Protein AF-A0A8X8WI24-F1 (afdb_monomer)

Sequence (445 aa):
MAANNCFHYHLAAILILSLPLPAFPATFTFVNQCSYTVWPGILSNAGTAQLSTTGFLLNSGDSLPVPVPASWSGRMWGRTLCSTNPDTARFTCLTGDCGSGAIECGGGGAATPATLAEFTLDGAGGLDFYDVSLVDGYNLPMLVSPGGNCTITGCAADLNAACPAELRAEGGGGCRSACEAFGEAKYCCSGEYSTPDTCGPSVYSAAFKSACPRAYSYAYDDGTSTFTCASADYVITFCPAPSTSEEPSGRSSNALLVSSGGDLRVKRVIVAARSQSDDLAVMQELKKSINAPSQLGWTDPDPCKWKSVTCSRGNRVIKIQIRQQNLQGSLSPSLGKLTSLQTLEIQNNQLSSVLLSLAGLNSLKTLSVNNNKFTSIPPDFFDSMTSLQEVSMDYNHLAFNNIKGPLPASLSGSSIQSLWLNGQMIGMNGSISDSSLRQNNPVPD

Secondary structure (DSSP, 8-state):
--PPP-------------PPP----EEEEEEE-SSS-BEEEEEEPTTSPPPS-SB--B-TT-EEEEEE-TT-EEEEEEEBS-EE-TTT--EE-SBS--SSSSSS-TTPPPPSS--EEEEETT-GGG-EEEEEE-TT-BSS-EEEEESSSPPPEEE-S-TTTT--GGGBPGGGS-B--HHHHH--HHHHT-GGG-STTT-PPPHHHHHHHHH-TBSB-STT--TTS-EEESS--EEEEESPPP----PPP----------------------------HHHHHHHHHHHHTT--GGG---SSSGGGSTTEEE-TTS-EEEEE-TTS---S---GGGGG-TT--EEE--SS--EE-----TT-TT--EEE--SSEE----TTTTSS-TT--EEE--SS-GGGS---SSPPGGGGG---SEEE----SS--------TT-----PPP-

Solvent-accessible surface area (backbone atoms only — not comparable to full-atom values): 24916 Å² total; per-residue (Å²): 142,85,84,88,82,83,87,83,84,84,83,81,80,83,77,79,77,78,71,78,74,83,75,58,74,27,38,44,30,41,32,29,58,31,98,51,62,33,34,40,37,36,31,54,35,93,97,35,78,74,60,97,62,26,28,45,84,38,48,53,73,37,71,49,80,42,70,36,63,60,66,41,33,32,39,33,36,62,20,37,77,62,48,62,42,85,91,76,65,38,30,51,36,77,26,23,33,30,83,56,38,45,69,44,16,83,75,30,58,66,36,74,23,26,33,33,38,40,41,31,31,55,36,83,93,58,23,22,39,39,33,18,34,29,49,50,5,33,46,65,26,34,37,43,37,45,48,80,95,39,75,68,28,21,25,60,48,69,54,61,83,70,38,53,78,87,28,47,35,86,92,71,56,20,18,36,19,58,23,75,62,66,67,41,42,63,53,59,40,32,81,88,12,57,41,64,91,58,20,63,86,47,76,58,27,47,52,46,26,71,62,15,72,30,21,28,28,37,94,59,50,66,80,75,22,64,42,66,37,77,75,47,39,35,37,39,29,32,38,42,78,74,77,91,64,86,74,81,89,82,80,92,77,93,79,89,78,83,94,78,89,78,96,70,85,79,74,79,74,77,71,78,76,69,78,76,44,77,51,47,63,38,53,54,48,38,42,60,36,24,59,61,55,80,89,56,47,74,76,62,95,49,61,66,72,17,60,55,33,42,48,48,99,83,68,40,51,26,34,41,53,59,49,66,65,74,32,34,49,33,80,45,65,57,56,17,70,36,43,58,23,28,36,43,32,45,25,47,27,51,33,33,51,62,47,58,59,48,59,50,24,43,43,24,28,36,43,34,50,20,36,25,40,32,27,30,68,44,97,64,53,68,78,50,34,66,46,26,30,39,42,36,49,26,48,30,46,48,83,62,42,74,73,55,56,47,76,59,76,63,59,82,77,45,55,60,79,46,81,46,78,53,71,67,91,65,79,84,56,62,59,81,80,53,95,79,70,75,83,87,71,86,81,81,134

Mean predicted aligned error: 18.34 Å

Radius of gyration: 30.06 Å; Cα contacts (8 Å, |Δi|>4): 939; chains: 1; bounding box: 146×78×76 Å

Organism: Salvia splendens (NCBI:txid180675)

InterPro domains:
  IPR001611 Leucine-rich repeat [PF13855] (340-398)
  IPR001938 Thaumatin family [PF00314] (32-240)
  IPR001938 Thaumatin family [PR00347] (27-39)
  IPR001938 Thaumatin family [PR00347] (75-86)
  IPR001938 Thaumatin family [PR00347] (128-144)
  IPR001938 Thaumatin family [PR00347] (230-239)
  IPR001938 Thaumatin family [PS51367] (26-240)
  IPR001938 Thaumatin family [PTHR31048] (22-240)
  IPR001938 Thaumatin family [SM00205] (28-240)
  IPR003591 Leucine-rich repeat, typical subtype [SM00369] (338-360)
  IPR003591 Leucine-rich repeat, typical subtype [SM00369] (361-384)
  IPR013210 Leucine-rich repeat-containing N-terminal, plant-type [PF08263] (277-312)
  IPR032675 Leucine-rich repeat domain superfamily [G3DSA:3.80.10.10] (276-442)
  IPR037176 Osmotin/thaumatin-like superfamily [G3DSA:2.60.110.10] (26-240)
  IPR037176 Osmotin/thaumatin-like superfamily [SSF49870] (26-240)

Structure (mmCIF, N/CA/C/O backbone):
data_AF-A0A8X8WI24-F1
#
_entry.id   AF-A0A8X8WI24-F1
#
loop_
_atom_site.group_PDB
_atom_site.id
_atom_site.type_symbol
_atom_site.label_atom_id
_atom_site.label_alt_id
_atom_site.label_comp_id
_atom_site.label_asym_id
_atom_site.label_entity_id
_atom_site.label_seq_id
_atom_site.pdbx_PDB_ins_code
_atom_site.Cartn_x
_atom_site.Cartn_y
_atom_site.Cartn_z
_atom_site.occupancy
_atom_site.B_iso_or_equiv
_atom_site.auth_seq_id
_atom_site.auth_comp_id
_atom_site.auth_asym_id
_atom_site.auth_atom_id
_atom_site.pdbx_PDB_model_num
ATOM 1 N N . MET A 1 1 ? -86.061 26.657 41.922 1.00 40.84 1 MET A N 1
ATOM 2 C CA . MET A 1 1 ? -84.805 26.969 41.210 1.00 40.84 1 MET A CA 1
ATOM 3 C C . MET A 1 1 ? -83.816 25.864 41.537 1.00 40.84 1 MET A C 1
ATOM 5 O O . MET A 1 1 ? -83.279 25.860 42.633 1.00 40.84 1 MET A O 1
ATOM 9 N N . ALA A 1 2 ? -83.691 24.868 40.661 1.00 37.34 2 ALA A N 1
ATOM 10 C CA . ALA A 1 2 ? -82.753 23.758 40.817 1.00 37.34 2 ALA A CA 1
ATOM 11 C C . ALA A 1 2 ? -81.590 23.978 39.840 1.00 37.34 2 ALA A C 1
ATOM 13 O O . ALA A 1 2 ? -81.828 24.210 38.655 1.00 37.34 2 ALA A O 1
ATOM 14 N N . ALA A 1 3 ? -80.362 23.976 40.356 1.00 40.91 3 ALA A N 1
ATOM 15 C CA . ALA A 1 3 ? -79.137 24.143 39.585 1.00 40.91 3 ALA A CA 1
ATOM 16 C C . ALA A 1 3 ? -78.610 22.768 39.143 1.00 40.91 3 ALA A C 1
ATOM 18 O O . ALA A 1 3 ? -78.411 21.882 39.973 1.00 40.91 3 ALA A O 1
ATOM 19 N N . ASN A 1 4 ? -78.393 22.604 37.838 1.00 42.47 4 ASN A N 1
ATOM 20 C CA . ASN A 1 4 ? -77.738 21.442 37.240 1.00 42.47 4 ASN A CA 1
ATOM 21 C C . ASN A 1 4 ? -76.214 21.609 37.324 1.00 42.47 4 ASN A C 1
ATOM 23 O O . ASN A 1 4 ? -75.675 22.522 36.704 1.00 42.47 4 ASN A O 1
ATOM 27 N N . ASN A 1 5 ? -75.523 20.695 38.010 1.00 44.22 5 ASN A N 1
ATOM 28 C CA . ASN A 1 5 ? -74.073 20.516 37.890 1.00 44.22 5 ASN A CA 1
ATOM 29 C C . ASN A 1 5 ? -73.792 19.269 37.043 1.00 44.22 5 ASN A C 1
ATOM 31 O O . ASN A 1 5 ? -74.171 18.160 37.412 1.00 44.22 5 ASN A O 1
ATOM 35 N N . CYS A 1 6 ? -73.129 19.463 35.905 1.00 43.84 6 CYS A N 1
ATOM 36 C CA . CYS A 1 6 ? -72.724 18.412 34.978 1.00 43.84 6 CYS A CA 1
ATOM 37 C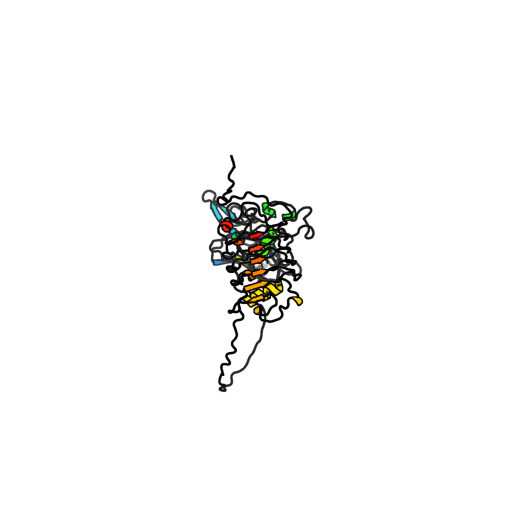 C . CYS A 1 6 ? -71.223 18.134 35.176 1.00 43.84 6 CYS A C 1
ATOM 39 O O . CYS A 1 6 ? -70.402 19.016 34.935 1.00 43.84 6 CYS A O 1
ATOM 41 N N . PHE A 1 7 ? -70.859 16.934 35.637 1.00 42.56 7 PHE A N 1
ATOM 42 C CA . PHE A 1 7 ? -69.466 16.480 35.732 1.00 42.56 7 PHE A CA 1
ATOM 43 C C . PHE A 1 7 ? -69.005 15.945 34.365 1.00 42.56 7 PHE A C 1
ATOM 45 O O . PHE A 1 7 ? -69.565 14.974 33.862 1.00 42.56 7 PHE A O 1
ATOM 52 N N . HIS A 1 8 ? -67.986 16.568 33.768 1.00 40.84 8 HIS A N 1
ATOM 53 C CA . HIS A 1 8 ? -67.293 16.064 32.578 1.00 40.84 8 HIS A CA 1
ATOM 54 C C . HIS A 1 8 ? -66.105 15.182 32.996 1.00 40.84 8 HIS A C 1
ATOM 56 O O . HIS A 1 8 ? -65.181 15.656 33.653 1.00 40.84 8 HIS A O 1
ATOM 62 N N . TYR A 1 9 ? -66.107 13.912 32.583 1.00 42.84 9 TYR A N 1
ATOM 63 C CA . TYR A 1 9 ? -64.923 13.050 32.603 1.00 42.84 9 TYR A CA 1
ATOM 64 C C . TYR A 1 9 ? -64.159 13.235 31.286 1.00 42.84 9 TYR A C 1
ATOM 66 O O . TYR A 1 9 ? -64.662 12.870 30.225 1.00 42.84 9 TYR A O 1
ATOM 74 N N . HIS A 1 10 ? -62.947 13.789 31.337 1.00 43.31 10 HIS A N 1
ATOM 75 C CA . HIS A 1 10 ? -62.047 13.824 30.184 1.00 43.31 10 HIS A CA 1
ATOM 76 C C . HIS A 1 10 ? -61.190 12.554 30.152 1.00 43.31 10 HIS A C 1
ATOM 78 O O . HIS A 1 10 ? -60.328 12.348 31.005 1.00 43.31 10 HIS A O 1
ATOM 84 N N . LEU A 1 11 ? -61.430 11.703 29.153 1.00 48.22 11 LEU A N 1
ATOM 85 C CA . LEU A 1 11 ? -60.551 10.595 28.787 1.00 48.22 11 LEU A CA 1
ATOM 86 C C . LEU A 1 11 ? -59.349 11.182 28.021 1.00 48.22 11 LEU A C 1
ATOM 88 O O . LEU A 1 11 ? -59.501 11.636 26.888 1.00 48.22 11 LEU A O 1
ATOM 92 N N . ALA A 1 12 ? -58.167 11.226 28.636 1.00 48.72 12 ALA A N 1
ATOM 93 C CA . ALA A 1 12 ? -56.942 11.638 27.952 1.00 48.72 12 ALA A CA 1
ATOM 94 C C . ALA A 1 12 ? -56.399 10.460 27.125 1.00 48.72 12 ALA A C 1
ATOM 96 O O . ALA A 1 12 ? -55.895 9.483 27.676 1.00 48.72 12 ALA A O 1
ATOM 97 N N . ALA A 1 13 ? -56.523 10.540 25.800 1.00 48.66 13 ALA A N 1
ATOM 98 C CA . ALA A 1 13 ? -55.894 9.598 24.883 1.00 48.66 13 ALA A CA 1
ATOM 99 C C . ALA A 1 13 ? -54.382 9.878 24.824 1.00 48.66 13 ALA A C 1
ATOM 101 O O . ALA A 1 13 ? -53.952 10.910 24.311 1.00 48.66 13 ALA A O 1
ATOM 102 N N . ILE A 1 14 ? -53.575 8.964 25.366 1.00 48.97 14 ILE A N 1
ATOM 103 C CA . ILE A 1 14 ? -52.115 8.997 25.244 1.00 48.97 14 ILE A CA 1
ATOM 104 C C . ILE A 1 14 ? -51.767 8.554 23.820 1.00 48.97 14 ILE A C 1
ATOM 106 O O . ILE A 1 14 ? -51.801 7.369 23.494 1.00 48.97 14 ILE A O 1
ATOM 110 N N . LEU A 1 15 ? -51.469 9.526 22.959 1.00 44.38 15 LEU A N 1
ATOM 111 C CA . LEU A 1 15 ? -50.936 9.294 21.623 1.00 44.38 15 LEU A CA 1
ATOM 112 C C . LEU A 1 15 ? -49.468 8.863 21.766 1.00 44.38 15 LEU A C 1
ATOM 114 O O . LEU A 1 15 ? -48.581 9.697 21.938 1.00 44.38 15 LEU A O 1
ATOM 118 N N . ILE A 1 16 ? -49.212 7.554 21.742 1.00 51.75 16 ILE A N 1
ATOM 119 C CA . ILE A 1 16 ? -47.851 7.013 21.659 1.00 51.75 16 ILE A CA 1
ATOM 120 C C . ILE A 1 16 ? -47.350 7.314 20.245 1.00 51.75 16 ILE A C 1
ATOM 122 O O . ILE A 1 16 ? -47.674 6.609 19.291 1.00 51.75 16 ILE A O 1
ATOM 126 N N . LEU A 1 17 ? -46.603 8.409 20.107 1.00 46.66 17 LEU A N 1
ATOM 127 C CA . LEU A 1 17 ? -45.901 8.761 18.882 1.00 46.66 17 LEU A CA 1
ATOM 128 C C . LEU A 1 17 ? -44.782 7.727 18.683 1.00 46.66 17 LEU A C 1
ATOM 130 O O . LEU A 1 17 ? -43.717 7.826 19.291 1.00 46.66 17 LEU A O 1
ATOM 134 N N . SER A 1 18 ? -45.040 6.693 17.884 1.00 47.84 18 SER A N 1
ATOM 135 C CA . SER A 1 18 ? -44.013 5.750 17.448 1.00 47.84 18 SER A CA 1
ATOM 136 C C . SER A 1 18 ? -43.042 6.494 16.533 1.00 47.84 18 SER A C 1
ATOM 138 O O . SER A 1 18 ? -43.282 6.619 15.331 1.00 47.84 18 SER A O 1
ATOM 140 N N . LEU A 1 19 ? -41.972 7.044 17.107 1.00 50.19 19 LEU A N 1
ATOM 141 C CA . LEU A 1 19 ? -40.828 7.510 16.332 1.00 50.19 19 LEU A CA 1
ATOM 142 C C . LEU A 1 19 ? -40.299 6.300 15.545 1.00 50.19 19 LEU A C 1
ATOM 144 O O . LEU A 1 19 ? -40.040 5.265 16.167 1.00 50.19 19 LEU A O 1
ATOM 148 N N . PRO A 1 20 ? -40.183 6.374 14.206 1.00 46.19 20 PRO A N 1
ATOM 149 C CA . PRO A 1 20 ? -39.552 5.303 13.456 1.00 46.19 20 PRO A CA 1
ATOM 150 C C . PRO A 1 20 ? -38.142 5.118 14.018 1.00 46.19 20 PRO A C 1
ATOM 152 O O . PRO A 1 20 ? -37.384 6.083 14.134 1.00 46.19 20 PRO A O 1
ATOM 155 N N . LEU A 1 21 ? -37.816 3.887 14.419 1.00 50.38 21 LEU A N 1
ATOM 156 C CA . LEU A 1 21 ? -36.440 3.520 14.735 1.00 50.38 21 LEU A CA 1
ATOM 157 C C . LEU A 1 21 ? -35.572 3.953 13.544 1.00 50.38 21 LEU A C 1
ATOM 159 O O . LEU A 1 21 ? -35.984 3.708 12.405 1.00 50.38 21 LEU A O 1
ATOM 163 N N . PRO A 1 22 ? -34.418 4.606 13.766 1.00 46.69 22 PRO A N 1
ATOM 164 C CA . PRO A 1 22 ? -33.509 4.904 12.674 1.00 46.69 22 PRO A CA 1
ATOM 165 C C . PRO A 1 22 ? -33.147 3.576 12.007 1.00 46.69 22 PRO A C 1
ATOM 167 O O . PRO A 1 22 ? -32.533 2.706 12.621 1.00 46.69 22 PRO A O 1
ATOM 170 N N . ALA A 1 23 ? -33.604 3.385 10.771 1.00 49.03 23 ALA A N 1
ATOM 171 C CA . ALA A 1 23 ? -33.134 2.290 9.947 1.00 49.03 23 ALA A CA 1
ATOM 172 C C . ALA A 1 23 ? -31.655 2.577 9.672 1.00 49.03 23 ALA A C 1
ATOM 174 O O . ALA A 1 23 ? -31.346 3.592 9.052 1.00 49.03 23 ALA A O 1
ATOM 175 N N . PHE A 1 24 ? -30.754 1.744 10.193 1.00 56.81 24 PHE A N 1
ATOM 176 C CA . PHE A 1 24 ? -29.345 1.757 9.807 1.00 56.81 24 PHE A CA 1
ATOM 177 C C . PHE A 1 24 ? -29.235 0.920 8.531 1.00 56.81 24 PHE A C 1
ATOM 179 O O . PHE A 1 24 ? -29.434 -0.292 8.604 1.00 56.81 24 PHE A O 1
ATOM 186 N N . PRO A 1 25 ? -29.023 1.528 7.357 1.00 69.69 25 PRO A N 1
ATOM 187 C CA . PRO A 1 25 ? -29.048 0.795 6.095 1.00 69.69 25 PRO A CA 1
ATOM 188 C C . PRO A 1 25 ? -27.722 0.097 5.777 1.00 69.69 25 PRO A C 1
ATOM 190 O O . PRO A 1 25 ? -27.687 -0.672 4.825 1.00 69.69 25 PRO A O 1
ATOM 193 N N . ALA A 1 26 ? -26.662 0.349 6.553 1.00 82.56 26 ALA A N 1
ATOM 194 C CA . ALA A 1 26 ? -25.368 -0.298 6.397 1.00 82.56 26 ALA A CA 1
ATOM 195 C C . ALA A 1 26 ? -24.689 -0.528 7.757 1.00 82.56 26 ALA A C 1
ATOM 197 O O . ALA A 1 26 ? -24.903 0.208 8.729 1.00 82.56 26 ALA A O 1
ATOM 198 N N . THR A 1 27 ? -23.848 -1.556 7.815 1.00 92.75 27 THR A N 1
ATOM 199 C CA . THR A 1 27 ? -23.008 -1.908 8.963 1.00 92.75 27 THR A CA 1
ATOM 200 C C . THR A 1 27 ? -21.549 -2.014 8.537 1.00 92.75 27 THR A C 1
ATOM 202 O O . THR A 1 27 ? -21.219 -2.728 7.590 1.00 92.75 27 THR A O 1
ATOM 205 N N . PHE A 1 28 ? -20.656 -1.378 9.298 1.00 96.31 28 PHE A N 1
ATOM 206 C CA . PHE A 1 28 ? -19.222 -1.652 9.232 1.00 96.31 28 PHE A CA 1
ATOM 207 C C . PHE A 1 28 ? -18.857 -2.727 10.251 1.00 96.31 28 PHE A C 1
ATOM 209 O O . PHE A 1 28 ? -18.986 -2.519 11.453 1.00 96.31 28 PHE A O 1
ATOM 216 N N . THR A 1 29 ? -18.382 -3.879 9.794 1.00 97.62 29 THR A N 1
ATOM 217 C CA . THR A 1 29 ? -17.858 -4.939 10.660 1.00 97.62 29 THR A CA 1
ATOM 218 C C . THR A 1 29 ? -16.341 -4.878 10.671 1.00 97.62 29 THR A C 1
ATOM 220 O O . THR A 1 29 ? -15.690 -5.199 9.680 1.00 97.62 29 THR A O 1
ATOM 223 N N . PHE A 1 30 ? -15.769 -4.483 11.802 1.00 98.62 30 PHE A N 1
ATOM 224 C CA . PHE A 1 30 ? -14.326 -4.489 12.008 1.00 98.62 30 PHE A CA 1
ATOM 225 C C . PHE A 1 30 ? -13.882 -5.878 12.438 1.00 98.62 30 PHE A C 1
ATOM 227 O O . PHE A 1 30 ? -14.488 -6.454 13.336 1.00 98.62 30 PHE A O 1
ATOM 234 N N . VAL A 1 31 ? -12.824 -6.405 11.831 1.00 98.50 31 VAL A N 1
ATOM 235 C CA . VAL A 1 31 ? -12.272 -7.731 12.124 1.00 98.50 31 VAL A CA 1
ATOM 236 C C . VAL A 1 31 ? -10.773 -7.599 12.341 1.00 98.50 31 VAL A C 1
ATOM 238 O O . VAL A 1 31 ? -10.066 -7.065 11.486 1.00 98.50 31 VAL A O 1
ATOM 241 N N . ASN A 1 32 ? -10.269 -8.103 13.465 1.00 97.94 32 ASN A N 1
ATOM 242 C CA . ASN A 1 32 ? -8.837 -8.126 13.733 1.00 97.94 32 ASN A CA 1
ATOM 243 C C . ASN A 1 32 ? -8.263 -9.532 13.516 1.00 97.94 32 ASN A C 1
ATOM 245 O O . ASN A 1 32 ? -8.423 -10.409 14.360 1.00 97.94 32 ASN A O 1
ATOM 249 N N . GLN A 1 33 ? -7.561 -9.741 12.402 1.00 96.50 33 GLN A N 1
ATOM 250 C CA . GLN A 1 33 ? -6.811 -10.975 12.130 1.00 96.50 33 GLN A CA 1
ATOM 251 C C . GLN A 1 33 ? -5.321 -10.851 12.483 1.00 96.50 33 GLN A C 1
ATOM 253 O O . GLN A 1 33 ? -4.556 -11.796 12.291 1.00 96.50 33 GLN A O 1
ATOM 258 N N . CYS A 1 34 ? -4.889 -9.710 13.025 1.00 90.94 34 CYS A N 1
ATOM 259 C CA . CYS A 1 34 ? -3.532 -9.551 13.525 1.00 90.94 34 CYS A CA 1
ATOM 260 C C . CYS A 1 34 ? -3.318 -10.466 14.734 1.00 90.94 34 CYS A C 1
ATOM 262 O O . CYS A 1 34 ? -4.241 -10.731 15.501 1.00 90.94 34 CYS A O 1
ATOM 264 N N . SER A 1 35 ? -2.077 -10.885 14.980 1.00 91.31 35 SER A N 1
ATOM 265 C CA . SER A 1 35 ? -1.707 -11.647 16.184 1.00 91.31 35 SER A CA 1
ATOM 266 C C . SER A 1 35 ? -1.633 -10.786 17.457 1.00 91.31 35 SER A C 1
ATOM 268 O O . SER A 1 35 ? -1.147 -11.240 18.489 1.00 91.31 35 SER A O 1
ATOM 270 N N . TYR A 1 36 ? -2.045 -9.522 17.371 1.00 88.81 36 TYR A N 1
ATOM 271 C CA . TYR A 1 36 ? -1.959 -8.509 18.415 1.00 88.81 36 TYR A CA 1
ATOM 272 C C . TYR A 1 36 ? -3.232 -7.659 18.433 1.00 88.81 36 TYR A C 1
ATOM 274 O O . TYR A 1 36 ? -3.983 -7.609 17.458 1.00 88.81 36 TYR A O 1
ATOM 282 N N . THR A 1 37 ? -3.478 -6.983 19.552 1.00 90.31 37 THR A N 1
ATOM 283 C CA . THR A 1 37 ? -4.609 -6.062 19.701 1.00 90.31 37 THR A CA 1
ATOM 284 C C . THR A 1 37 ? -4.439 -4.841 18.800 1.00 90.31 37 THR A C 1
ATOM 286 O O . THR A 1 37 ? -3.365 -4.240 18.748 1.00 90.31 37 THR A O 1
ATOM 289 N N . VAL A 1 38 ? -5.520 -4.463 18.123 1.00 98.25 38 VAL A N 1
ATOM 290 C CA . VAL A 1 38 ? -5.637 -3.221 17.354 1.00 98.25 38 VAL A CA 1
ATOM 291 C C . VAL A 1 38 ? -6.657 -2.338 18.060 1.00 98.25 38 VAL A C 1
ATOM 293 O O . VAL A 1 38 ? -7.633 -2.835 18.623 1.00 98.25 38 VAL A O 1
ATOM 296 N N . TRP A 1 39 ? -6.450 -1.024 18.029 1.00 98.69 39 TRP A N 1
ATOM 297 C CA . TRP A 1 39 ? -7.439 -0.066 18.515 1.00 98.69 39 TRP A CA 1
ATOM 298 C C . TRP A 1 39 ? -7.986 0.739 17.343 1.00 98.69 39 TRP A C 1
ATOM 300 O O . TRP A 1 39 ? -7.372 1.744 16.974 1.00 98.69 39 TRP A O 1
ATOM 310 N N . PRO A 1 40 ? -9.100 0.324 16.716 1.00 98.81 40 PRO A N 1
ATOM 311 C CA . PRO A 1 40 ? -9.669 1.081 15.614 1.00 98.81 40 PRO A CA 1
ATOM 312 C C . PRO A 1 40 ? -10.015 2.512 16.028 1.00 98.81 40 PRO A C 1
ATOM 314 O O . PRO A 1 40 ? -10.382 2.766 17.181 1.00 98.81 40 PRO A O 1
ATOM 317 N N . GLY A 1 41 ? -9.841 3.441 15.096 1.00 98.62 41 GLY A N 1
ATOM 318 C CA . GLY A 1 41 ? -10.273 4.829 15.192 1.00 98.62 41 GLY A CA 1
ATOM 319 C C . GLY A 1 41 ? -11.220 5.156 14.043 1.00 98.62 41 GLY A C 1
ATOM 320 O O . GLY A 1 41 ? -11.088 4.605 12.947 1.00 98.62 41 GLY A O 1
ATOM 321 N N . ILE A 1 42 ? -12.196 6.018 14.311 1.00 98.50 42 ILE A N 1
ATOM 322 C CA . ILE A 1 42 ? -13.198 6.458 13.343 1.00 98.50 42 ILE A CA 1
ATOM 323 C C . ILE A 1 42 ? -13.298 7.977 13.406 1.00 98.50 42 ILE A C 1
ATOM 325 O O . ILE A 1 42 ? -13.480 8.558 14.478 1.00 98.50 42 ILE A O 1
ATOM 329 N N . LEU A 1 43 ? -13.240 8.609 12.237 1.00 96.94 43 LEU A N 1
ATOM 330 C CA . LEU A 1 43 ? -13.482 10.032 12.070 1.00 96.94 43 LEU A CA 1
ATOM 331 C C . LEU A 1 43 ? -14.581 10.252 11.035 1.00 96.94 43 LEU A C 1
ATOM 333 O O . LEU A 1 43 ? -14.399 9.937 9.862 1.00 96.94 43 LEU A O 1
ATOM 337 N N . SER A 1 44 ? -15.692 10.850 11.459 1.00 93.50 44 SER A N 1
ATOM 338 C CA . SER A 1 44 ? -16.712 11.335 10.520 1.00 93.50 44 SER A CA 1
ATOM 339 C C . SER A 1 44 ? -16.287 12.684 9.939 1.00 93.50 44 SER A C 1
ATOM 341 O O . SER A 1 44 ? -15.765 13.533 10.670 1.00 93.50 44 SER A O 1
ATOM 343 N N . ASN A 1 45 ? -16.527 12.892 8.645 1.00 89.88 45 ASN A N 1
ATOM 344 C CA . ASN A 1 45 ? -16.195 14.137 7.957 1.00 89.88 45 ASN A CA 1
ATOM 345 C C . ASN A 1 45 ? -17.039 15.317 8.460 1.00 89.88 45 ASN A C 1
ATOM 347 O O . ASN A 1 45 ? -18.107 15.150 9.057 1.00 89.88 45 ASN A O 1
ATOM 351 N N . ALA A 1 46 ? -16.569 16.540 8.197 1.00 86.31 46 ALA A N 1
ATOM 352 C CA . ALA A 1 46 ? -17.308 17.750 8.542 1.00 86.31 46 ALA A CA 1
ATOM 353 C C . ALA A 1 46 ? -18.721 17.719 7.928 1.00 86.31 46 ALA A C 1
ATOM 355 O O . ALA A 1 46 ? -18.890 17.435 6.745 1.00 86.31 46 ALA A O 1
ATOM 356 N N . GLY A 1 47 ? -19.738 17.995 8.746 1.00 85.50 47 GLY A N 1
ATOM 357 C CA . GLY A 1 47 ? -21.143 17.926 8.329 1.00 85.50 47 GLY A CA 1
ATOM 358 C C . GLY A 1 47 ? -21.763 16.523 8.351 1.00 85.50 47 GLY A C 1
ATOM 359 O O . GLY A 1 47 ? -22.966 16.409 8.136 1.00 85.50 47 GLY A O 1
ATOM 360 N N . THR A 1 48 ? -20.996 15.475 8.667 1.00 87.69 48 THR A N 1
ATOM 361 C CA . THR A 1 48 ? -21.505 14.107 8.857 1.00 87.69 48 THR A CA 1
ATOM 362 C C . THR A 1 48 ? -21.745 13.821 10.342 1.00 87.69 48 THR A C 1
ATOM 364 O O . THR A 1 48 ? -20.962 14.229 11.202 1.00 87.69 48 THR A O 1
ATOM 367 N N . ALA A 1 49 ? -22.831 13.110 10.661 1.00 87.62 49 ALA A N 1
ATOM 368 C CA . ALA A 1 49 ? -23.119 12.680 12.027 1.00 87.62 49 ALA A CA 1
ATOM 369 C C . ALA A 1 49 ? -22.023 11.741 12.561 1.00 87.62 49 ALA A C 1
ATOM 371 O O . ALA A 1 49 ? -21.596 10.821 11.863 1.00 87.62 49 ALA A O 1
ATOM 372 N N . GLN A 1 50 ? -21.599 11.956 13.810 1.00 90.31 50 GLN A N 1
ATOM 373 C CA . GLN A 1 50 ? -20.674 11.041 14.479 1.00 90.31 50 GLN A CA 1
ATOM 374 C C . GLN A 1 50 ? -21.346 9.689 14.726 1.00 90.31 50 GLN A C 1
ATOM 376 O O . GLN A 1 50 ? -22.535 9.625 15.049 1.00 90.31 50 GLN A O 1
ATOM 381 N N . LEU A 1 51 ? -20.574 8.613 14.582 1.00 92.75 51 LEU A N 1
ATOM 382 C CA . LEU A 1 51 ? -21.032 7.269 14.917 1.00 92.75 51 LEU A CA 1
ATOM 383 C C . LEU A 1 51 ? -21.118 7.082 16.438 1.00 92.75 51 LEU A C 1
ATOM 385 O O . LEU A 1 51 ? -20.642 7.907 17.217 1.00 92.75 51 LEU A O 1
ATOM 389 N N . SER A 1 52 ? -21.715 5.969 16.871 1.00 91.75 52 SER A N 1
ATOM 390 C CA . SER A 1 52 ? -21.873 5.640 18.295 1.00 91.75 52 SER A CA 1
ATOM 391 C C . SER A 1 52 ? -20.548 5.445 19.043 1.00 91.75 52 SER A C 1
ATOM 393 O O . SER A 1 52 ? -20.535 5.486 20.268 1.00 91.75 52 SER A O 1
ATOM 395 N N . THR A 1 53 ? -19.454 5.216 18.316 1.00 96.69 53 THR A N 1
ATOM 396 C CA . THR A 1 53 ? -18.079 5.175 18.824 1.00 96.69 53 THR A CA 1
ATOM 397 C C . THR A 1 53 ? -17.145 5.812 17.797 1.00 96.69 53 THR A C 1
ATOM 399 O O . THR A 1 53 ? -17.375 5.735 16.589 1.00 96.69 53 THR A O 1
ATOM 402 N N . THR A 1 54 ? -16.090 6.448 18.286 1.00 97.81 54 THR A N 1
ATOM 403 C CA . THR A 1 54 ? -14.979 7.026 17.517 1.00 97.81 54 THR A CA 1
ATOM 404 C C . THR A 1 54 ? -13.665 6.274 17.742 1.00 97.81 54 THR A C 1
ATOM 406 O O . THR A 1 54 ? -12.661 6.572 17.099 1.00 97.81 54 THR A O 1
ATOM 409 N N . GLY A 1 55 ? -13.646 5.289 18.641 1.00 98.12 55 GLY A N 1
ATOM 410 C CA . GLY A 1 55 ? -12.524 4.384 18.815 1.00 98.12 55 GLY A CA 1
ATOM 411 C C . GLY A 1 55 ? -12.765 3.348 19.906 1.00 98.12 55 GLY A C 1
ATOM 412 O O . GLY A 1 55 ? -13.399 3.623 20.919 1.00 98.12 55 GLY A O 1
ATOM 413 N N . PHE A 1 56 ? -12.233 2.147 19.706 1.00 98.44 56 PHE A N 1
ATOM 414 C CA . PHE A 1 56 ? -12.450 1.005 20.596 1.00 98.44 56 PHE A CA 1
ATOM 415 C C . PHE A 1 56 ? -11.247 0.057 20.582 1.00 98.44 56 PHE A C 1
ATOM 417 O O . PHE A 1 56 ? -10.322 0.222 19.790 1.00 98.44 56 PHE A O 1
ATOM 424 N N . LEU A 1 57 ? -11.239 -0.916 21.494 1.00 98.06 57 LEU A N 1
ATOM 425 C CA . LEU A 1 57 ? -10.256 -2.000 21.552 1.00 98.06 57 LEU A CA 1
ATOM 426 C C . LEU A 1 57 ? -10.796 -3.210 20.785 1.00 98.06 57 LEU A C 1
ATOM 428 O O . LEU A 1 57 ? -11.957 -3.572 20.963 1.00 98.06 57 LEU A O 1
ATOM 432 N N . LEU A 1 58 ? -9.954 -3.853 19.976 1.00 98.12 58 LEU A N 1
ATOM 433 C CA . LEU A 1 58 ? -10.305 -5.058 19.226 1.00 98.12 58 LEU A CA 1
ATOM 434 C C . LEU A 1 58 ? -9.192 -6.109 19.375 1.00 98.12 58 LEU A C 1
ATOM 436 O O . LEU A 1 58 ? -8.094 -5.935 18.835 1.00 98.12 58 LEU A O 1
ATOM 440 N N . ASN A 1 59 ? -9.429 -7.186 20.136 1.00 96.81 59 ASN A N 1
ATOM 441 C CA . ASN A 1 59 ? -8.402 -8.216 20.346 1.00 96.81 59 ASN A CA 1
ATOM 442 C C . ASN A 1 59 ? -8.175 -9.050 19.085 1.00 96.81 59 ASN A C 1
ATOM 444 O O . ASN A 1 59 ? -8.972 -9.028 18.151 1.00 96.81 59 ASN A O 1
ATOM 448 N N . SER A 1 60 ? -7.073 -9.799 19.069 1.00 96.12 60 SER A N 1
ATOM 449 C CA . SER A 1 60 ? -6.801 -10.776 18.013 1.00 96.12 60 SER A CA 1
ATOM 450 C C . SER A 1 60 ? -7.949 -11.785 17.904 1.00 96.12 60 SER A C 1
ATOM 452 O O . SER A 1 60 ? -8.322 -12.409 18.896 1.00 96.12 60 SER A O 1
ATOM 454 N N . GLY A 1 61 ? -8.500 -11.936 16.701 1.00 92.19 61 GLY A N 1
ATOM 455 C CA . GLY A 1 61 ? -9.621 -12.823 16.394 1.00 92.19 61 GLY A CA 1
ATOM 456 C C . GLY A 1 61 ? -11.008 -12.223 16.641 1.00 92.19 61 GLY A C 1
ATOM 457 O O . GLY A 1 61 ? -11.993 -12.819 16.205 1.00 92.19 61 GLY A O 1
ATOM 458 N N . ASP A 1 62 ? -11.105 -11.057 17.286 1.00 97.31 62 ASP A N 1
ATOM 459 C CA . ASP A 1 62 ? -12.389 -10.417 17.565 1.00 97.31 62 ASP A CA 1
ATOM 460 C C . ASP A 1 62 ? -12.949 -9.698 16.330 1.00 97.31 62 ASP A C 1
ATOM 462 O O . ASP A 1 62 ? -12.225 -9.230 15.440 1.00 97.31 62 ASP A O 1
ATOM 466 N N . SER A 1 63 ? -14.274 -9.543 16.331 1.00 97.81 63 SER A N 1
ATOM 467 C CA . SER A 1 63 ? -14.998 -8.701 15.386 1.00 97.81 63 SER A CA 1
ATOM 468 C C . SER A 1 63 ? -16.015 -7.811 16.092 1.00 97.81 63 SER A C 1
ATOM 470 O O . SER A 1 63 ? -16.676 -8.269 17.025 1.00 97.81 63 SER A O 1
ATOM 472 N N . LEU A 1 64 ? -16.200 -6.582 15.608 1.00 97.44 64 LEU A N 1
ATOM 473 C CA . LEU A 1 64 ? -17.192 -5.643 16.131 1.00 97.44 64 LEU A CA 1
ATOM 474 C C . LEU A 1 64 ? -18.013 -5.012 14.992 1.00 97.44 64 LEU A C 1
ATOM 476 O O . LEU A 1 64 ? -17.440 -4.293 14.170 1.00 97.44 64 LEU A O 1
ATOM 480 N N . PRO A 1 65 ? -19.340 -5.236 14.935 1.00 97.00 65 PRO A N 1
ATOM 481 C CA . PRO A 1 65 ? -20.225 -4.497 14.043 1.00 97.00 65 PRO A CA 1
ATOM 482 C C . PRO A 1 65 ? -20.535 -3.100 14.601 1.00 97.00 65 PRO A C 1
ATOM 484 O O . PRO A 1 65 ? -20.883 -2.944 15.772 1.00 97.00 65 PRO A O 1
ATOM 487 N N . VAL A 1 66 ? -20.455 -2.089 13.741 1.00 95.50 66 VAL A N 1
ATOM 488 C CA . VAL A 1 66 ? -20.785 -0.689 14.020 1.00 95.50 66 VAL A CA 1
ATOM 489 C C . VAL A 1 66 ? -21.845 -0.237 13.007 1.00 95.50 66 VAL A C 1
ATOM 491 O O . VAL A 1 66 ? -21.538 -0.118 11.817 1.00 95.50 66 VAL A O 1
ATOM 494 N N . PRO A 1 67 ? -23.096 -0.005 13.443 1.00 92.88 67 PRO A N 1
ATOM 495 C CA . PRO A 1 67 ? -24.152 0.510 12.575 1.00 92.88 67 PRO A CA 1
ATOM 496 C C . PRO A 1 67 ? -23.842 1.929 12.096 1.00 92.88 67 PRO A C 1
ATOM 498 O O . PRO A 1 67 ? -23.363 2.751 12.885 1.00 92.88 67 PRO A O 1
ATOM 501 N N . VAL A 1 68 ? -24.167 2.239 10.838 1.00 89.94 68 VAL A N 1
ATOM 502 C CA . VAL A 1 68 ? -23.940 3.574 10.266 1.00 89.94 68 VAL A CA 1
ATOM 503 C C . VAL A 1 68 ? -25.169 4.175 9.590 1.00 89.94 68 VAL A C 1
ATOM 505 O O . VAL A 1 68 ? -26.032 3.442 9.102 1.00 89.94 68 VAL A O 1
ATOM 508 N N . PRO A 1 69 ? -25.294 5.517 9.580 1.00 86.25 69 PRO A N 1
ATOM 509 C CA . PRO A 1 69 ? -26.319 6.205 8.800 1.00 86.25 69 PRO A CA 1
ATOM 510 C C . PRO A 1 69 ? -26.175 5.952 7.292 1.00 86.25 69 PRO A C 1
ATOM 512 O O . PRO A 1 69 ? -25.074 5.710 6.808 1.00 86.25 69 PRO A O 1
ATOM 515 N N . ALA A 1 70 ? -27.280 6.110 6.553 1.00 79.25 70 ALA A N 1
ATOM 516 C CA . ALA A 1 70 ? -27.343 5.949 5.092 1.00 79.25 70 ALA A CA 1
ATOM 517 C C . ALA A 1 70 ? -26.299 6.755 4.323 1.00 79.25 70 ALA A C 1
ATOM 519 O O . ALA A 1 70 ? -25.687 6.254 3.394 1.00 79.25 70 ALA A O 1
ATOM 520 N N . SER A 1 71 ? -26.108 8.000 4.740 1.00 84.00 71 SER A N 1
ATOM 521 C CA . SER A 1 71 ? -25.309 8.995 4.038 1.00 84.00 71 SER A CA 1
ATOM 522 C C . SER A 1 71 ? -24.095 9.388 4.880 1.00 84.00 71 SER A C 1
ATOM 524 O O . SER A 1 71 ? -23.912 10.558 5.228 1.00 84.00 71 SER A O 1
ATOM 526 N N . TRP A 1 72 ? -23.322 8.394 5.324 1.00 91.38 72 TRP A N 1
ATOM 527 C CA . TRP A 1 72 ? -22.122 8.624 6.126 1.00 91.38 72 TRP A CA 1
ATOM 528 C C . TRP A 1 72 ? -20.883 8.811 5.246 1.00 91.38 72 TRP A C 1
ATOM 530 O O . TRP A 1 72 ? -20.638 8.039 4.324 1.00 91.38 72 TRP A O 1
ATOM 540 N N . SER A 1 73 ? -20.071 9.816 5.562 1.00 91.69 73 SER A N 1
ATOM 541 C CA . SER A 1 73 ? -18.752 10.024 4.971 1.00 91.69 73 SER A CA 1
ATOM 542 C C . SER A 1 73 ? -17.707 10.207 6.066 1.00 91.69 73 SER A C 1
ATOM 544 O O . SER A 1 73 ? -17.925 10.919 7.054 1.00 91.69 73 SER A O 1
ATOM 546 N N . GLY A 1 74 ? -16.558 9.569 5.899 1.00 92.88 74 GLY A N 1
ATOM 547 C CA . GLY A 1 74 ? -15.496 9.602 6.887 1.00 92.88 74 GLY A CA 1
ATOM 548 C C . GLY A 1 74 ? -14.397 8.598 6.599 1.00 92.88 74 GLY A C 1
ATOM 549 O O . GLY A 1 74 ? -14.331 8.000 5.525 1.00 92.88 74 GLY A O 1
ATOM 550 N N . ARG A 1 75 ? -13.529 8.420 7.591 1.00 97.12 75 ARG A N 1
ATOM 551 C CA . ARG A 1 75 ? -12.365 7.543 7.509 1.00 97.12 75 ARG A CA 1
ATOM 552 C C . ARG A 1 75 ? -12.168 6.725 8.770 1.00 97.12 75 ARG A C 1
ATOM 554 O O . ARG A 1 75 ? -12.568 7.122 9.867 1.00 97.12 75 ARG A O 1
ATOM 561 N N . MET A 1 76 ? -11.529 5.581 8.593 1.00 98.44 76 MET A N 1
ATOM 562 C CA . MET A 1 76 ? -11.285 4.585 9.625 1.00 98.44 76 MET A CA 1
ATOM 563 C C . MET A 1 76 ? -9.846 4.092 9.536 1.00 98.44 76 MET A C 1
ATOM 565 O O . MET A 1 76 ? -9.284 4.012 8.448 1.00 98.44 76 MET A O 1
ATOM 569 N N . TRP A 1 77 ? -9.244 3.753 10.671 1.00 98.81 77 TRP A N 1
ATOM 570 C CA . TRP A 1 77 ? -7.879 3.222 10.715 1.00 98.81 77 TRP A CA 1
ATOM 571 C C . TRP A 1 77 ? -7.678 2.309 11.922 1.00 98.81 77 TRP A C 1
ATOM 573 O O . TRP A 1 77 ? -8.507 2.275 12.832 1.00 98.81 77 TRP A O 1
ATOM 583 N N . GLY A 1 78 ? -6.571 1.568 11.947 1.00 98.56 78 GLY A N 1
ATOM 584 C CA . GLY A 1 78 ? -6.146 0.797 13.115 1.00 98.56 78 GLY A CA 1
ATOM 585 C C . GLY A 1 78 ? -4.958 1.456 13.815 1.00 98.56 78 GLY A C 1
ATOM 586 O O . GLY A 1 78 ? -3.997 1.858 13.161 1.00 98.56 78 GLY A O 1
ATOM 587 N N . ARG A 1 79 ? -5.005 1.556 15.147 1.00 98.56 79 ARG A N 1
ATOM 588 C CA . ARG A 1 79 ? -3.871 1.995 15.976 1.00 98.56 79 ARG A CA 1
ATOM 589 C C . ARG A 1 79 ? -3.131 0.799 16.555 1.00 98.56 79 ARG A C 1
ATOM 591 O O . ARG A 1 79 ? -3.766 -0.194 16.925 1.00 98.56 79 ARG A O 1
ATOM 598 N N . THR A 1 80 ? -1.809 0.905 16.677 1.00 95.56 80 THR A N 1
ATOM 599 C CA . THR A 1 80 ? -0.957 -0.176 17.200 1.00 95.56 80 THR A CA 1
ATOM 600 C C . THR A 1 80 ? -0.043 0.293 18.323 1.00 95.56 80 THR A C 1
ATOM 602 O O . THR A 1 80 ? 0.249 1.484 18.464 1.00 95.56 80 THR A O 1
ATOM 605 N N . LEU A 1 81 ? 0.413 -0.682 19.122 1.00 91.25 81 LEU A N 1
ATOM 606 C CA . LEU A 1 81 ? 1.349 -0.480 20.234 1.00 91.25 81 LEU A CA 1
ATOM 607 C C . LEU A 1 81 ? 0.851 0.595 21.211 1.00 91.25 81 LEU A C 1
ATOM 609 O O . LEU A 1 81 ? 1.589 1.486 21.625 1.00 91.25 81 LEU A O 1
ATOM 613 N N . CYS A 1 82 ? -0.437 0.512 21.542 1.00 93.12 82 CYS A N 1
ATOM 614 C CA . CYS A 1 82 ? -1.082 1.447 22.443 1.00 93.12 82 CYS A CA 1
ATOM 615 C C . CYS A 1 82 ? -0.904 1.048 23.905 1.00 93.12 82 CYS A C 1
ATOM 617 O O . CYS A 1 82 ? -0.900 -0.133 24.254 1.00 93.12 82 CYS A O 1
ATOM 619 N N . SER A 1 83 ? -0.807 2.048 24.775 1.00 92.25 83 SER A N 1
ATOM 620 C CA . SER A 1 83 ? -0.778 1.850 26.220 1.00 92.25 83 SER A CA 1
ATOM 621 C C . SER A 1 83 ? -1.411 3.029 26.950 1.00 92.25 83 SER A C 1
ATOM 623 O O . SER A 1 83 ? -1.461 4.148 26.437 1.00 92.25 83 SER A O 1
ATOM 625 N N . THR A 1 84 ? -1.896 2.764 28.161 1.00 93.62 84 THR A N 1
ATOM 626 C CA . THR A 1 84 ? -2.338 3.803 29.091 1.00 93.62 84 THR A CA 1
ATOM 627 C C . THR A 1 84 ? -1.229 4.045 30.097 1.00 93.62 84 THR A C 1
ATOM 629 O O . THR A 1 84 ? -0.823 3.125 30.809 1.00 93.62 84 THR A O 1
ATOM 632 N N . ASN A 1 85 ? -0.747 5.281 30.177 1.00 90.69 85 ASN A N 1
ATOM 633 C CA . ASN A 1 85 ? 0.197 5.667 31.212 1.00 90.69 85 ASN A CA 1
ATOM 634 C C . ASN A 1 85 ? -0.508 5.604 32.588 1.00 90.69 85 ASN A C 1
ATOM 636 O O . ASN A 1 85 ? -1.531 6.270 32.764 1.00 90.69 85 ASN A O 1
ATOM 640 N N . PRO A 1 86 ? 0.007 4.827 33.559 1.00 92.69 86 PRO A N 1
ATOM 641 C CA . PRO A 1 86 ? -0.685 4.586 34.827 1.00 92.69 86 PRO A CA 1
ATOM 642 C C . PRO A 1 86 ? -0.761 5.826 35.729 1.00 92.69 86 PRO A C 1
ATOM 644 O O . PRO A 1 86 ? -1.698 5.938 36.513 1.00 92.69 86 PRO A O 1
ATOM 647 N N . ASP A 1 87 ? 0.176 6.767 35.595 1.00 94.50 87 ASP A N 1
ATOM 648 C CA . ASP A 1 87 ? 0.248 7.965 36.440 1.00 94.50 87 ASP A CA 1
ATOM 649 C C . ASP A 1 87 ? -0.667 9.086 35.935 1.00 94.50 87 ASP A C 1
ATOM 651 O O . ASP A 1 87 ? -1.227 9.856 36.712 1.00 94.50 87 ASP A O 1
ATOM 655 N N . THR A 1 88 ? -0.821 9.189 34.614 1.00 95.00 88 THR A N 1
ATOM 656 C CA . THR A 1 88 ? -1.590 10.262 33.958 1.00 95.00 88 THR A CA 1
ATOM 657 C C . THR A 1 88 ? -2.941 9.798 33.420 1.00 95.00 88 THR A C 1
ATOM 659 O O . THR A 1 88 ? -3.725 10.626 32.965 1.00 95.00 88 THR A O 1
ATOM 662 N N . ALA A 1 89 ? -3.197 8.485 33.426 1.00 94.62 89 ALA A N 1
ATOM 663 C CA . ALA A 1 89 ? -4.321 7.828 32.755 1.00 94.62 89 ALA A CA 1
ATOM 664 C C . ALA A 1 89 ? -4.438 8.146 31.248 1.00 94.62 89 ALA A C 1
ATOM 666 O O . ALA A 1 89 ? -5.471 7.882 30.634 1.00 94.62 89 ALA A O 1
ATOM 667 N N . ARG A 1 90 ? -3.382 8.698 30.635 1.00 96.81 90 ARG A N 1
ATOM 668 C CA . ARG A 1 90 ? -3.376 9.098 29.228 1.00 96.81 90 ARG A CA 1
ATOM 669 C C . ARG A 1 90 ? -3.123 7.885 28.338 1.00 96.81 90 ARG A C 1
ATOM 671 O O . ARG A 1 90 ? -2.111 7.203 28.500 1.00 96.81 90 ARG A O 1
ATOM 678 N N . PHE A 1 91 ? -4.026 7.644 27.396 1.00 96.12 91 PHE A N 1
ATOM 679 C CA . PHE A 1 91 ? -3.889 6.626 26.358 1.00 96.12 91 PHE A CA 1
ATOM 680 C C . PHE A 1 91 ? -3.136 7.190 25.150 1.00 96.12 91 PHE A C 1
ATOM 682 O O . PHE A 1 91 ? -3.475 8.268 24.662 1.00 96.12 91 PHE A O 1
ATOM 689 N N . THR A 1 92 ? -2.118 6.467 24.685 1.00 95.94 92 THR A N 1
ATOM 690 C CA . THR A 1 92 ? -1.294 6.845 23.527 1.00 95.94 92 THR A CA 1
ATOM 691 C C . THR A 1 92 ? -0.895 5.619 22.720 1.00 95.94 92 THR A C 1
ATOM 693 O O . THR A 1 92 ? -0.611 4.569 23.304 1.00 95.94 92 THR A O 1
ATOM 696 N N . CYS A 1 93 ? -0.800 5.769 21.404 1.00 95.19 93 CYS A N 1
ATOM 697 C CA . CYS A 1 93 ? -0.357 4.741 20.463 1.00 95.19 93 CYS A CA 1
ATOM 698 C C . CYS A 1 93 ? 0.931 5.144 19.740 1.00 95.19 93 CYS A C 1
ATOM 700 O O . CYS A 1 93 ? 1.172 6.328 19.519 1.00 95.19 93 CYS A O 1
ATOM 702 N N . LEU A 1 94 ? 1.750 4.163 19.337 1.00 92.62 94 LEU A N 1
ATOM 703 C CA . LEU A 1 94 ? 2.928 4.455 18.512 1.00 92.62 94 LEU A CA 1
ATOM 704 C C . LEU A 1 94 ? 2.527 4.841 17.086 1.00 92.62 94 LEU A C 1
ATOM 706 O O . LEU A 1 94 ? 3.147 5.717 16.495 1.00 92.62 94 LEU A O 1
ATOM 710 N N . THR A 1 95 ? 1.498 4.192 16.531 1.00 96.38 95 THR A N 1
ATOM 711 C CA . THR A 1 95 ? 0.987 4.518 15.192 1.00 96.38 95 THR A CA 1
ATOM 712 C C . THR A 1 95 ? -0.504 4.795 15.198 1.00 96.38 95 THR A C 1
ATOM 714 O O . THR A 1 95 ? -1.261 4.194 15.970 1.00 96.38 95 THR A O 1
ATOM 717 N N . GLY A 1 96 ? -0.919 5.716 14.326 1.00 96.69 96 GLY A N 1
ATOM 718 C CA . GLY A 1 96 ? -2.311 6.118 14.164 1.00 96.69 96 GLY A CA 1
ATOM 719 C C . GLY A 1 96 ? -2.911 6.839 15.373 1.00 96.69 96 GLY A C 1
ATOM 720 O O . GLY A 1 96 ? -4.134 6.958 15.446 1.00 96.69 96 GLY A O 1
ATOM 721 N N . ASP A 1 97 ? -2.110 7.279 16.348 1.00 97.56 97 ASP A N 1
ATOM 722 C CA . ASP A 1 97 ? -2.634 7.960 17.535 1.00 97.56 97 ASP A CA 1
ATOM 723 C C . ASP A 1 97 ? -3.493 9.163 17.137 1.00 97.56 97 ASP A C 1
ATOM 725 O O . ASP A 1 97 ? -3.114 9.927 16.257 1.00 97.56 97 ASP A O 1
ATOM 729 N N . CYS A 1 98 ? -4.654 9.328 17.765 1.00 97.44 98 CYS A N 1
ATOM 730 C CA . CYS A 1 98 ? -5.568 10.423 17.434 1.00 97.44 98 CYS A CA 1
ATOM 731 C C . CYS A 1 98 ? -5.462 11.628 18.366 1.00 97.44 98 CYS A C 1
ATOM 733 O O . CYS A 1 98 ? -6.282 12.542 18.292 1.00 97.44 98 CYS A O 1
ATOM 735 N N . GLY A 1 99 ? -4.479 11.637 19.270 1.00 97.31 99 GLY A N 1
ATOM 736 C CA . GLY A 1 99 ? -4.174 12.774 20.131 1.00 97.31 99 GLY A CA 1
ATOM 737 C C . GLY A 1 99 ? -5.209 13.068 21.219 1.00 97.31 99 GLY A C 1
ATOM 738 O O . GLY A 1 99 ? -4.996 13.989 22.005 1.00 97.31 99 GLY A O 1
ATOM 739 N N . SER A 1 100 ? -6.295 12.294 21.317 1.00 97.50 100 SER A N 1
ATOM 740 C CA . SER A 1 100 ? -7.363 12.513 22.304 1.00 97.50 100 SER A CA 1
ATOM 741 C C . SER A 1 100 ? -6.931 12.200 23.739 1.00 97.50 100 SER A C 1
ATOM 743 O O . SER A 1 100 ? -7.554 12.665 24.691 1.00 97.50 100 SER A O 1
ATOM 745 N N . GLY A 1 101 ? -5.875 11.397 23.912 1.00 97.19 101 GLY A N 1
ATOM 746 C CA . GLY A 1 101 ? -5.478 10.870 25.216 1.00 97.19 101 GLY A CA 1
ATOM 747 C C . GLY A 1 101 ? -6.406 9.772 25.747 1.00 97.19 101 GLY A C 1
ATOM 748 O O . GLY A 1 101 ? -6.260 9.382 26.905 1.00 97.19 101 GLY A O 1
ATOM 749 N N . ALA A 1 102 ? -7.342 9.274 24.930 1.00 97.81 102 ALA A N 1
ATOM 750 C CA . ALA A 1 102 ? -8.317 8.241 25.272 1.00 97.81 102 ALA A CA 1
ATOM 751 C C . ALA A 1 102 ? -8.453 7.198 24.145 1.00 97.81 102 ALA A C 1
ATOM 753 O O . ALA A 1 102 ? -8.004 7.406 23.018 1.00 97.81 102 ALA A O 1
ATOM 754 N N . ILE A 1 103 ? -9.099 6.063 24.439 1.00 97.75 103 ILE A N 1
ATOM 755 C CA . ILE A 1 103 ? -9.429 5.067 23.404 1.00 97.75 103 ILE A CA 1
ATOM 756 C C . ILE A 1 103 ? -10.365 5.686 22.356 1.00 97.75 103 ILE A C 1
ATOM 758 O O . ILE A 1 103 ? -10.150 5.499 21.162 1.00 97.75 103 ILE A O 1
ATOM 762 N N . GLU A 1 104 ? -11.358 6.458 22.783 1.00 98.25 104 GLU A N 1
ATOM 763 C CA . GLU A 1 104 ? -12.213 7.240 21.890 1.00 98.25 104 GLU A CA 1
ATOM 764 C C . GLU A 1 104 ? -11.416 8.389 21.251 1.00 98.25 104 GLU A C 1
ATOM 766 O O . GLU A 1 104 ? -10.693 9.109 21.945 1.00 98.25 104 GLU A O 1
ATOM 771 N N . CYS A 1 105 ? -11.542 8.582 19.936 1.00 98.00 105 CYS A N 1
ATOM 772 C CA . CYS A 1 105 ? -10.808 9.629 19.221 1.00 98.00 105 CYS A CA 1
ATOM 773 C C . CYS A 1 105 ? -11.477 11.003 19.275 1.00 98.00 105 CYS A C 1
ATOM 775 O O . CYS A 1 105 ? -10.798 12.009 19.093 1.00 98.00 105 CYS A O 1
ATOM 777 N N . GLY A 1 106 ? -12.783 11.079 19.545 1.00 93.00 106 GLY A N 1
ATOM 778 C CA . GLY A 1 106 ? -13.476 12.339 19.829 1.00 93.00 106 GLY A CA 1
ATOM 779 C C . GLY A 1 106 ? -13.371 13.388 18.716 1.00 93.00 106 GLY A C 1
ATOM 780 O O . GLY A 1 106 ? -13.360 14.581 19.005 1.00 93.00 106 GLY A O 1
ATOM 781 N N . GLY A 1 107 ? -13.252 12.957 17.456 1.00 90.75 107 GLY A N 1
ATOM 782 C CA . GLY A 1 107 ? -13.042 13.842 16.304 1.00 90.75 107 GLY A CA 1
ATOM 783 C C . GLY A 1 107 ? -11.573 14.096 15.937 1.00 90.75 107 GLY A C 1
ATOM 784 O O . GLY A 1 107 ? -11.308 14.787 14.956 1.00 90.75 107 GLY A O 1
ATOM 785 N N . GLY A 1 108 ? -10.614 13.530 16.675 1.00 92.75 108 GLY A N 1
ATOM 786 C CA . GLY A 1 108 ? -9.210 13.480 16.272 1.00 92.75 108 GLY A CA 1
ATOM 787 C C . GLY A 1 108 ? -8.993 12.515 15.102 1.00 92.75 108 GLY A C 1
ATOM 788 O O . GLY A 1 108 ? -9.544 11.415 15.090 1.00 92.75 108 GLY A O 1
ATOM 789 N N . GLY A 1 109 ? -8.198 12.927 14.114 1.00 94.81 109 GLY A N 1
ATOM 790 C CA . GLY A 1 109 ? -7.740 12.056 13.026 1.00 94.81 109 GLY A CA 1
ATOM 791 C C . GLY A 1 109 ? -6.464 11.300 13.393 1.00 94.81 109 GLY A C 1
ATOM 792 O O . GLY A 1 109 ? -5.793 11.659 14.356 1.00 94.81 109 GLY A O 1
ATOM 793 N N . ALA A 1 110 ? -6.126 10.272 12.618 1.00 97.50 110 ALA A N 1
ATOM 794 C CA . ALA A 1 110 ? -4.892 9.513 12.799 1.00 97.50 110 ALA A CA 1
ATOM 795 C C . ALA A 1 110 ? -3.646 10.391 12.606 1.00 97.50 110 ALA A C 1
ATOM 797 O O . ALA A 1 110 ? -3.529 11.089 11.599 1.00 97.50 110 ALA A O 1
ATOM 798 N N . ALA A 1 111 ? -2.686 10.304 13.524 1.00 96.94 111 ALA A N 1
ATOM 799 C CA . ALA A 1 111 ? -1.318 10.724 13.264 1.00 96.94 111 ALA A CA 1
ATOM 800 C C . ALA A 1 111 ? -0.669 9.783 12.238 1.00 96.94 111 ALA A C 1
ATOM 802 O O . ALA A 1 111 ? -0.813 8.558 12.320 1.00 96.94 111 ALA A O 1
ATOM 803 N N . THR A 1 112 ? 0.058 10.360 11.286 1.00 95.38 112 THR A N 1
ATOM 804 C CA . THR A 1 112 ? 0.765 9.630 10.233 1.00 95.38 112 THR A CA 1
ATOM 805 C C . THR A 1 112 ? 2.035 8.949 10.773 1.00 95.38 112 THR A C 1
ATOM 807 O O . THR A 1 112 ? 2.675 9.484 11.678 1.00 95.38 112 THR A O 1
ATOM 810 N N . PRO A 1 113 ? 2.448 7.792 10.222 1.00 97.00 113 PRO A N 1
ATOM 811 C CA . PRO A 1 113 ? 1.786 7.061 9.147 1.00 97.00 113 PRO A CA 1
ATOM 812 C C . PRO A 1 113 ? 0.588 6.226 9.611 1.00 97.00 113 PRO A C 1
ATOM 814 O O . PRO A 1 113 ? 0.641 5.579 10.660 1.00 97.00 113 PRO A O 1
ATOM 817 N N . ALA A 1 114 ? -0.464 6.184 8.793 1.00 97.88 114 ALA A N 1
ATOM 818 C CA . ALA A 1 114 ? -1.632 5.343 9.034 1.00 97.88 114 ALA A CA 1
ATOM 819 C C . ALA A 1 114 ? -2.265 4.872 7.721 1.00 97.88 114 ALA A C 1
ATOM 821 O O . ALA A 1 114 ? -2.533 5.676 6.835 1.00 97.88 114 ALA A O 1
ATOM 822 N N . THR A 1 115 ? -2.555 3.573 7.628 1.00 98.56 115 THR A N 1
ATOM 823 C CA . THR A 1 115 ? -3.400 3.032 6.557 1.00 98.56 115 THR A CA 1
ATOM 824 C C . THR A 1 115 ? -4.850 3.411 6.833 1.00 98.56 115 THR A C 1
ATOM 826 O O . THR A 1 115 ? -5.368 3.119 7.916 1.00 98.56 115 THR A O 1
ATOM 829 N N . LEU A 1 116 ? -5.504 4.047 5.864 1.00 98.50 116 LEU A N 1
ATOM 830 C CA . LEU A 1 116 ? -6.868 4.552 6.007 1.00 98.50 116 LEU A CA 1
ATOM 831 C C . LEU A 1 116 ? -7.837 3.736 5.155 1.00 98.50 116 LEU A C 1
ATOM 833 O O . LEU A 1 116 ? -7.506 3.371 4.035 1.00 98.50 116 LEU A O 1
ATOM 837 N N . ALA A 1 117 ? -9.036 3.482 5.667 1.00 98.12 117 ALA A N 1
ATOM 838 C CA . ALA A 1 117 ? -10.202 3.142 4.862 1.00 98.12 117 ALA A CA 1
ATOM 839 C C . ALA A 1 117 ? -11.115 4.367 4.796 1.00 98.12 117 ALA A C 1
ATOM 841 O O . ALA A 1 117 ? -11.487 4.910 5.840 1.00 98.12 117 ALA A O 1
ATOM 842 N N . GLU A 1 118 ? -11.463 4.800 3.592 1.00 95.12 118 GLU A N 1
ATOM 843 C CA . GLU A 1 118 ? -12.224 6.023 3.340 1.00 95.12 118 GLU A CA 1
ATOM 844 C C . GLU A 1 118 ? -13.566 5.670 2.698 1.00 95.12 118 GLU A C 1
ATOM 846 O O . GLU A 1 118 ? -13.652 4.752 1.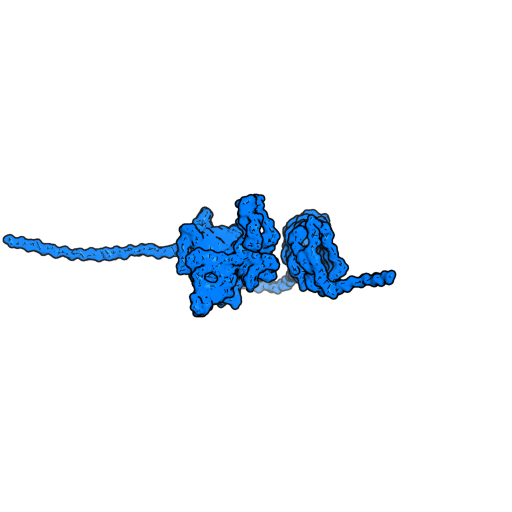881 1.00 95.12 118 GLU A O 1
ATOM 851 N N . PHE A 1 119 ? -14.630 6.366 3.106 1.00 93.38 119 PHE A N 1
ATOM 852 C CA . PHE A 1 119 ? -15.987 6.098 2.637 1.00 93.38 119 PHE A CA 1
ATOM 853 C C . PHE A 1 119 ? -16.767 7.384 2.382 1.00 93.38 119 PHE A C 1
ATOM 855 O O . PHE A 1 119 ? -16.654 8.375 3.108 1.00 93.38 119 PHE A O 1
ATOM 862 N N . THR A 1 120 ? -17.640 7.325 1.383 1.00 88.44 120 THR A N 1
ATOM 863 C CA . THR A 1 120 ? -18.763 8.236 1.165 1.00 88.44 120 THR A CA 1
ATOM 864 C C . THR A 1 120 ? -19.960 7.400 0.724 1.00 88.44 120 THR A C 1
ATOM 866 O O . THR A 1 120 ? -20.037 6.993 -0.433 1.00 88.44 120 THR A O 1
ATOM 869 N N . LEU A 1 121 ? -20.860 7.107 1.661 1.00 89.44 121 LEU A N 1
ATOM 870 C CA . LEU A 1 121 ? -22.082 6.339 1.422 1.00 89.44 121 LEU A CA 1
ATOM 871 C C . LEU A 1 121 ? -23.182 7.229 0.838 1.00 89.44 121 LEU A C 1
ATOM 873 O O . LEU A 1 121 ? -23.242 8.419 1.161 1.00 89.44 121 LEU A O 1
ATOM 877 N N . ASP A 1 122 ? -24.041 6.646 -0.001 1.00 84.69 122 ASP A N 1
ATOM 878 C CA . ASP A 1 122 ? -25.116 7.356 -0.717 1.00 84.69 122 ASP A CA 1
ATOM 879 C C . ASP A 1 122 ? -24.604 8.621 -1.440 1.00 84.69 122 ASP A C 1
ATOM 881 O O . ASP A 1 122 ? -25.143 9.725 -1.334 1.00 84.69 122 ASP A O 1
ATOM 885 N N . GLY A 1 123 ? -23.475 8.465 -2.135 1.00 82.94 123 GLY A N 1
ATOM 886 C CA . GLY A 1 123 ? -22.796 9.526 -2.862 1.00 82.94 123 GLY A CA 1
ATOM 887 C C . GLY A 1 123 ? -23.411 9.807 -4.236 1.00 82.94 123 GLY A C 1
ATOM 888 O O . GLY A 1 123 ? -24.617 9.709 -4.476 1.00 82.94 123 GLY A O 1
ATOM 889 N N . ALA A 1 124 ? -22.561 10.183 -5.194 1.00 73.19 124 ALA A N 1
ATOM 890 C CA . ALA A 1 124 ? -23.004 10.499 -6.548 1.00 73.19 124 ALA A CA 1
ATOM 891 C C . ALA A 1 124 ? -23.742 9.310 -7.197 1.00 73.19 124 ALA A C 1
ATOM 893 O O . ALA A 1 124 ? -23.198 8.217 -7.335 1.00 73.19 124 ALA A O 1
ATOM 894 N N . GLY A 1 125 ? -24.989 9.541 -7.618 1.00 78.25 125 GLY A N 1
ATOM 895 C CA . GLY A 1 125 ? -25.829 8.507 -8.229 1.00 78.25 125 GLY A CA 1
ATOM 896 C C . GLY A 1 125 ? -26.401 7.478 -7.247 1.00 78.25 125 GLY A C 1
ATOM 897 O O . GLY A 1 125 ? -26.863 6.436 -7.704 1.00 78.25 125 GLY A O 1
ATOM 898 N N . GLY A 1 126 ? -26.374 7.754 -5.936 1.00 81.06 126 GLY A N 1
ATOM 899 C CA . GLY A 1 126 ? -26.824 6.821 -4.895 1.00 81.06 126 GLY A CA 1
ATOM 900 C C . GLY A 1 126 ? -25.884 5.628 -4.704 1.00 81.06 126 GLY A C 1
ATOM 901 O O . GLY A 1 126 ? -26.304 4.570 -4.241 1.00 81.06 126 GLY A O 1
ATOM 902 N N . LEU A 1 127 ? -24.630 5.770 -5.144 1.00 82.75 127 LEU A N 1
ATOM 903 C CA . LEU A 1 127 ? -23.584 4.767 -4.986 1.00 82.75 127 LEU A CA 1
ATOM 904 C C . LEU A 1 127 ? -22.698 5.117 -3.799 1.00 82.75 127 LEU A C 1
ATOM 906 O O . LEU A 1 127 ? -22.370 6.283 -3.575 1.00 82.75 127 LEU A O 1
ATOM 910 N N . ASP A 1 128 ? -22.244 4.087 -3.106 1.00 86.88 128 ASP A N 1
ATOM 911 C CA . ASP A 1 128 ? -21.218 4.201 -2.086 1.00 86.88 128 ASP A CA 1
ATOM 912 C C . ASP A 1 128 ? -19.851 4.267 -2.765 1.00 86.88 128 ASP A C 1
ATOM 914 O O . ASP A 1 128 ? -19.572 3.466 -3.657 1.00 86.88 128 ASP A O 1
ATOM 918 N N . PHE A 1 129 ? -18.997 5.187 -2.330 1.00 86.69 129 PHE A N 1
ATOM 919 C CA . PHE A 1 129 ? -17.607 5.323 -2.758 1.00 86.69 129 PHE A CA 1
ATOM 920 C C . PHE A 1 129 ? -16.712 4.912 -1.604 1.00 86.69 129 PHE A C 1
ATOM 922 O O . PHE A 1 129 ? -16.885 5.405 -0.490 1.00 86.69 129 PHE A O 1
ATOM 929 N N . TYR A 1 130 ? -15.779 4.007 -1.861 1.00 91.00 130 TYR A N 1
ATOM 930 C CA . TYR A 1 130 ? -14.882 3.518 -0.827 1.00 91.00 130 TYR A CA 1
ATOM 931 C C . TYR A 1 130 ? -13.528 3.126 -1.396 1.00 91.00 130 TYR A C 1
ATOM 933 O O . TYR A 1 130 ? -13.401 2.683 -2.545 1.00 91.00 130 TYR A O 1
ATOM 941 N N . ASP A 1 131 ? -12.518 3.264 -0.553 1.00 92.44 131 ASP A N 1
ATOM 942 C CA . ASP A 1 131 ? -11.148 2.914 -0.869 1.00 92.44 131 ASP A CA 1
ATOM 943 C C . ASP A 1 131 ? -10.339 2.642 0.400 1.00 92.44 131 ASP A C 1
ATOM 945 O O . ASP A 1 131 ? -10.783 2.853 1.531 1.00 92.44 131 ASP A O 1
ATOM 949 N N . VAL A 1 132 ? -9.146 2.101 0.188 1.00 97.00 132 VAL A N 1
ATOM 950 C CA . VAL A 1 132 ? -8.088 2.102 1.189 1.00 97.00 132 VAL A CA 1
ATOM 951 C C . VAL A 1 132 ? -6.960 2.959 0.647 1.00 97.00 132 VAL A C 1
ATOM 953 O O . VAL A 1 132 ? -6.541 2.793 -0.502 1.00 97.00 132 VAL A O 1
ATOM 956 N N . SER A 1 133 ? -6.437 3.827 1.498 1.00 96.50 133 SER A N 1
ATOM 957 C CA . SER A 1 133 ? -5.502 4.875 1.136 1.00 96.50 133 SER A CA 1
ATOM 958 C C . SER A 1 133 ? -4.218 4.786 1.950 1.00 96.50 133 SER A C 1
ATOM 960 O O . SER A 1 133 ? -4.223 4.604 3.170 1.00 96.50 133 SER A O 1
ATOM 962 N N . LEU A 1 134 ? -3.102 4.889 1.230 1.00 96.88 134 LEU A N 1
ATOM 963 C CA . LEU A 1 134 ? -1.731 4.945 1.736 1.00 96.88 134 LEU A CA 1
ATOM 964 C C . LEU A 1 134 ? -1.102 6.326 1.509 1.00 96.88 134 LEU A C 1
ATOM 966 O O . LEU A 1 134 ? 0.111 6.493 1.657 1.00 96.88 134 LEU A O 1
ATOM 970 N N . VAL A 1 135 ? -1.918 7.319 1.140 1.00 96.00 135 VAL A N 1
ATOM 971 C CA . VAL A 1 135 ? -1.501 8.721 0.977 1.00 96.00 135 VAL A CA 1
ATOM 972 C C . VAL A 1 135 ? -0.893 9.253 2.277 1.00 96.00 135 VAL A C 1
ATOM 974 O O . VAL A 1 135 ? 0.146 9.916 2.257 1.00 96.00 135 VAL A O 1
ATOM 977 N N . ASP A 1 136 ? -1.477 8.847 3.403 1.00 96.50 136 ASP A N 1
ATOM 978 C CA . ASP A 1 136 ? -1.054 9.171 4.766 1.00 96.50 136 ASP A CA 1
ATOM 979 C C . ASP A 1 136 ? -0.076 8.130 5.346 1.00 96.50 136 ASP A C 1
ATOM 981 O O . ASP A 1 136 ? 0.202 8.107 6.545 1.00 96.50 136 ASP A O 1
ATOM 985 N N . GLY A 1 137 ? 0.496 7.276 4.495 1.00 96.75 137 GLY A N 1
ATOM 986 C CA . GLY A 1 137 ? 1.443 6.235 4.875 1.00 96.75 137 GLY A CA 1
ATOM 987 C C . GLY A 1 137 ? 0.791 4.883 5.164 1.00 96.75 137 GLY A C 1
ATOM 988 O O . GLY A 1 137 ? -0.357 4.609 4.828 1.00 96.75 137 GLY A O 1
ATOM 989 N N . TYR A 1 138 ? 1.571 3.999 5.771 1.00 97.81 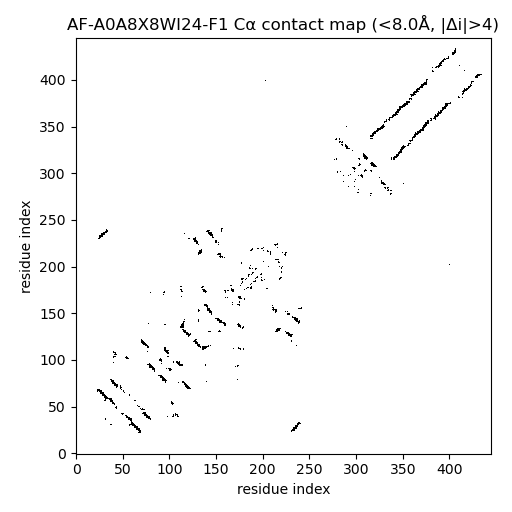138 TYR A N 1
ATOM 990 C CA . TYR A 1 138 ? 1.184 2.639 6.102 1.00 97.81 138 TYR A CA 1
ATOM 991 C C . TYR A 1 138 ? 1.638 2.293 7.517 1.00 97.81 138 TYR A C 1
ATOM 993 O O . TYR A 1 138 ? 2.760 2.607 7.903 1.00 97.81 138 TYR A O 1
ATOM 1001 N N . ASN A 1 139 ? 0.802 1.604 8.285 1.00 96.88 139 ASN A N 1
ATOM 1002 C CA . ASN A 1 139 ? 1.202 1.055 9.583 1.00 96.88 139 ASN A CA 1
ATOM 1003 C C . ASN A 1 139 ? 0.825 -0.420 9.746 1.00 96.88 139 ASN A C 1
ATOM 1005 O O . ASN A 1 139 ? 1.579 -1.171 10.363 1.00 96.88 139 ASN A O 1
ATOM 1009 N N . LEU A 1 140 ? -0.302 -0.855 9.180 1.00 96.69 140 LEU A N 1
ATOM 1010 C CA . LEU A 1 140 ? -0.749 -2.245 9.230 1.00 96.69 140 LEU A CA 1
ATOM 1011 C C . LEU A 1 140 ? -1.595 -2.617 8.001 1.00 96.69 140 LEU A C 1
ATOM 1013 O O . LEU A 1 140 ? -2.247 -1.743 7.427 1.00 96.69 140 LEU A O 1
ATOM 1017 N N . PRO A 1 141 ? -1.635 -3.904 7.608 1.00 96.62 141 PRO A N 1
ATOM 1018 C CA . PRO A 1 141 ? -2.372 -4.316 6.424 1.00 96.62 141 PRO A CA 1
ATOM 1019 C C . PRO A 1 141 ? -3.881 -4.226 6.663 1.00 96.62 141 PRO A C 1
ATOM 1021 O O . PRO A 1 141 ? -4.375 -4.595 7.732 1.00 96.62 141 PRO A O 1
ATOM 1024 N N . MET A 1 142 ? -4.622 -3.768 5.658 1.00 98.25 142 MET A N 1
ATOM 1025 C CA . MET A 1 142 ? -6.062 -3.542 5.738 1.00 98.25 142 MET A CA 1
ATOM 1026 C C . MET A 1 142 ? -6.753 -3.922 4.433 1.00 98.25 142 MET A C 1
ATOM 1028 O O . MET A 1 142 ? -6.289 -3.555 3.356 1.00 98.25 142 MET A O 1
ATOM 1032 N N . LEU A 1 143 ? -7.888 -4.611 4.526 1.00 97.19 143 LEU A N 1
ATOM 1033 C CA . LEU A 1 143 ? -8.813 -4.807 3.410 1.00 97.19 143 LEU A CA 1
ATOM 1034 C C . LEU A 1 143 ? -10.203 -4.293 3.773 1.00 97.19 143 LEU A C 1
ATOM 1036 O O . LEU A 1 143 ? -10.658 -4.468 4.902 1.00 97.19 143 LEU A O 1
ATOM 1040 N N . VAL A 1 144 ? -10.891 -3.732 2.782 1.00 96.88 144 VAL A N 1
ATOM 1041 C CA . VAL A 1 144 ? -12.313 -3.392 2.840 1.00 96.88 144 VAL A CA 1
ATOM 1042 C C . VAL A 1 144 ? -13.049 -4.276 1.843 1.00 96.88 144 VAL A C 1
ATOM 1044 O O . VAL A 1 144 ? -12.816 -4.208 0.633 1.00 96.88 144 VAL A O 1
ATOM 1047 N N . SER A 1 145 ? -13.935 -5.121 2.366 1.00 94.69 145 SER A N 1
ATOM 1048 C CA . SER A 1 145 ? -14.783 -6.013 1.581 1.00 94.69 145 SER A CA 1
ATOM 1049 C C . SER A 1 145 ? -16.241 -5.562 1.675 1.00 94.69 145 SER A C 1
ATOM 1051 O O . SER A 1 145 ? -16.842 -5.732 2.736 1.00 94.69 145 SER A O 1
ATOM 1053 N N . PRO A 1 146 ? -16.833 -5.015 0.605 1.00 92.69 146 PRO A N 1
ATOM 1054 C CA . PRO A 1 146 ? -18.276 -4.792 0.548 1.00 92.69 146 PRO A CA 1
ATOM 1055 C C . PRO A 1 146 ? -19.035 -6.126 0.479 1.00 92.69 146 PRO A C 1
ATOM 1057 O O . PRO A 1 146 ? -18.527 -7.128 -0.031 1.00 92.69 146 PRO A O 1
ATOM 1060 N N . GLY A 1 147 ? -20.274 -6.136 0.956 1.00 83.56 147 GLY A N 1
ATOM 1061 C CA . GLY A 1 147 ? -21.247 -7.182 0.672 1.00 83.56 147 GLY A CA 1
ATOM 1062 C C . GLY A 1 147 ? -21.672 -7.171 -0.801 1.00 83.56 147 GLY A C 1
ATOM 1063 O O . GLY A 1 147 ? -21.639 -6.143 -1.476 1.00 83.56 147 GLY A O 1
ATOM 1064 N N . GLY A 1 148 ? -22.091 -8.328 -1.316 1.00 79.88 148 GLY A N 1
ATOM 1065 C CA . GLY A 1 148 ? -22.540 -8.470 -2.706 1.00 79.88 148 GLY A CA 1
ATOM 1066 C C . GLY A 1 148 ? -21.397 -8.656 -3.714 1.00 79.88 148 GLY A C 1
ATOM 1067 O O . GLY A 1 148 ? -20.379 -9.264 -3.406 1.00 79.88 148 GLY A O 1
ATOM 1068 N N . ASN A 1 149 ? -21.591 -8.176 -4.949 1.00 78.62 149 ASN A N 1
ATOM 1069 C CA . ASN A 1 149 ? -20.674 -8.390 -6.086 1.00 78.62 149 ASN A CA 1
ATOM 1070 C C . ASN A 1 149 ? -19.683 -7.228 -6.307 1.00 78.62 149 ASN A C 1
ATOM 1072 O O . ASN A 1 149 ? -19.183 -7.043 -7.417 1.00 78.62 149 ASN A O 1
ATOM 1076 N N . CYS A 1 150 ? -19.442 -6.415 -5.282 1.00 87.00 150 CYS A N 1
ATOM 1077 C CA . CYS A 1 150 ? -18.583 -5.239 -5.369 1.00 87.00 150 CYS A CA 1
ATOM 1078 C C . CYS A 1 150 ? -17.111 -5.590 -5.102 1.00 87.00 150 CYS A C 1
ATOM 1080 O O . CYS A 1 150 ? -16.788 -6.603 -4.480 1.00 87.00 150 CYS A O 1
ATOM 1082 N N . THR A 1 151 ? -16.196 -4.762 -5.603 1.00 88.88 151 THR A N 1
ATOM 1083 C CA . THR A 1 151 ? -14.762 -5.071 -5.577 1.00 88.88 151 THR A CA 1
ATOM 1084 C C . THR A 1 151 ? -14.155 -4.839 -4.194 1.00 88.88 151 THR A C 1
ATOM 1086 O O . THR A 1 151 ? -14.407 -3.817 -3.559 1.00 88.88 151 THR A O 1
ATOM 1089 N N . ILE A 1 152 ? -13.308 -5.768 -3.749 1.00 90.44 152 ILE A N 1
ATOM 1090 C CA . ILE A 1 152 ? -12.520 -5.647 -2.515 1.00 90.44 152 ILE A CA 1
ATOM 1091 C C . ILE A 1 152 ? -11.321 -4.725 -2.758 1.00 90.44 152 ILE A C 1
ATOM 1093 O O . ILE A 1 152 ? -10.557 -4.954 -3.701 1.00 90.44 152 ILE A O 1
ATOM 1097 N N . THR A 1 153 ? -11.101 -3.766 -1.862 1.00 93.19 153 THR A N 1
ATOM 1098 C CA . THR A 1 153 ? -10.000 -2.787 -1.904 1.00 93.19 153 THR A CA 1
ATOM 1099 C C . THR A 1 153 ? -9.059 -2.947 -0.707 1.00 93.19 153 THR A C 1
ATOM 1101 O O . THR A 1 153 ? -9.447 -3.523 0.312 1.00 93.19 153 THR A O 1
ATOM 1104 N N . GLY A 1 154 ? -7.810 -2.491 -0.834 1.00 93.69 154 GLY A N 1
ATOM 1105 C CA . GLY A 1 154 ? -6.832 -2.488 0.256 1.00 93.69 154 GLY A CA 1
ATOM 1106 C C . GLY A 1 154 ? -5.472 -3.102 -0.020 1.00 93.69 154 GLY A C 1
ATOM 1107 O O . GLY A 1 154 ? -5.082 -3.370 -1.157 1.00 93.69 154 GLY A O 1
ATOM 1108 N N . CYS A 1 155 ? -4.730 -3.280 1.071 1.00 92.88 155 CYS A N 1
ATOM 1109 C CA . CYS A 1 155 ? -3.379 -3.801 1.087 1.00 92.88 155 CYS A CA 1
ATOM 1110 C C . CYS A 1 155 ? -3.225 -4.935 2.102 1.00 92.88 155 CYS A C 1
ATOM 1112 O O . CYS A 1 155 ? -3.268 -4.710 3.308 1.00 92.88 155 CYS A O 1
ATOM 1114 N N . ALA A 1 156 ? -2.993 -6.151 1.603 1.00 92.19 156 ALA A N 1
ATOM 1115 C CA . ALA A 1 156 ? -2.656 -7.311 2.431 1.00 92.19 156 ALA A CA 1
ATOM 1116 C C . ALA A 1 156 ? -1.135 -7.520 2.591 1.00 92.19 156 ALA A C 1
ATOM 1118 O O . ALA A 1 156 ? -0.715 -8.355 3.387 1.00 92.19 156 ALA A O 1
ATOM 1119 N N . ALA A 1 157 ? -0.310 -6.805 1.818 1.00 87.44 157 ALA A N 1
ATOM 1120 C CA . ALA A 1 157 ? 1.144 -6.906 1.889 1.00 87.44 157 ALA A CA 1
ATOM 1121 C C . ALA A 1 157 ? 1.691 -6.206 3.139 1.00 87.44 157 ALA A C 1
ATOM 1123 O O . ALA A 1 157 ? 1.181 -5.160 3.533 1.00 87.44 157 ALA A O 1
ATOM 1124 N N . ASP A 1 158 ? 2.768 -6.745 3.720 1.00 85.69 158 ASP A N 1
ATOM 1125 C CA . ASP A 1 158 ? 3.476 -6.085 4.817 1.00 85.69 158 ASP A CA 1
ATOM 1126 C C . ASP A 1 158 ? 4.469 -5.039 4.292 1.00 85.69 158 ASP A C 1
ATOM 1128 O O . ASP A 1 158 ? 5.645 -5.316 4.043 1.00 85.69 158 ASP A O 1
ATOM 1132 N N . LEU A 1 159 ? 3.981 -3.810 4.124 1.00 86.94 159 LEU A N 1
ATOM 1133 C CA . LEU A 1 159 ? 4.801 -2.684 3.681 1.00 86.94 159 LEU A CA 1
ATOM 1134 C C . LEU A 1 159 ? 5.841 -2.232 4.716 1.00 86.94 159 LEU A C 1
ATOM 1136 O O . LEU A 1 159 ? 6.807 -1.580 4.326 1.00 86.94 159 LEU A O 1
ATOM 1140 N N . ASN A 1 160 ? 5.715 -2.592 5.999 1.00 83.06 160 ASN A N 1
ATOM 1141 C CA . ASN A 1 160 ? 6.729 -2.232 6.995 1.00 83.06 160 ASN A CA 1
ATOM 1142 C C . ASN A 1 160 ? 8.045 -2.970 6.723 1.00 83.06 160 ASN A C 1
ATOM 1144 O O . ASN A 1 160 ? 9.117 -2.367 6.795 1.00 83.06 160 ASN A O 1
ATOM 1148 N N . ALA A 1 161 ? 7.966 -4.248 6.340 1.00 79.38 161 ALA A N 1
ATOM 1149 C CA . ALA A 1 161 ? 9.132 -5.052 5.978 1.00 79.38 161 ALA A CA 1
ATOM 1150 C C . ALA A 1 161 ? 9.843 -4.522 4.720 1.00 79.38 161 ALA A C 1
ATOM 1152 O O . ALA A 1 161 ? 11.072 -4.516 4.652 1.00 79.38 161 ALA A O 1
ATOM 1153 N N . ALA A 1 162 ? 9.073 -4.030 3.746 1.00 77.75 162 ALA A N 1
ATOM 1154 C CA . ALA A 1 162 ? 9.583 -3.474 2.494 1.00 77.75 162 ALA A CA 1
ATOM 1155 C C . ALA A 1 162 ? 9.843 -1.953 2.548 1.00 77.75 162 ALA A C 1
ATOM 1157 O O . ALA A 1 162 ? 10.181 -1.354 1.527 1.00 77.75 162 ALA A O 1
ATOM 1158 N N . CYS A 1 163 ? 9.681 -1.314 3.713 1.00 82.00 163 CYS A N 1
ATOM 1159 C CA . CYS A 1 163 ? 9.718 0.139 3.819 1.00 82.00 163 CYS A CA 1
ATOM 1160 C C . CYS A 1 163 ? 11.130 0.697 3.546 1.00 82.00 163 CYS A C 1
ATOM 1162 O O . CYS A 1 163 ? 12.079 0.328 4.267 1.00 82.00 163 CYS A O 1
ATOM 1164 N N . PRO A 1 164 ? 11.285 1.618 2.569 1.00 80.94 164 PRO A N 1
ATOM 1165 C CA . PRO A 1 164 ? 12.537 2.333 2.335 1.00 80.94 164 PRO A CA 1
ATOM 1166 C C . PRO A 1 164 ? 13.026 3.018 3.612 1.00 80.94 164 PRO A C 1
ATOM 1168 O O . PRO A 1 164 ? 12.221 3.541 4.382 1.00 80.94 164 PRO A O 1
ATOM 1171 N N . ALA A 1 165 ? 14.337 3.016 3.856 1.00 83.44 165 ALA A N 1
ATOM 1172 C CA . ALA A 1 165 ? 14.907 3.494 5.118 1.00 83.44 165 ALA A CA 1
ATOM 1173 C C . ALA A 1 165 ? 14.529 4.955 5.417 1.00 83.44 165 ALA A C 1
ATOM 1175 O O . ALA A 1 165 ? 14.205 5.296 6.550 1.00 83.44 165 ALA A O 1
ATOM 1176 N N . GLU A 1 166 ? 14.502 5.789 4.383 1.00 84.31 166 GLU A N 1
ATOM 1177 C CA . GLU A 1 166 ? 14.095 7.192 4.409 1.00 84.31 166 GLU A CA 1
ATOM 1178 C C . GLU A 1 166 ? 12.611 7.405 4.765 1.00 84.31 166 GLU A C 1
ATOM 1180 O O . GLU A 1 166 ? 12.238 8.472 5.253 1.00 84.31 166 GLU A O 1
ATOM 1185 N N . LEU A 1 167 ? 11.767 6.387 4.587 1.00 88.44 167 LEU A N 1
ATOM 1186 C CA . LEU A 1 167 ? 10.341 6.426 4.910 1.00 88.44 167 LEU A CA 1
ATOM 1187 C C . LEU A 1 167 ? 10.001 5.723 6.228 1.00 88.44 167 LEU A C 1
ATOM 1189 O O . LEU A 1 167 ? 8.871 5.829 6.695 1.00 88.44 167 LEU A O 1
ATOM 1193 N N . ARG A 1 168 ? 10.935 5.018 6.871 1.00 88.00 168 ARG A N 1
ATOM 1194 C CA . ARG A 1 168 ? 10.641 4.334 8.139 1.00 88.00 168 ARG A CA 1
ATOM 1195 C C . ARG A 1 168 ? 10.296 5.348 9.223 1.00 88.00 168 ARG A C 1
ATOM 1197 O O . ARG A 1 168 ? 11.089 6.245 9.513 1.00 88.00 168 ARG A O 1
ATOM 1204 N N . ALA A 1 169 ? 9.126 5.184 9.833 1.00 87.56 169 ALA A N 1
ATOM 1205 C CA . ALA A 1 169 ? 8.719 5.996 10.967 1.00 87.56 169 ALA A CA 1
ATOM 1206 C C . ALA A 1 169 ? 9.614 5.736 12.183 1.00 87.56 169 ALA A C 1
ATOM 1208 O O . ALA A 1 169 ? 10.127 4.628 12.386 1.00 87.56 169 ALA A O 1
ATOM 1209 N N . GLU A 1 170 ? 9.788 6.764 13.010 1.00 76.62 170 GLU A N 1
ATOM 1210 C CA . GLU A 1 170 ? 10.517 6.631 14.268 1.00 76.62 170 GLU A CA 1
ATOM 1211 C C . GLU A 1 170 ? 9.852 5.577 15.166 1.00 76.62 170 GLU A C 1
ATOM 1213 O O . GLU A 1 170 ? 8.631 5.434 15.200 1.00 76.62 170 GLU A O 1
ATOM 1218 N N . GLY A 1 171 ? 10.665 4.770 15.851 1.00 70.06 171 GLY A N 1
ATOM 1219 C CA . GLY A 1 171 ? 10.171 3.637 16.642 1.00 70.06 171 GLY A CA 1
ATOM 1220 C C . GLY A 1 171 ? 9.785 2.393 15.827 1.00 70.06 171 GLY A C 1
ATOM 1221 O O . GLY A 1 171 ? 9.431 1.382 16.426 1.00 70.06 171 GLY A O 1
ATOM 1222 N N . GLY A 1 172 ? 9.892 2.421 14.490 1.00 66.62 172 GLY A N 1
ATOM 1223 C CA . GLY A 1 172 ? 9.786 1.234 13.629 1.00 66.62 172 GLY A CA 1
ATOM 1224 C C . GLY A 1 172 ? 8.371 0.682 13.426 1.00 66.62 172 GLY A C 1
ATOM 1225 O O . GLY A 1 172 ? 8.228 -0.437 12.942 1.00 66.62 172 GLY A O 1
ATOM 1226 N N . GLY A 1 173 ? 7.332 1.440 13.795 1.00 77.81 173 GLY A N 1
ATOM 1227 C CA . GLY A 1 173 ? 5.936 0.985 13.751 1.00 77.81 173 GLY A CA 1
ATOM 1228 C C . GLY A 1 173 ? 5.200 1.198 12.424 1.00 77.81 173 GLY A C 1
ATOM 1229 O O . GLY A 1 173 ? 4.074 0.725 12.293 1.00 77.81 173 GLY A O 1
ATOM 1230 N N . GLY A 1 174 ? 5.788 1.914 11.460 1.00 91.38 174 GLY A N 1
ATOM 1231 C CA . GLY A 1 174 ? 5.109 2.288 10.219 1.00 91.38 174 GLY A CA 1
ATOM 1232 C C . GLY A 1 174 ? 6.044 2.768 9.107 1.00 91.38 174 GLY A C 1
ATOM 1233 O O . GLY A 1 174 ? 7.230 3.030 9.327 1.00 91.38 174 GLY A O 1
ATOM 1234 N N . CYS A 1 175 ? 5.479 2.922 7.915 1.00 95.31 175 CYS A N 1
ATOM 1235 C CA . CYS A 1 175 ? 6.109 3.457 6.720 1.00 95.31 175 CYS A CA 1
ATOM 1236 C C . CYS A 1 175 ? 5.415 4.752 6.286 1.00 95.31 175 CYS A C 1
ATOM 1238 O O . CYS A 1 175 ? 4.244 4.759 5.914 1.00 95.31 175 CYS A O 1
ATOM 1240 N N . ARG A 1 176 ? 6.138 5.863 6.346 1.00 96.81 176 ARG A N 1
ATOM 1241 C CA . ARG A 1 176 ? 5.675 7.195 5.949 1.00 96.81 176 ARG A CA 1
ATOM 1242 C C . ARG A 1 176 ? 5.449 7.260 4.447 1.00 96.81 176 ARG A C 1
ATOM 1244 O O . ARG A 1 176 ? 6.137 6.589 3.683 1.00 96.81 176 ARG A O 1
ATOM 1251 N N . SER A 1 177 ? 4.496 8.078 4.013 1.00 95.06 177 SER A N 1
ATOM 1252 C CA . SER A 1 177 ? 4.425 8.454 2.604 1.00 95.06 177 SER A CA 1
ATOM 1253 C C . SER A 1 177 ? 5.536 9.455 2.279 1.00 95.06 177 SER A C 1
ATOM 1255 O O . SER A 1 177 ? 6.135 10.067 3.164 1.00 95.06 177 SER A O 1
ATOM 1257 N N . ALA A 1 178 ? 5.815 9.661 0.994 1.00 90.50 178 ALA A N 1
ATOM 1258 C CA . ALA A 1 178 ? 6.794 10.666 0.585 1.00 90.50 178 ALA A CA 1
ATOM 1259 C C . ALA A 1 178 ? 6.356 12.100 0.912 1.00 90.50 178 ALA A C 1
ATOM 1261 O O . ALA A 1 178 ? 7.203 12.954 1.169 1.00 90.50 178 ALA A O 1
ATOM 1262 N N . CYS A 1 179 ? 5.047 12.374 0.902 1.00 95.38 179 CYS A N 1
ATOM 1263 C CA . CYS A 1 179 ? 4.547 13.684 1.304 1.00 95.38 179 CYS A CA 1
ATOM 1264 C C . CYS A 1 179 ? 4.883 13.951 2.768 1.00 95.38 179 CYS A C 1
ATOM 1266 O O . CYS A 1 179 ? 5.456 14.989 3.083 1.00 95.38 179 CYS A O 1
ATOM 1268 N N . GLU A 1 180 ? 4.593 12.988 3.640 1.00 94.38 180 GLU A N 1
ATOM 1269 C CA . GLU A 1 180 ? 4.874 13.116 5.065 1.00 94.38 180 GLU A CA 1
ATOM 1270 C C . GLU A 1 180 ? 6.386 13.223 5.324 1.00 94.38 180 GLU A C 1
ATOM 1272 O O . GLU A 1 180 ? 6.824 14.128 6.034 1.00 94.38 180 GLU A O 1
ATOM 1277 N N . ALA A 1 181 ? 7.196 12.378 4.676 1.00 92.44 181 ALA A N 1
ATOM 1278 C CA . ALA A 1 181 ? 8.623 12.298 4.971 1.00 92.44 181 ALA A CA 1
ATOM 1279 C C . ALA A 1 181 ? 9.429 13.504 4.461 1.00 92.44 181 ALA A C 1
ATOM 1281 O O . ALA A 1 181 ? 10.454 13.851 5.050 1.00 92.44 181 ALA A O 1
ATOM 1282 N N . PHE A 1 182 ? 9.010 14.122 3.350 1.00 91.06 182 PHE A N 1
ATOM 1283 C CA . PHE A 1 182 ? 9.793 15.170 2.680 1.00 91.06 182 PHE A CA 1
ATOM 1284 C C . PHE A 1 182 ? 9.090 16.528 2.603 1.00 91.06 182 PHE A C 1
ATOM 1286 O O . PHE A 1 182 ? 9.761 17.539 2.406 1.00 91.06 182 PHE A O 1
ATOM 1293 N N . GLY A 1 183 ? 7.759 16.580 2.704 1.00 94.06 183 GLY A N 1
ATOM 1294 C CA . GLY A 1 183 ? 6.978 17.820 2.622 1.00 94.06 183 GLY A CA 1
ATOM 1295 C C . GLY A 1 183 ? 7.042 18.546 1.270 1.00 94.06 183 GLY A C 1
ATOM 1296 O O . GLY A 1 183 ? 6.600 19.689 1.162 1.00 94.06 183 GLY A O 1
ATOM 1297 N N . GLU A 1 184 ? 7.610 17.930 0.229 1.00 92.31 184 GLU A N 1
ATOM 1298 C CA . GLU A 1 184 ? 7.757 18.570 -1.078 1.00 92.31 184 GLU A CA 1
ATOM 1299 C C . GLU A 1 184 ? 6.431 18.597 -1.852 1.00 92.31 184 GLU A C 1
ATOM 1301 O O . GLU A 1 184 ? 5.702 17.604 -1.916 1.00 92.31 184 GLU A O 1
ATOM 1306 N N . ALA A 1 185 ? 6.172 19.711 -2.545 1.00 90.88 185 ALA A N 1
ATOM 1307 C CA . ALA A 1 185 ? 4.941 19.946 -3.303 1.00 90.88 185 ALA A CA 1
ATOM 1308 C C . ALA A 1 185 ? 4.599 18.820 -4.295 1.00 90.88 185 ALA A C 1
ATOM 1310 O O . ALA A 1 185 ? 3.440 18.436 -4.420 1.00 90.88 185 ALA A O 1
ATOM 1311 N N . LYS A 1 186 ? 5.617 18.241 -4.943 1.00 85.69 186 LYS A N 1
ATOM 1312 C CA . LYS A 1 186 ? 5.468 17.133 -5.900 1.00 85.69 186 LYS A CA 1
ATOM 1313 C C . LYS A 1 186 ? 5.019 15.809 -5.275 1.00 85.69 186 LYS A C 1
ATOM 1315 O O . LYS A 1 186 ? 4.489 14.968 -5.984 1.00 85.69 186 LYS A O 1
ATOM 1320 N N . TYR A 1 187 ? 5.261 15.599 -3.979 1.00 89.69 187 TYR A N 1
ATOM 1321 C CA . TYR A 1 187 ? 4.806 14.400 -3.266 1.00 89.69 187 TYR A CA 1
ATOM 1322 C C . TYR A 1 187 ? 3.461 14.629 -2.582 1.00 89.69 187 TYR A C 1
ATOM 1324 O O . TYR A 1 187 ? 2.667 13.701 -2.471 1.00 89.69 187 TYR A O 1
ATOM 1332 N N . CYS A 1 188 ? 3.205 15.861 -2.147 1.00 93.94 188 CYS A N 1
ATOM 1333 C CA . CYS A 1 188 ? 1.958 16.258 -1.498 1.00 93.94 188 CYS A CA 1
ATOM 1334 C C . CYS A 1 188 ? 0.869 16.721 -2.471 1.00 93.94 188 CYS A C 1
ATOM 1336 O O . CYS A 1 188 ? -0.201 17.123 -2.025 1.00 93.94 188 CYS A O 1
ATOM 1338 N N . CYS A 1 189 ? 1.155 16.721 -3.775 1.00 91.88 189 CYS A N 1
ATOM 1339 C CA . CYS A 1 189 ? 0.299 17.269 -4.823 1.00 91.88 189 CYS A CA 1
ATOM 1340 C C . CYS A 1 189 ? -0.282 18.646 -4.463 1.00 91.88 189 CYS A C 1
ATOM 1342 O O . CYS A 1 189 ? -1.492 18.869 -4.459 1.00 91.88 189 CYS A O 1
ATOM 1344 N N . SER A 1 190 ? 0.604 19.582 -4.126 1.00 93.62 190 SER A N 1
ATOM 1345 C CA . SER A 1 190 ? 0.243 20.937 -3.710 1.00 93.62 190 SER A CA 1
ATOM 1346 C C . SER A 1 190 ? 0.932 21.998 -4.573 1.00 93.62 190 SER A C 1
ATOM 1348 O O . SER A 1 190 ? 1.849 21.707 -5.343 1.00 93.62 190 SER A O 1
ATOM 1350 N N . GLY A 1 191 ? 0.471 23.250 -4.490 1.00 95.00 191 GLY A N 1
ATOM 1351 C CA . GLY A 1 191 ? 1.034 24.354 -5.277 1.00 95.00 191 GLY A CA 1
ATOM 1352 C C . GLY A 1 191 ? 0.959 24.094 -6.787 1.00 95.00 191 GLY A C 1
ATOM 1353 O O . GLY A 1 191 ? -0.119 23.836 -7.319 1.00 95.00 191 GLY A O 1
ATOM 1354 N N . GLU A 1 192 ? 2.099 24.134 -7.480 1.00 91.12 192 GLU A N 1
ATOM 1355 C CA . GLU A 1 192 ? 2.185 23.849 -8.926 1.00 91.12 192 GLU A CA 1
ATOM 1356 C C . GLU A 1 192 ? 1.818 22.394 -9.278 1.00 91.12 192 GLU A C 1
ATOM 1358 O O . GLU A 1 192 ? 1.396 22.107 -10.396 1.00 91.12 192 GLU A O 1
ATOM 1363 N N . TYR A 1 193 ? 1.890 21.486 -8.303 1.00 90.94 193 TYR A N 1
ATOM 1364 C CA . TYR A 1 193 ? 1.534 20.071 -8.417 1.00 90.94 193 TYR A CA 1
ATOM 1365 C C . TYR A 1 193 ? 0.099 19.809 -7.920 1.00 90.94 193 TYR A C 1
ATOM 1367 O O . TYR A 1 193 ? -0.246 18.704 -7.531 1.00 90.94 193 TYR A O 1
ATOM 1375 N N . SER A 1 194 ? -0.766 20.821 -7.872 1.00 88.00 194 SER A N 1
ATOM 1376 C CA . SER A 1 194 ? -2.121 20.682 -7.315 1.00 88.00 194 SER A CA 1
ATOM 1377 C C . SER A 1 194 ? -3.143 20.043 -8.255 1.00 88.00 194 SER A C 1
ATOM 1379 O O . SER A 1 194 ? -4.322 20.012 -7.917 1.00 88.00 194 SER A O 1
ATOM 1381 N N . THR A 1 195 ? -2.738 19.512 -9.410 1.00 81.75 195 THR A N 1
ATOM 1382 C CA . THR A 1 195 ? -3.654 18.871 -10.366 1.00 81.75 195 THR A CA 1
ATOM 1383 C C . THR A 1 195 ? -3.161 17.478 -10.756 1.00 81.75 195 THR A C 1
ATOM 1385 O O . THR A 1 195 ? -1.950 17.245 -10.715 1.00 81.75 195 THR A O 1
ATOM 1388 N N . PRO A 1 196 ? -4.051 16.567 -11.192 1.00 76.00 196 PRO A N 1
ATOM 1389 C CA . PRO A 1 196 ? -3.643 15.257 -11.704 1.00 76.00 196 PRO A CA 1
ATOM 1390 C C . PRO A 1 196 ? -2.649 15.335 -12.874 1.00 76.00 196 PRO A C 1
ATOM 1392 O O . PRO A 1 196 ? -1.758 14.498 -12.977 1.00 76.00 196 PRO A O 1
ATOM 1395 N N . ASP A 1 197 ? -2.753 16.366 -13.721 1.00 81.31 197 ASP A N 1
ATOM 1396 C CA . ASP A 1 197 ? -1.850 16.565 -14.864 1.00 81.31 197 ASP A CA 1
ATOM 1397 C C . ASP A 1 197 ? -0.441 16.999 -14.436 1.00 81.31 197 ASP A C 1
ATOM 1399 O O . ASP A 1 197 ? 0.535 16.753 -15.148 1.00 81.31 197 ASP A O 1
ATOM 1403 N N . THR A 1 198 ? -0.322 17.662 -13.281 1.00 82.94 198 THR A N 1
ATOM 1404 C CA . THR A 1 198 ? 0.951 18.199 -12.787 1.00 82.94 198 THR A CA 1
ATOM 1405 C C . THR A 1 198 ? 1.583 17.358 -11.684 1.00 82.94 198 THR A C 1
ATOM 1407 O O . THR A 1 198 ? 2.799 17.420 -11.524 1.00 82.94 198 THR A O 1
ATOM 1410 N N . CYS A 1 199 ? 0.819 16.530 -10.965 1.00 83.25 199 CYS A N 1
ATOM 1411 C CA . CYS A 1 199 ? 1.328 15.608 -9.948 1.00 83.25 199 CYS A CA 1
ATOM 1412 C C . CYS A 1 199 ? 1.167 14.156 -10.389 1.00 83.25 199 CYS A C 1
ATOM 1414 O O . CYS A 1 199 ? 0.114 13.540 -10.228 1.00 83.25 199 CYS A O 1
ATOM 1416 N N . GLY A 1 200 ? 2.248 13.616 -10.947 1.00 83.50 200 GLY A N 1
ATOM 1417 C CA . GLY A 1 200 ? 2.344 12.207 -11.305 1.00 83.50 200 GLY A CA 1
ATOM 1418 C C . GLY A 1 200 ? 2.855 11.327 -10.158 1.00 83.50 200 GLY A C 1
ATOM 1419 O O . GLY A 1 200 ? 3.331 11.833 -9.137 1.00 83.50 200 GLY A O 1
ATOM 1420 N N . PRO A 1 201 ? 2.824 9.996 -10.340 1.00 80.06 201 PRO A N 1
ATOM 1421 C CA . PRO A 1 201 ? 3.367 9.062 -9.366 1.00 80.06 201 PRO A CA 1
ATOM 1422 C C . PRO A 1 201 ? 4.871 9.287 -9.156 1.00 80.06 201 PRO A C 1
ATOM 1424 O O 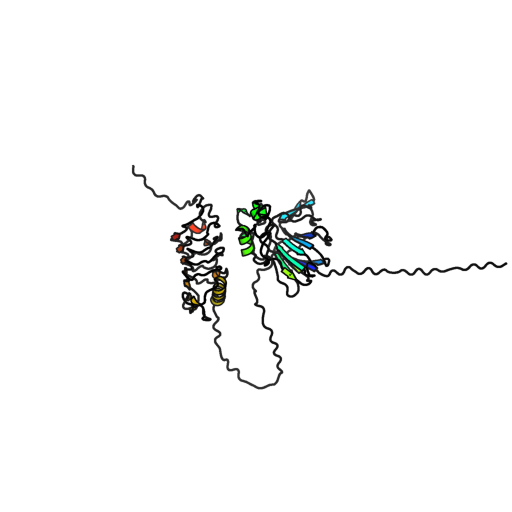. PRO A 1 201 ? 5.638 9.507 -10.095 1.00 80.06 201 PRO A O 1
ATOM 1427 N N . SER A 1 202 ? 5.299 9.179 -7.902 1.00 81.06 202 SER A N 1
ATOM 1428 C CA . SER A 1 202 ? 6.706 9.172 -7.504 1.00 81.06 202 SER A CA 1
ATOM 1429 C C . SER A 1 202 ? 7.239 7.746 -7.378 1.00 81.06 202 SER A C 1
ATOM 1431 O O . SER A 1 202 ? 6.484 6.778 -7.400 1.00 81.06 202 SER A O 1
ATOM 1433 N N . VAL A 1 203 ? 8.548 7.601 -7.160 1.00 77.12 203 VAL A N 1
ATOM 1434 C CA . VAL A 1 203 ? 9.150 6.294 -6.832 1.00 77.12 203 VAL A CA 1
ATOM 1435 C C . VAL A 1 203 ? 8.554 5.667 -5.577 1.00 77.12 203 VAL A C 1
ATOM 1437 O O . VAL A 1 203 ? 8.394 4.453 -5.509 1.00 77.12 203 VAL A O 1
ATOM 1440 N N . TYR A 1 204 ? 8.202 6.499 -4.600 1.00 81.94 204 TYR A N 1
ATOM 1441 C CA . TYR A 1 204 ? 7.677 6.053 -3.320 1.00 81.94 204 TYR A CA 1
ATOM 1442 C C . TYR A 1 204 ? 6.217 5.618 -3.446 1.00 81.94 204 TYR A C 1
ATOM 1444 O O . TYR A 1 204 ? 5.859 4.534 -2.990 1.00 81.94 204 TYR A O 1
ATOM 1452 N N . SER A 1 205 ? 5.389 6.407 -4.138 1.00 83.19 205 SER A N 1
ATOM 1453 C CA . SER A 1 205 ? 3.996 6.022 -4.388 1.00 83.19 205 SER A CA 1
ATOM 1454 C C . SER A 1 205 ? 3.912 4.809 -5.318 1.00 83.19 205 SER A C 1
ATOM 1456 O O . SER A 1 205 ? 3.146 3.889 -5.056 1.00 83.19 205 SER A O 1
ATOM 1458 N N . ALA A 1 2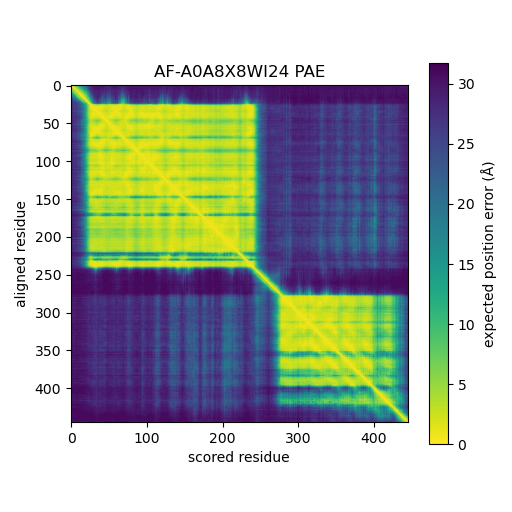06 ? 4.781 4.711 -6.330 1.00 82.88 206 ALA A N 1
ATOM 1459 C CA . ALA A 1 206 ? 4.876 3.520 -7.172 1.00 82.88 206 ALA A CA 1
ATOM 1460 C C . ALA A 1 206 ? 5.262 2.259 -6.374 1.00 82.88 206 ALA A C 1
ATOM 1462 O O . ALA A 1 206 ? 4.725 1.185 -6.643 1.00 82.88 206 ALA A O 1
ATOM 1463 N N . ALA A 1 207 ? 6.146 2.371 -5.374 1.00 79.25 207 ALA A N 1
ATOM 1464 C CA . ALA A 1 207 ? 6.485 1.251 -4.493 1.00 79.25 207 ALA A CA 1
ATOM 1465 C C . ALA A 1 207 ? 5.272 0.788 -3.666 1.00 79.25 207 ALA A C 1
ATOM 1467 O O . ALA A 1 207 ? 4.991 -0.410 -3.604 1.00 79.25 207 ALA A O 1
ATOM 1468 N N . PHE A 1 208 ? 4.508 1.728 -3.101 1.00 85.62 208 PHE A N 1
ATOM 1469 C CA . PHE A 1 208 ? 3.278 1.418 -2.366 1.00 85.62 208 PHE A CA 1
ATOM 1470 C C . PHE A 1 208 ? 2.223 0.787 -3.279 1.00 85.62 208 PHE A C 1
ATOM 1472 O O . PHE A 1 208 ? 1.672 -0.259 -2.941 1.00 85.62 208 PHE A O 1
ATOM 1479 N N . LYS A 1 209 ? 2.002 1.344 -4.476 1.00 85.12 209 LYS A N 1
ATOM 1480 C CA . LYS A 1 209 ? 1.068 0.789 -5.466 1.00 85.12 209 LYS A CA 1
ATOM 1481 C C . LYS A 1 209 ? 1.477 -0.609 -5.922 1.00 85.12 209 LYS A C 1
ATOM 1483 O O . LYS A 1 209 ? 0.626 -1.470 -6.106 1.00 85.12 209 LYS A O 1
ATOM 1488 N N . SER A 1 210 ? 2.776 -0.867 -6.075 1.00 83.12 210 SER A N 1
ATOM 1489 C CA . SER A 1 210 ? 3.267 -2.192 -6.462 1.00 83.12 210 SER A CA 1
ATOM 1490 C C . SER A 1 210 ? 2.973 -3.255 -5.403 1.00 83.12 210 SER A C 1
ATOM 1492 O O . SER A 1 210 ? 2.677 -4.393 -5.759 1.00 83.12 210 SER A O 1
ATOM 1494 N N . ALA A 1 211 ? 3.074 -2.912 -4.118 1.00 83.56 211 ALA A N 1
ATOM 1495 C CA . ALA A 1 211 ? 2.733 -3.825 -3.028 1.00 83.56 211 ALA A CA 1
ATOM 1496 C C . ALA A 1 211 ? 1.213 -3.940 -2.823 1.00 83.56 211 ALA A C 1
ATOM 1498 O O . ALA A 1 211 ? 0.703 -4.993 -2.441 1.00 83.56 211 ALA A O 1
ATOM 1499 N N . CYS A 1 212 ? 0.495 -2.853 -3.095 1.00 88.62 212 CYS A N 1
ATOM 1500 C CA . CYS A 1 212 ? -0.919 -2.683 -2.804 1.00 88.62 212 CYS A CA 1
ATOM 1501 C C . CYS A 1 212 ? -1.653 -2.135 -4.046 1.00 88.62 212 CYS A C 1
ATOM 1503 O O . CYS A 1 212 ? -2.081 -0.980 -4.055 1.00 88.62 212 CYS A O 1
ATOM 1505 N N . PRO A 1 213 ? -1.831 -2.936 -5.114 1.00 85.75 213 PRO A N 1
ATOM 1506 C CA . PRO A 1 213 ? -2.364 -2.445 -6.391 1.00 85.75 213 PRO A CA 1
ATOM 1507 C C . PRO A 1 213 ? -3.823 -1.985 -6.311 1.00 85.75 213 PRO A C 1
ATOM 1509 O O . PRO A 1 213 ? -4.299 -1.305 -7.213 1.00 85.75 213 PRO A O 1
ATOM 1512 N N . ARG A 1 214 ? -4.526 -2.362 -5.238 1.00 87.12 214 ARG A N 1
ATOM 1513 C CA . ARG A 1 214 ? -5.919 -2.004 -4.958 1.00 87.12 214 ARG A CA 1
ATOM 1514 C C . ARG A 1 214 ? -6.038 -0.947 -3.857 1.00 87.12 214 ARG A C 1
ATOM 1516 O O . ARG A 1 214 ? -7.066 -0.900 -3.206 1.00 87.12 214 ARG A O 1
ATOM 1523 N N . ALA A 1 215 ? -4.999 -0.157 -3.599 1.00 90.94 215 ALA A N 1
ATOM 1524 C CA . ALA A 1 215 ? -5.028 0.951 -2.644 1.00 90.94 215 ALA A CA 1
ATOM 1525 C C . ALA A 1 215 ? -4.557 2.249 -3.317 1.00 90.94 215 ALA A C 1
ATOM 1527 O O . ALA A 1 215 ? -3.801 2.210 -4.293 1.00 90.94 215 ALA A O 1
ATOM 1528 N N . TYR A 1 216 ? -5.000 3.404 -2.821 1.00 89.44 216 TYR A N 1
ATOM 1529 C CA . TYR A 1 216 ? -4.414 4.693 -3.194 1.00 89.44 216 TYR A CA 1
ATOM 1530 C C . TYR A 1 216 ? -2.988 4.784 -2.660 1.00 89.44 216 TYR A C 1
ATOM 1532 O O . TYR A 1 216 ? -2.739 4.512 -1.490 1.00 89.44 216 TYR A O 1
ATOM 1540 N N . SER A 1 217 ? -2.046 5.183 -3.505 1.00 89.56 217 SER A N 1
ATOM 1541 C CA . SER A 1 217 ? -0.633 5.336 -3.146 1.00 89.56 217 SER A CA 1
ATOM 1542 C C . SER A 1 217 ? -0.162 6.791 -3.087 1.00 89.56 217 SER A C 1
ATOM 1544 O O . SER A 1 217 ? 0.888 7.073 -2.511 1.00 89.56 217 SER A O 1
ATOM 1546 N N . TYR A 1 218 ? -0.919 7.714 -3.689 1.00 90.50 218 TYR A N 1
ATOM 1547 C CA . TYR A 1 218 ? -0.749 9.167 -3.610 1.00 90.50 218 TYR A CA 1
ATOM 1548 C C . TYR A 1 218 ? -2.068 9.879 -3.968 1.00 90.50 218 TYR A C 1
ATOM 1550 O O . TYR A 1 218 ? -3.024 9.232 -4.389 1.00 90.50 218 TYR A O 1
ATOM 1558 N N . ALA A 1 219 ? -2.125 11.202 -3.790 1.00 85.50 219 ALA A N 1
ATOM 1559 C CA . ALA A 1 219 ? -3.372 11.975 -3.830 1.00 85.50 219 ALA A CA 1
ATOM 1560 C C . ALA A 1 219 ? -4.150 11.913 -5.160 1.00 85.50 219 ALA A C 1
ATOM 1562 O O . ALA A 1 219 ? -5.373 12.016 -5.147 1.00 85.50 219 ALA A O 1
ATOM 1563 N N . TYR A 1 220 ? -3.462 11.742 -6.293 1.00 80.06 220 TYR A N 1
ATOM 1564 C CA . TYR A 1 220 ? -4.086 11.624 -7.618 1.00 80.06 220 TYR A CA 1
ATOM 1565 C C . TYR A 1 220 ? -3.781 10.283 -8.282 1.00 80.06 220 TYR A C 1
ATOM 1567 O O . TYR A 1 220 ? -3.625 10.226 -9.503 1.00 80.06 220 TYR A O 1
ATOM 1575 N N . ASP A 1 221 ? -3.651 9.218 -7.483 1.00 77.31 221 ASP A N 1
ATOM 1576 C CA . ASP A 1 221 ? -3.586 7.857 -8.020 1.00 77.31 221 ASP A CA 1
ATOM 1577 C C . ASP A 1 221 ? -4.759 7.601 -8.969 1.00 77.31 221 ASP A C 1
ATOM 1579 O O . ASP A 1 221 ? -5.820 8.224 -8.873 1.00 77.31 221 ASP A O 1
ATOM 1583 N N . ASP A 1 222 ? -4.542 6.713 -9.929 1.00 65.44 222 ASP A N 1
ATOM 1584 C CA . ASP A 1 222 ? -5.522 6.479 -10.974 1.00 65.44 222 ASP A CA 1
ATOM 1585 C C . ASP A 1 222 ? -6.844 5.917 -10.410 1.00 65.44 222 ASP A C 1
ATOM 1587 O O . ASP A 1 222 ? -6.940 5.400 -9.293 1.00 65.44 222 ASP A O 1
ATOM 1591 N N . GLY A 1 223 ? -7.901 5.981 -11.225 1.00 59.81 223 GLY A N 1
ATOM 1592 C CA . GLY A 1 223 ? -9.233 5.491 -10.861 1.00 59.81 223 GLY A CA 1
ATOM 1593 C C . GLY A 1 223 ? -9.332 3.975 -10.630 1.00 59.81 223 GLY A C 1
ATOM 1594 O O . GLY A 1 223 ? -10.444 3.459 -10.574 1.00 59.81 223 GLY A O 1
ATOM 1595 N N . THR A 1 224 ? -8.217 3.240 -10.526 1.00 56.94 224 THR A N 1
ATOM 1596 C CA . THR A 1 224 ? -8.218 1.823 -10.123 1.00 56.94 224 THR A CA 1
ATOM 1597 C C . THR A 1 224 ? -8.358 1.631 -8.612 1.00 56.94 224 THR A C 1
ATOM 1599 O O . THR A 1 224 ? -8.518 0.491 -8.179 1.00 56.94 224 THR A O 1
ATOM 1602 N N . SER A 1 225 ? -8.311 2.712 -7.821 1.00 55.00 225 SER A N 1
ATOM 1603 C CA . SER A 1 225 ? -8.318 2.648 -6.354 1.00 55.00 225 SER A CA 1
ATOM 1604 C C . SER A 1 225 ? -9.601 3.150 -5.679 1.00 55.00 225 SER A C 1
ATOM 1606 O O . SER A 1 225 ? -9.823 2.780 -4.530 1.00 55.00 225 SER A O 1
ATOM 1608 N N . THR A 1 226 ? -10.473 3.911 -6.360 1.00 61.06 226 THR A N 1
ATOM 1609 C CA . THR A 1 226 ? -11.838 4.201 -5.867 1.00 61.06 226 THR A CA 1
ATOM 1610 C C . THR A 1 226 ? -12.818 3.196 -6.440 1.00 61.06 226 THR A C 1
ATOM 1612 O O . THR A 1 226 ? -12.962 3.070 -7.657 1.00 61.06 226 THR A O 1
ATOM 1615 N N . PHE A 1 227 ? -13.545 2.526 -5.555 1.00 76.00 227 PHE A N 1
ATOM 1616 C CA . PHE A 1 227 ? -14.552 1.552 -5.933 1.00 76.00 227 PHE A CA 1
ATOM 1617 C C . PHE A 1 227 ? -15.935 2.059 -5.572 1.00 76.00 227 PHE A C 1
ATOM 1619 O O . PHE A 1 227 ? -16.120 2.765 -4.580 1.00 76.00 227 PHE A O 1
ATOM 1626 N N . THR A 1 228 ? -16.907 1.696 -6.404 1.00 82.75 228 THR A N 1
ATOM 1627 C CA . THR A 1 228 ? -18.308 2.001 -6.157 1.00 82.75 228 THR A CA 1
ATOM 1628 C C . THR A 1 228 ? -19.103 0.740 -5.881 1.00 82.75 228 THR A C 1
ATOM 1630 O O . THR A 1 228 ? -1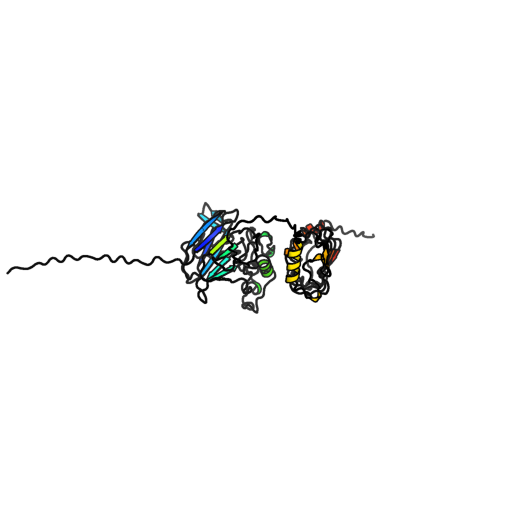8.842 -0.319 -6.458 1.00 82.75 228 THR A O 1
ATOM 1633 N N . CYS A 1 229 ? -20.082 0.847 -4.989 1.00 82.56 229 CYS A N 1
ATOM 1634 C CA . CYS A 1 229 ? -21.024 -0.226 -4.710 1.00 82.56 229 CYS A CA 1
ATOM 1635 C C . CYS A 1 229 ? -22.439 0.328 -4.560 1.00 82.56 229 CYS A C 1
ATOM 1637 O O . CYS A 1 229 ? -22.634 1.454 -4.110 1.00 82.56 229 CYS A O 1
ATOM 1639 N N . ALA A 1 230 ? -23.437 -0.456 -4.956 1.00 79.19 230 ALA A N 1
ATOM 1640 C CA . ALA A 1 230 ? -24.824 -0.129 -4.664 1.00 79.19 230 ALA A CA 1
ATOM 1641 C C . ALA A 1 230 ? -25.138 -0.627 -3.252 1.00 79.19 230 ALA A C 1
ATOM 1643 O O . ALA A 1 230 ? -25.311 -1.832 -3.103 1.00 79.19 230 ALA A O 1
ATOM 1644 N N . SER A 1 231 ? -25.180 0.291 -2.277 1.00 68.88 231 SER A N 1
ATOM 1645 C CA . SER A 1 231 ? -25.585 0.094 -0.874 1.00 68.88 231 SER A CA 1
ATOM 1646 C C . SER A 1 231 ? -25.201 -1.269 -0.285 1.00 68.88 231 SER A C 1
ATOM 1648 O O . SER A 1 231 ? -25.901 -2.267 -0.477 1.00 68.88 231 SER A O 1
ATOM 1650 N N . ALA A 1 232 ? -24.095 -1.313 0.456 1.00 78.12 232 ALA A N 1
ATOM 1651 C CA . ALA A 1 232 ? -23.592 -2.551 1.044 1.00 78.12 232 ALA A CA 1
ATOM 1652 C C . ALA A 1 232 ? -23.339 -2.452 2.554 1.00 78.12 232 ALA A C 1
ATOM 1654 O O . ALA A 1 232 ? -23.062 -1.389 3.101 1.00 78.12 232 ALA A O 1
ATOM 1655 N N . ASP A 1 233 ? -23.366 -3.607 3.218 1.00 91.69 233 ASP A N 1
ATOM 1656 C CA . ASP A 1 233 ? -22.595 -3.800 4.445 1.00 91.69 233 ASP A CA 1
ATOM 1657 C C . ASP A 1 233 ? -21.115 -3.962 4.087 1.00 91.69 233 ASP A C 1
ATOM 1659 O O . ASP A 1 233 ? -20.773 -4.407 2.992 1.00 91.69 233 ASP A O 1
ATOM 1663 N N . TYR A 1 234 ? -20.217 -3.650 5.014 1.00 94.94 234 TYR A N 1
ATOM 1664 C CA . TYR A 1 234 ? -18.781 -3.639 4.752 1.00 94.94 234 TYR A CA 1
ATOM 1665 C C . TYR A 1 234 ? -18.017 -4.343 5.863 1.00 94.94 234 TYR A C 1
ATOM 1667 O O . TYR A 1 234 ? -18.282 -4.141 7.046 1.00 94.94 234 TYR A O 1
ATOM 1675 N N . VAL A 1 235 ? -17.014 -5.133 5.492 1.00 97.19 235 VAL A N 1
ATOM 1676 C CA . VAL A 1 235 ? -16.082 -5.770 6.425 1.00 97.19 235 VAL A CA 1
ATOM 1677 C C . VAL A 1 235 ? -14.712 -5.113 6.284 1.00 97.19 235 VAL A C 1
ATOM 1679 O O . VAL A 1 235 ? -14.081 -5.225 5.232 1.00 97.19 235 VAL A O 1
ATOM 1682 N N . ILE A 1 236 ? -14.241 -4.453 7.343 1.00 98.38 236 ILE A N 1
ATOM 1683 C CA . ILE A 1 236 ? -12.885 -3.903 7.439 1.00 98.38 236 ILE A CA 1
ATOM 1684 C C . ILE A 1 236 ? -12.020 -4.906 8.196 1.00 98.38 236 ILE A C 1
ATOM 1686 O O . ILE A 1 236 ? -12.223 -5.136 9.387 1.00 98.38 236 ILE A O 1
ATOM 1690 N N . THR A 1 237 ? -11.058 -5.517 7.510 1.00 98.50 237 THR A N 1
ATOM 1691 C CA . THR A 1 237 ? -10.180 -6.542 8.088 1.00 98.50 237 THR A CA 1
ATOM 1692 C C . THR A 1 237 ? -8.774 -5.998 8.275 1.00 98.50 237 THR A C 1
ATOM 1694 O O . THR A 1 237 ? -8.139 -5.601 7.300 1.00 98.50 237 THR A O 1
ATOM 1697 N N . PHE A 1 238 ? -8.270 -6.042 9.506 1.00 98.44 238 PHE A N 1
ATOM 1698 C CA . PHE A 1 238 ? -6.873 -5.768 9.838 1.00 98.44 238 PHE A CA 1
ATOM 1699 C C . PHE A 1 238 ? -6.041 -7.052 9.785 1.00 98.44 238 PHE A C 1
ATOM 1701 O O . PHE A 1 238 ? -6.489 -8.094 10.263 1.00 98.44 238 PHE A O 1
ATOM 1708 N N . CYS A 1 239 ? -4.836 -6.964 9.220 1.00 95.19 239 CYS A N 1
ATOM 1709 C CA . CYS A 1 239 ? -3.938 -8.086 8.924 1.00 95.19 239 CYS A CA 1
ATOM 1710 C C . CYS A 1 239 ? -4.621 -9.284 8.232 1.00 95.19 239 CYS A C 1
ATOM 1712 O O . CYS A 1 239 ? -4.498 -10.414 8.711 1.00 95.19 239 CYS A O 1
ATOM 1714 N N . PRO A 1 240 ? -5.355 -9.065 7.126 1.00 93.50 240 PRO A N 1
ATOM 1715 C CA . PRO A 1 240 ? -6.007 -10.147 6.411 1.00 93.50 240 PRO A CA 1
ATOM 1716 C C . PRO A 1 240 ? -4.990 -11.195 5.969 1.00 93.50 240 PRO A C 1
ATOM 1718 O O . PRO A 1 240 ? -3.889 -10.857 5.525 1.00 93.50 240 PRO A O 1
ATOM 1721 N N . ALA A 1 241 ? -5.374 -12.468 6.053 1.00 80.19 241 ALA A N 1
ATOM 1722 C CA . ALA A 1 241 ? -4.551 -13.539 5.514 1.00 80.19 241 ALA A CA 1
ATOM 1723 C C . ALA A 1 241 ? -4.219 -13.258 4.032 1.00 80.19 241 ALA A C 1
ATOM 1725 O O . ALA A 1 241 ? -5.116 -12.880 3.268 1.00 80.19 241 ALA A O 1
ATOM 1726 N N . PRO A 1 242 ? -2.960 -13.444 3.594 1.00 58.75 242 PRO A N 1
ATOM 1727 C CA . PRO A 1 242 ? -2.614 -13.307 2.189 1.00 58.75 242 PRO A CA 1
ATOM 1728 C C . PRO A 1 242 ? -3.467 -14.293 1.389 1.00 58.75 242 PRO A C 1
ATOM 1730 O O . PRO A 1 242 ? -3.450 -15.497 1.644 1.00 58.75 242 PRO A O 1
ATOM 1733 N N . SER A 1 243 ? -4.258 -13.777 0.451 1.00 43.78 243 SER A N 1
ATOM 1734 C CA . SER A 1 243 ? -5.195 -14.570 -0.337 1.00 43.78 243 SER A CA 1
ATOM 1735 C C . SER A 1 243 ? -4.445 -15.614 -1.168 1.00 43.78 243 SER A C 1
ATOM 1737 O O . SER A 1 243 ? -3.933 -15.317 -2.246 1.00 43.78 243 SER A O 1
ATOM 1739 N N . THR A 1 244 ? -4.419 -16.863 -0.712 1.00 34.66 244 THR A N 1
ATOM 1740 C CA . THR A 1 244 ? -4.146 -18.035 -1.550 1.00 34.66 244 THR A CA 1
ATOM 1741 C C . THR A 1 244 ? -5.414 -18.416 -2.319 1.00 34.66 244 THR A C 1
ATOM 1743 O O . THR A 1 244 ? -5.947 -19.506 -2.153 1.00 34.66 244 THR A O 1
ATOM 1746 N N . SER A 1 245 ? -5.976 -17.496 -3.107 1.00 29.36 245 SER A N 1
ATOM 1747 C CA . SER A 1 245 ? -7.074 -17.780 -4.050 1.00 29.36 245 SER A CA 1
ATOM 1748 C C . SER A 1 245 ? -7.468 -16.526 -4.832 1.00 29.36 245 SER A C 1
ATOM 1750 O O . SER A 1 245 ? -8.357 -15.775 -4.449 1.00 29.36 245 SER A O 1
ATOM 1752 N N . GLU A 1 246 ? -6.841 -16.330 -5.988 1.00 34.75 246 GLU A N 1
ATOM 1753 C CA . GLU A 1 246 ? -7.599 -15.848 -7.140 1.00 34.75 246 GLU A CA 1
ATOM 1754 C C . GLU A 1 246 ? -8.304 -17.077 -7.730 1.00 34.75 246 GLU A C 1
ATOM 1756 O O . GLU A 1 246 ? -7.710 -17.845 -8.485 1.00 34.75 246 GLU A O 1
ATOM 1761 N N . GLU A 1 247 ? -9.556 -17.317 -7.334 1.00 26.89 247 GLU A N 1
ATOM 1762 C CA . GLU A 1 247 ? -10.452 -18.139 -8.147 1.00 26.89 247 GLU A CA 1
ATOM 1763 C C . GLU A 1 247 ? -10.989 -17.263 -9.293 1.00 26.89 247 GLU A C 1
ATOM 1765 O O . GLU A 1 247 ? -11.544 -16.187 -9.043 1.00 26.89 247 GLU A O 1
ATOM 1770 N N . PRO A 1 248 ? -10.831 -17.692 -10.556 1.00 34.47 248 PRO A N 1
ATOM 1771 C CA . PRO A 1 248 ? -11.380 -16.995 -11.702 1.00 34.47 248 PRO A CA 1
ATOM 1772 C C . PRO A 1 248 ? -12.897 -17.182 -11.734 1.00 34.47 248 PRO A C 1
ATOM 1774 O O . PRO A 1 248 ? -13.427 -18.292 -11.791 1.00 34.47 248 PRO A O 1
ATOM 1777 N N . SER A 1 249 ? -13.612 -16.067 -11.750 1.00 29.27 249 SER A N 1
ATOM 1778 C CA . SER A 1 249 ? -15.053 -16.033 -11.950 1.00 29.27 249 SER A CA 1
ATOM 1779 C C . SER A 1 249 ? -15.403 -16.612 -13.329 1.00 29.27 249 SER A C 1
ATOM 1781 O O . SER A 1 249 ? -15.035 -16.051 -14.360 1.00 29.27 249 SER A O 1
ATOM 1783 N N . GLY A 1 250 ? -16.174 -17.705 -13.353 1.00 29.98 250 GLY A N 1
ATOM 1784 C CA . GLY A 1 250 ? -17.019 -18.060 -14.497 1.00 29.98 250 GLY A CA 1
ATOM 1785 C C . GLY A 1 250 ? -16.967 -19.515 -14.966 1.00 29.98 250 GLY A C 1
ATOM 1786 O O . GLY A 1 250 ? -16.219 -19.844 -15.879 1.00 29.98 250 GLY A O 1
ATOM 1787 N N . ARG A 1 251 ? -17.917 -20.341 -14.508 1.00 29.25 251 ARG A N 1
ATOM 1788 C CA . ARG A 1 251 ? -19.068 -20.737 -15.346 1.00 29.25 251 ARG A CA 1
ATOM 1789 C C . ARG A 1 251 ? -20.098 -21.542 -14.558 1.00 29.25 251 ARG A C 1
ATOM 1791 O O . ARG A 1 251 ? -19.838 -22.643 -14.089 1.00 29.25 251 ARG A O 1
ATOM 1798 N N . SER A 1 252 ? -21.308 -20.996 -14.525 1.00 32.91 252 SER A N 1
ATOM 1799 C CA . SER A 1 252 ? -22.544 -21.735 -14.294 1.00 32.91 252 SER A CA 1
ATOM 1800 C C . SER A 1 252 ? -22.740 -22.797 -15.379 1.00 32.91 252 SER A C 1
ATOM 1802 O O . SER A 1 252 ? -22.565 -22.512 -16.567 1.00 32.91 252 SER A O 1
ATOM 1804 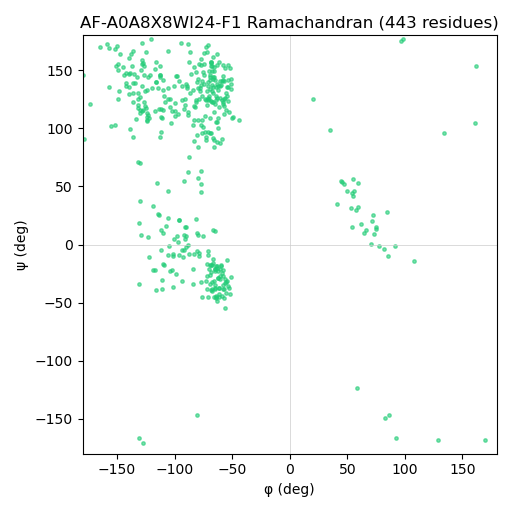N N . SER A 1 253 ? -23.140 -24.004 -14.983 1.00 31.80 253 SER A N 1
ATOM 1805 C CA . SER A 1 253 ? -23.959 -24.902 -15.800 1.00 31.80 253 SER A CA 1
ATOM 1806 C C . SER A 1 253 ? -24.720 -25.856 -14.882 1.00 31.80 253 SER A C 1
ATOM 1808 O O . SER A 1 253 ? -24.175 -26.835 -14.379 1.00 31.80 253 SER A O 1
ATOM 1810 N N . ASN A 1 254 ? -26.003 -25.553 -14.687 1.00 35.56 254 ASN A N 1
ATOM 1811 C CA . ASN A 1 254 ? -27.006 -26.522 -14.266 1.00 35.56 254 ASN A CA 1
ATOM 1812 C C . ASN A 1 254 ? -27.003 -27.715 -15.233 1.00 35.56 254 ASN A C 1
ATOM 1814 O O . ASN A 1 254 ? -27.188 -27.531 -16.435 1.00 35.56 254 ASN A O 1
ATOM 1818 N N . ALA A 1 255 ? -26.889 -28.930 -14.703 1.00 28.12 255 ALA A N 1
ATOM 1819 C CA . ALA A 1 255 ? -27.298 -30.145 -15.397 1.00 28.12 255 ALA A CA 1
ATOM 1820 C C . ALA A 1 255 ? -28.065 -31.044 -14.418 1.00 28.12 255 ALA A C 1
ATOM 1822 O O . ALA A 1 255 ? -27.501 -31.829 -13.662 1.00 28.12 255 ALA A O 1
ATOM 1823 N N . LEU A 1 256 ? -29.384 -30.873 -14.436 1.00 28.80 256 LEU A N 1
ATOM 1824 C CA . LEU A 1 256 ? -30.375 -31.802 -13.912 1.00 28.80 256 LEU A CA 1
ATOM 1825 C C . LEU A 1 256 ? -30.435 -33.018 -14.849 1.00 28.80 256 LEU A C 1
ATOM 1827 O O . LEU A 1 256 ? -30.815 -32.811 -15.994 1.00 28.80 256 LEU A O 1
ATOM 1831 N N . LEU A 1 257 ? -30.154 -34.247 -14.393 1.00 26.66 257 LEU A N 1
ATOM 1832 C CA . LEU A 1 257 ? -30.687 -35.478 -15.010 1.00 26.66 257 LEU A CA 1
ATOM 1833 C C . LEU A 1 257 ? -30.829 -36.631 -13.992 1.00 26.66 257 LEU A C 1
ATOM 1835 O O . LEU A 1 257 ? -29.866 -37.269 -13.583 1.00 26.66 257 LEU A O 1
ATOM 1839 N N . VAL A 1 258 ? -32.085 -36.827 -13.584 1.00 26.30 258 VAL A N 1
ATOM 1840 C CA . VAL A 1 258 ? -32.881 -38.067 -13.474 1.00 26.30 258 VAL A CA 1
ATOM 1841 C C . VAL A 1 258 ? -32.147 -39.422 -13.414 1.00 26.30 258 VAL A C 1
ATOM 1843 O O . VAL A 1 258 ? -31.451 -39.838 -14.335 1.00 26.30 258 VAL A O 1
ATOM 1846 N N . SER A 1 259 ? -32.466 -40.167 -12.351 1.00 32.81 259 SER A N 1
ATOM 1847 C CA . SER A 1 259 ? -32.218 -41.601 -12.157 1.00 32.81 259 SER A CA 1
ATOM 1848 C C . SER A 1 259 ? -32.967 -42.472 -13.176 1.00 32.81 259 SER A C 1
ATOM 1850 O O . SER A 1 259 ? -34.193 -42.413 -13.261 1.00 32.81 259 SER A O 1
ATOM 1852 N N . SER A 1 260 ? -32.244 -43.340 -13.888 1.00 29.86 260 SER A N 1
ATOM 1853 C CA . SER A 1 260 ? -32.749 -44.650 -14.326 1.00 29.86 260 SER A CA 1
ATOM 1854 C C . SER A 1 260 ? -31.572 -45.598 -14.585 1.00 29.86 260 SER A C 1
ATOM 1856 O O . SER A 1 260 ? -30.538 -45.192 -15.111 1.00 29.86 260 SER A O 1
ATOM 1858 N N . GLY A 1 261 ? -31.702 -46.838 -14.110 1.00 32.59 261 GLY A N 1
ATOM 1859 C CA . GLY A 1 261 ? -30.633 -47.833 -14.073 1.00 32.59 261 GLY A CA 1
ATOM 1860 C C . GLY A 1 261 ? -30.193 -48.356 -15.443 1.00 32.59 261 GLY A C 1
ATOM 1861 O O . GLY A 1 261 ? -30.955 -48.360 -16.405 1.00 32.59 261 GLY A O 1
ATOM 1862 N N . GLY A 1 262 ? -28.960 -48.858 -15.495 1.00 31.45 262 GLY A N 1
ATOM 1863 C CA . GLY A 1 262 ? -28.419 -49.552 -16.660 1.00 31.45 262 GLY A CA 1
ATOM 1864 C C . GLY A 1 262 ? -26.897 -49.599 -16.633 1.00 31.45 262 GLY A C 1
ATOM 1865 O O . GLY A 1 262 ? -26.232 -48.602 -16.882 1.00 31.45 262 GLY A O 1
ATOM 1866 N N . ASP A 1 263 ? -26.371 -50.773 -16.307 1.00 36.72 263 ASP A N 1
ATOM 1867 C CA . ASP A 1 263 ? -24.960 -51.145 -16.237 1.00 36.72 263 ASP A CA 1
ATOM 1868 C C . ASP A 1 263 ? -24.180 -50.751 -17.514 1.00 36.72 263 ASP A C 1
ATOM 1870 O O . ASP A 1 263 ? -24.360 -51.345 -18.580 1.00 36.72 263 ASP A O 1
ATOM 1874 N N . LEU A 1 264 ? -23.300 -49.745 -17.419 1.00 30.70 264 LEU A N 1
ATOM 1875 C CA . LEU A 1 264 ? -22.301 -49.437 -18.445 1.00 30.70 264 LEU A CA 1
ATOM 1876 C C . LEU A 1 264 ? -20.907 -49.467 -17.822 1.00 30.70 264 LEU A C 1
ATOM 1878 O O . LEU A 1 264 ? -20.518 -48.610 -17.029 1.00 30.70 264 LEU A O 1
ATOM 1882 N N . ARG A 1 265 ? -20.135 -50.475 -18.236 1.00 36.25 265 ARG A N 1
ATOM 1883 C CA . ARG A 1 265 ? -18.724 -50.666 -17.900 1.00 36.25 265 ARG A CA 1
ATOM 1884 C C . ARG A 1 265 ? -17.945 -49.372 -18.133 1.00 36.25 265 ARG A C 1
ATOM 1886 O O . ARG A 1 265 ? -17.673 -49.006 -19.277 1.00 36.25 265 ARG A O 1
ATOM 1893 N N . VAL A 1 266 ? -17.506 -48.734 -17.050 1.00 31.03 266 VAL A N 1
ATOM 1894 C CA . VAL A 1 266 ? -16.500 -47.670 -17.100 1.00 31.03 266 VAL A CA 1
ATOM 1895 C C . VAL A 1 266 ? -15.191 -48.303 -17.569 1.00 31.03 266 VAL A C 1
ATOM 1897 O O . VAL A 1 266 ? -14.372 -48.772 -16.778 1.00 31.03 266 VAL A O 1
ATOM 1900 N N . LYS A 1 267 ? -14.966 -48.333 -18.887 1.00 32.56 267 LYS A N 1
ATOM 1901 C CA . LYS A 1 267 ? -13.601 -48.360 -19.404 1.00 32.56 267 LYS A CA 1
ATOM 1902 C C . LYS A 1 267 ? -12.980 -47.051 -18.954 1.00 32.56 267 LYS A C 1
ATOM 1904 O O . LYS A 1 267 ? -13.301 -45.990 -19.479 1.00 32.56 267 LYS A O 1
ATOM 1909 N N . ARG A 1 268 ? -12.114 -47.143 -17.948 1.00 32.03 268 ARG A N 1
ATOM 1910 C CA . ARG A 1 268 ? -11.229 -46.068 -17.519 1.00 32.03 268 ARG A CA 1
ATOM 1911 C C . ARG A 1 268 ? -10.331 -45.737 -18.712 1.00 32.03 268 ARG A C 1
ATOM 1913 O O . ARG A 1 268 ? -9.263 -46.316 -18.880 1.00 32.03 268 ARG A O 1
ATOM 1920 N N . VAL A 1 269 ? -10.793 -44.851 -19.589 1.00 28.23 269 VAL A N 1
ATOM 1921 C CA . VAL A 1 269 ? -9.898 -44.132 -20.485 1.00 28.23 269 VAL A CA 1
ATOM 1922 C C . VAL A 1 269 ? -9.138 -43.209 -19.552 1.00 28.23 269 VAL A C 1
ATOM 1924 O O . VAL A 1 269 ? -9.635 -42.165 -19.141 1.00 28.23 269 VAL A O 1
ATOM 1927 N N . ILE A 1 270 ? -7.957 -43.658 -19.134 1.00 30.36 270 ILE A N 1
ATOM 1928 C CA . ILE A 1 270 ? -6.952 -42.774 -18.565 1.00 30.36 270 ILE A CA 1
ATOM 1929 C C . ILE A 1 270 ? -6.559 -41.861 -19.726 1.00 30.36 270 ILE A C 1
ATOM 1931 O O . ILE A 1 270 ? -5.616 -42.135 -20.463 1.00 30.36 270 ILE A O 1
ATOM 1935 N N . VAL A 1 271 ? -7.330 -40.794 -19.943 1.00 32.28 271 VAL A N 1
ATOM 1936 C CA . VAL A 1 271 ? -6.760 -39.610 -20.563 1.00 32.28 271 VAL A CA 1
ATOM 1937 C C . VAL A 1 271 ? -5.742 -39.162 -19.535 1.00 32.28 271 VAL A C 1
ATOM 1939 O O . VAL A 1 271 ? -6.103 -38.719 -18.446 1.00 32.28 271 VAL A O 1
ATOM 1942 N N . ALA A 1 272 ? -4.469 -39.401 -19.832 1.00 31.48 272 ALA A N 1
ATOM 1943 C CA . ALA A 1 272 ? -3.383 -38.798 -19.097 1.00 31.48 272 ALA A CA 1
ATOM 1944 C C . ALA A 1 272 ? -3.563 -37.283 -19.236 1.00 31.48 272 ALA A C 1
ATOM 1946 O O . ALA A 1 272 ? -3.089 -36.677 -20.195 1.00 31.48 272 ALA A O 1
ATOM 1947 N N . ALA A 1 273 ? -4.292 -36.676 -18.301 1.00 34.62 273 ALA A N 1
ATOM 1948 C CA . ALA A 1 273 ? -4.165 -35.268 -18.014 1.00 34.62 273 ALA A CA 1
ATOM 1949 C C . ALA A 1 273 ? -2.731 -35.114 -17.510 1.00 34.62 273 ALA A C 1
ATOM 1951 O O . ALA A 1 273 ? -2.436 -35.303 -16.331 1.00 34.62 273 ALA A O 1
ATOM 1952 N N . ARG A 1 274 ? -1.800 -34.897 -18.447 1.00 36.66 274 ARG A N 1
ATOM 1953 C CA . ARG A 1 274 ? -0.489 -34.360 -18.114 1.00 36.66 274 ARG A CA 1
ATOM 1954 C C . ARG A 1 274 ? -0.786 -33.100 -17.321 1.00 36.66 274 ARG A C 1
ATOM 1956 O O . ARG A 1 274 ? -1.382 -32.178 -17.869 1.00 36.66 274 ARG A O 1
ATOM 1963 N N . SER A 1 275 ? -0.425 -33.110 -16.041 1.00 38.38 275 SER A N 1
ATOM 1964 C CA . SER A 1 275 ? -0.252 -31.898 -15.253 1.00 38.38 275 SER A CA 1
ATOM 1965 C C . SER A 1 275 ? 0.518 -30.916 -16.132 1.00 38.38 275 SER A C 1
ATOM 1967 O O . SER A 1 275 ? 1.679 -31.144 -16.475 1.00 38.38 275 SER A O 1
ATOM 1969 N N . GLN A 1 276 ? -0.185 -29.901 -16.621 1.00 50.34 276 GLN A N 1
ATOM 1970 C CA . GLN A 1 276 ? 0.439 -28.771 -17.281 1.00 50.34 276 GLN A CA 1
ATOM 1971 C C . GLN A 1 276 ? 1.259 -28.099 -16.174 1.00 50.34 276 GLN A C 1
ATOM 1973 O O . GLN A 1 276 ? 0.720 -27.838 -15.100 1.00 50.34 276 GLN A O 1
ATOM 1978 N N . SER A 1 277 ? 2.575 -27.983 -16.362 1.00 58.03 277 SER A N 1
ATOM 1979 C CA . SER A 1 277 ? 3.502 -27.554 -15.308 1.00 58.03 277 SER A CA 1
ATOM 1980 C C . SER A 1 277 ? 3.099 -26.193 -14.728 1.00 58.03 277 SER A C 1
ATOM 1982 O O . SER A 1 277 ? 2.539 -25.372 -15.452 1.00 58.03 277 SER A O 1
ATOM 1984 N N . ASP A 1 278 ? 3.432 -25.917 -13.459 1.00 71.56 278 ASP A N 1
ATOM 1985 C CA . ASP A 1 278 ? 3.236 -24.587 -12.840 1.00 71.56 278 ASP A CA 1
ATOM 1986 C C . ASP A 1 278 ? 3.821 -23.453 -13.703 1.00 71.56 278 ASP A C 1
ATOM 1988 O O . ASP A 1 278 ? 3.313 -22.333 -13.714 1.00 71.56 278 ASP A O 1
ATOM 1992 N N . ASP A 1 279 ? 4.860 -23.770 -14.486 1.00 91.31 279 ASP A N 1
ATOM 1993 C CA . ASP A 1 279 ? 5.492 -22.855 -15.433 1.00 91.31 279 ASP A CA 1
ATOM 1994 C C . ASP A 1 279 ? 4.531 -22.384 -16.534 1.00 91.31 279 ASP A C 1
ATOM 1996 O O . ASP A 1 279 ? 4.692 -21.272 -17.020 1.00 91.31 279 ASP A O 1
ATOM 2000 N N . LEU A 1 280 ? 3.515 -23.165 -16.927 1.00 89.44 280 LEU A N 1
ATOM 2001 C CA . LEU A 1 280 ? 2.522 -22.723 -17.910 1.00 89.44 280 LEU A CA 1
ATOM 2002 C C . LEU A 1 280 ? 1.848 -21.431 -17.465 1.00 89.44 280 LEU A C 1
ATOM 2004 O O . LEU A 1 280 ? 1.806 -20.477 -18.238 1.00 89.44 280 LEU A O 1
ATOM 2008 N N . ALA A 1 281 ? 1.279 -21.428 -16.259 1.00 86.81 281 ALA A N 1
ATOM 2009 C CA . ALA A 1 281 ? 0.513 -20.292 -15.763 1.00 86.81 281 ALA A CA 1
ATOM 2010 C C . ALA A 1 281 ? 1.396 -19.040 -15.728 1.00 86.81 281 ALA A C 1
ATOM 2012 O O . ALA A 1 281 ? 1.010 -17.993 -16.245 1.00 86.81 281 ALA A O 1
ATOM 2013 N N . VAL A 1 282 ? 2.629 -19.201 -15.238 1.00 90.81 282 VAL A N 1
ATOM 2014 C CA . VAL A 1 282 ? 3.641 -18.141 -15.193 1.00 90.81 282 VAL A CA 1
ATOM 2015 C C . VAL A 1 282 ? 3.999 -17.640 -16.594 1.00 90.81 282 VAL A C 1
ATOM 2017 O O . VAL A 1 282 ? 4.051 -16.438 -16.834 1.00 90.81 282 VAL A O 1
ATOM 2020 N N . MET A 1 283 ? 4.206 -18.539 -17.557 1.00 94.00 283 MET A N 1
ATOM 2021 C CA . MET A 1 283 ? 4.563 -18.169 -18.928 1.00 94.00 283 MET A CA 1
ATOM 2022 C C . MET A 1 283 ? 3.407 -17.495 -19.677 1.00 94.00 283 MET A C 1
ATOM 2024 O O . MET A 1 283 ? 3.645 -16.596 -20.484 1.00 94.00 283 MET A O 1
ATOM 2028 N N . GLN A 1 284 ? 2.156 -17.880 -19.412 1.00 89.38 284 GLN A N 1
ATOM 2029 C CA . GLN A 1 284 ? 0.976 -17.197 -19.956 1.00 89.38 284 GLN A CA 1
ATOM 2030 C C . GLN A 1 284 ? 0.809 -15.798 -19.357 1.00 89.38 284 GLN A C 1
ATOM 2032 O O . GLN A 1 284 ? 0.487 -14.851 -20.076 1.00 89.38 284 GLN A O 1
ATOM 2037 N N . GLU A 1 285 ? 1.074 -15.648 -18.062 1.00 87.75 285 GLU A N 1
ATOM 2038 C CA . GLU A 1 285 ? 1.059 -14.345 -17.408 1.00 87.75 285 GLU A CA 1
ATOM 2039 C C . GLU A 1 285 ? 2.172 -13.438 -17.945 1.00 87.75 285 GLU A C 1
ATOM 2041 O O . GLU A 1 285 ? 1.894 -12.304 -18.331 1.00 87.75 285 GLU A O 1
ATOM 2046 N N . LEU A 1 286 ? 3.394 -13.964 -18.093 1.00 91.19 286 LEU A N 1
ATOM 2047 C CA . LEU A 1 286 ? 4.512 -13.259 -18.721 1.00 91.19 286 LEU A CA 1
ATOM 2048 C C . LEU A 1 286 ? 4.162 -12.818 -20.146 1.00 91.19 286 LEU A C 1
ATOM 2050 O O . LEU A 1 286 ? 4.389 -11.668 -20.511 1.00 91.19 286 LEU A O 1
ATOM 2054 N N . LYS A 1 287 ? 3.573 -13.710 -20.953 1.00 93.12 287 LYS A N 1
ATOM 2055 C CA . LYS A 1 287 ? 3.126 -13.401 -22.319 1.00 93.12 287 LYS A CA 1
ATOM 2056 C C . LYS A 1 287 ? 2.167 -12.206 -22.344 1.00 93.12 287 LYS A C 1
ATOM 2058 O O . LYS A 1 287 ? 2.271 -11.357 -23.230 1.00 93.12 287 LYS A O 1
ATOM 2063 N N . LYS A 1 288 ? 1.241 -12.140 -21.383 1.00 87.25 288 LYS A N 1
ATOM 2064 C CA . LYS A 1 288 ? 0.292 -11.030 -21.233 1.00 87.25 288 LYS A CA 1
ATOM 2065 C C . LYS A 1 288 ? 0.992 -9.754 -20.754 1.00 87.25 288 LYS A C 1
ATOM 2067 O O . LYS A 1 288 ? 0.745 -8.695 -21.323 1.00 87.25 288 LYS A O 1
ATOM 2072 N N . SER A 1 289 ? 1.867 -9.847 -19.750 1.00 85.06 289 SER A N 1
ATOM 2073 C CA . SER A 1 289 ? 2.495 -8.687 -19.099 1.00 85.06 289 SER A CA 1
ATOM 2074 C C . SER A 1 289 ? 3.461 -7.927 -20.013 1.00 85.06 289 SER A C 1
ATOM 2076 O O . SER A 1 289 ? 3.554 -6.705 -19.924 1.00 85.06 289 SER A O 1
ATOM 2078 N N . ILE A 1 290 ? 4.131 -8.635 -20.929 1.00 89.75 290 ILE A N 1
ATOM 2079 C CA . ILE A 1 290 ? 5.051 -8.041 -21.916 1.00 89.75 290 ILE A CA 1
ATOM 2080 C C . ILE A 1 290 ? 4.363 -7.642 -23.231 1.00 89.75 290 ILE A C 1
ATOM 2082 O O . ILE A 1 290 ? 5.043 -7.330 -24.214 1.00 89.75 290 ILE A O 1
ATOM 2086 N N . ASN A 1 291 ? 3.027 -7.735 -23.282 1.00 87.50 291 ASN A N 1
ATOM 2087 C CA . ASN A 1 291 ? 2.225 -7.543 -24.490 1.00 87.50 291 ASN A CA 1
ATOM 2088 C C . ASN A 1 291 ? 2.829 -8.283 -25.703 1.00 87.50 291 ASN A C 1
ATOM 2090 O O . ASN A 1 291 ? 3.155 -7.676 -26.726 1.00 87.50 291 ASN A O 1
ATOM 2094 N N . ALA A 1 292 ? 3.072 -9.591 -25.547 1.00 89.75 292 ALA A N 1
ATOM 2095 C CA . ALA A 1 292 ? 3.877 -10.365 -26.486 1.00 89.75 292 ALA A CA 1
ATOM 2096 C C . ALA A 1 292 ? 3.312 -10.297 -27.923 1.00 89.75 292 ALA A C 1
ATOM 2098 O O . ALA A 1 292 ? 2.193 -10.764 -28.168 1.00 89.75 292 ALA A O 1
ATOM 2099 N N . PRO A 1 293 ? 4.079 -9.774 -28.899 1.00 89.44 293 PRO A N 1
ATOM 2100 C CA . PRO A 1 293 ? 3.616 -9.657 -30.273 1.00 89.44 293 PRO A CA 1
ATOM 2101 C C . PRO A 1 293 ? 3.502 -11.043 -30.923 1.00 89.44 293 PRO A C 1
ATOM 2103 O O . PRO A 1 293 ? 4.270 -11.957 -30.623 1.00 89.44 293 PRO A O 1
ATOM 2106 N N . SER A 1 294 ? 2.566 -11.209 -31.863 1.00 87.81 294 SER A N 1
ATOM 2107 C CA . SER A 1 294 ? 2.341 -12.489 -32.567 1.00 87.81 294 SER A CA 1
ATOM 2108 C C . SER A 1 294 ? 3.609 -13.064 -33.228 1.00 87.81 294 SER A C 1
ATOM 2110 O O . SER A 1 294 ? 3.806 -14.278 -33.273 1.00 87.81 294 SER A O 1
ATOM 2112 N N . GLN A 1 295 ? 4.510 -12.180 -33.662 1.00 89.00 295 GLN A N 1
ATOM 2113 C CA . GLN A 1 295 ? 5.799 -12.471 -34.288 1.00 89.00 295 GLN A CA 1
ATOM 2114 C C . GLN A 1 295 ? 6.776 -13.199 -33.349 1.00 89.00 295 GLN A C 1
ATOM 2116 O O . GLN A 1 295 ? 7.718 -13.836 -33.822 1.00 89.00 295 GLN A O 1
ATOM 2121 N N . LEU A 1 296 ? 6.535 -13.152 -32.033 1.00 91.75 296 LEU A N 1
ATOM 2122 C CA . LEU A 1 296 ? 7.321 -13.867 -31.031 1.00 91.75 296 LEU A CA 1
ATOM 2123 C C . LEU A 1 296 ? 7.136 -15.392 -31.132 1.00 91.75 296 LEU A C 1
ATOM 2125 O O . LEU A 1 296 ? 7.965 -16.145 -30.634 1.00 91.75 296 LEU A O 1
ATOM 2129 N N . GLY A 1 297 ? 6.080 -15.873 -31.803 1.00 91.50 297 GLY A N 1
ATOM 2130 C CA . GLY A 1 297 ? 5.854 -17.307 -32.022 1.00 91.50 297 GLY A CA 1
ATOM 2131 C C . GLY A 1 297 ? 5.423 -18.066 -30.764 1.00 91.50 297 GLY A C 1
ATOM 2132 O O . GLY A 1 297 ? 5.664 -19.264 -30.643 1.00 91.50 297 GLY A O 1
ATOM 2133 N N . TRP A 1 298 ? 4.808 -17.371 -29.807 1.00 94.19 298 TRP A N 1
ATOM 2134 C CA . TRP A 1 298 ? 4.300 -17.931 -28.550 1.00 94.19 298 TRP A CA 1
ATOM 2135 C C . TRP A 1 298 ? 2.827 -18.345 -28.695 1.00 94.19 298 TRP A C 1
ATOM 2137 O O . TRP A 1 298 ? 1.950 -17.847 -27.989 1.00 94.19 298 TRP A O 1
ATOM 2147 N N . THR A 1 299 ? 2.519 -19.180 -29.688 1.00 91.56 299 THR A N 1
ATOM 2148 C CA . THR A 1 299 ? 1.135 -19.541 -30.059 1.00 91.56 299 THR A CA 1
ATOM 2149 C C . THR A 1 299 ? 0.712 -20.937 -29.605 1.00 91.56 299 THR A C 1
ATOM 2151 O O . THR A 1 299 ? -0.484 -21.171 -29.451 1.00 91.56 299 THR A O 1
ATOM 2154 N N . ASP A 1 300 ? 1.657 -21.851 -29.369 1.00 93.38 300 ASP A N 1
ATOM 2155 C CA . ASP A 1 300 ? 1.351 -23.203 -28.883 1.00 93.38 300 ASP A CA 1
ATOM 2156 C C . ASP A 1 300 ? 0.838 -23.154 -27.426 1.00 93.38 300 ASP A C 1
ATOM 2158 O O . ASP A 1 300 ? 1.295 -22.316 -26.646 1.00 93.38 300 ASP A O 1
ATOM 2162 N N . PRO A 1 301 ? -0.095 -24.028 -27.014 1.00 89.75 301 PRO A N 1
ATOM 2163 C CA . PRO A 1 301 ? -0.483 -24.146 -25.608 1.00 89.75 301 PRO A CA 1
ATOM 2164 C C . PRO A 1 301 ? 0.662 -24.547 -24.662 1.00 89.75 301 PRO A C 1
ATOM 2166 O O . PRO A 1 301 ? 0.545 -24.328 -23.459 1.00 89.75 301 PRO A O 1
ATOM 2169 N N . ASP A 1 302 ? 1.740 -25.146 -25.175 1.00 91.88 302 ASP A N 1
ATOM 2170 C CA . ASP A 1 302 ? 2.920 -25.560 -24.414 1.00 91.88 302 ASP A CA 1
ATOM 2171 C C . ASP A 1 302 ? 4.078 -24.545 -24.558 1.00 91.88 302 ASP A C 1
ATOM 2173 O O . ASP A 1 302 ? 4.649 -24.420 -25.651 1.00 91.88 302 ASP A O 1
ATOM 2177 N N . PRO A 1 303 ? 4.488 -23.854 -23.471 1.00 93.94 303 PRO A N 1
ATOM 2178 C CA . PRO A 1 303 ? 5.600 -22.907 -23.494 1.00 93.94 303 PRO A CA 1
ATOM 2179 C C . PRO A 1 303 ? 6.926 -23.521 -23.931 1.00 93.94 303 PRO A C 1
ATOM 2181 O O . PRO A 1 303 ? 7.783 -22.821 -24.460 1.00 93.94 303 PRO A O 1
ATOM 2184 N N . CYS A 1 304 ? 7.105 -24.833 -23.770 1.00 94.75 304 CYS A N 1
ATOM 2185 C CA . CYS A 1 304 ? 8.333 -25.517 -24.167 1.00 94.75 304 CYS A CA 1
ATOM 2186 C C . CYS A 1 304 ? 8.518 -25.623 -25.686 1.00 94.75 304 CYS A C 1
ATOM 2188 O O . CYS A 1 304 ? 9.592 -26.009 -26.149 1.00 94.75 304 CYS A O 1
ATOM 2190 N N . LYS A 1 305 ? 7.495 -25.263 -26.468 1.00 94.44 305 LYS A N 1
ATOM 2191 C CA . LYS A 1 305 ? 7.569 -25.142 -27.929 1.00 94.44 305 LYS A CA 1
ATOM 2192 C C . LYS A 1 305 ? 7.619 -23.693 -28.405 1.00 94.44 305 LYS A C 1
ATOM 2194 O O . LYS A 1 305 ? 7.662 -23.447 -29.610 1.00 94.44 305 LYS A O 1
ATOM 2199 N N . TRP A 1 306 ? 7.568 -22.729 -27.490 1.00 95.75 306 TRP A N 1
ATOM 2200 C CA . TRP A 1 306 ? 7.652 -21.322 -27.843 1.00 95.75 306 TRP A CA 1
ATOM 2201 C C . TRP A 1 306 ? 9.051 -20.982 -28.337 1.00 95.75 306 TRP A C 1
ATOM 2203 O O . TRP A 1 306 ? 10.063 -21.459 -27.817 1.00 95.75 306 TRP A O 1
ATOM 2213 N N . LYS A 1 307 ? 9.120 -20.116 -29.349 1.00 95.25 307 LYS A N 1
ATOM 2214 C CA . LYS A 1 307 ? 10.404 -19.633 -29.850 1.00 95.25 307 LYS A CA 1
ATOM 2215 C C . LYS A 1 307 ? 11.164 -18.927 -28.723 1.00 95.25 307 LYS A C 1
ATOM 2217 O O . LYS A 1 307 ? 10.590 -18.142 -27.968 1.00 95.25 307 LYS A O 1
ATOM 2222 N N . SER A 1 308 ? 12.462 -19.212 -28.640 1.00 96.56 308 SER A N 1
ATOM 2223 C CA . SER A 1 308 ? 13.368 -18.668 -27.622 1.00 96.56 308 SER A CA 1
ATOM 2224 C C . SER A 1 308 ? 13.034 -19.038 -26.170 1.00 96.56 308 SER A C 1
ATOM 2226 O O . SER A 1 308 ? 13.547 -18.406 -25.245 1.00 96.56 308 SER A O 1
ATOM 2228 N N . VAL A 1 309 ? 12.221 -20.076 -25.961 1.00 97.38 309 VAL A N 1
ATOM 2229 C CA . VAL A 1 309 ? 12.020 -20.721 -24.660 1.00 97.38 309 VAL A CA 1
ATOM 2230 C C . VAL A 1 309 ? 12.664 -22.103 -24.710 1.00 97.38 309 VAL A C 1
ATOM 2232 O O . VAL A 1 309 ? 12.501 -22.842 -25.676 1.00 97.38 309 VAL A O 1
ATOM 2235 N N . THR A 1 310 ? 13.442 -22.457 -23.688 1.00 97.81 310 THR A N 1
ATOM 2236 C CA . THR A 1 310 ? 14.028 -23.800 -23.547 1.00 97.81 310 THR A CA 1
ATOM 2237 C C . THR A 1 310 ? 13.530 -24.438 -22.265 1.00 97.81 310 THR A C 1
ATOM 2239 O O . THR A 1 310 ? 13.577 -23.805 -21.209 1.00 97.81 310 THR A O 1
ATOM 2242 N N . CYS A 1 311 ? 13.126 -25.706 -22.342 1.00 96.12 311 CYS A N 1
ATOM 2243 C CA . CYS A 1 311 ? 12.729 -26.499 -21.185 1.00 96.12 311 CYS A CA 1
ATOM 2244 C C . CYS A 1 311 ? 13.696 -27.650 -20.889 1.00 96.12 311 CYS A C 1
ATOM 2246 O O . CYS A 1 311 ? 14.378 -28.169 -21.774 1.00 96.12 311 CYS A O 1
ATOM 2248 N N . SER A 1 312 ? 13.744 -28.062 -19.625 1.00 94.50 312 SER A N 1
ATOM 2249 C CA . SER A 1 312 ? 14.433 -29.274 -19.186 1.00 94.50 312 SER A CA 1
ATOM 2250 C C . SER A 1 312 ? 13.689 -30.538 -19.638 1.00 94.50 312 SER A C 1
ATOM 2252 O O . SER A 1 312 ? 12.536 -30.491 -20.068 1.00 94.50 312 SER A O 1
ATOM 2254 N N . ARG A 1 313 ? 14.314 -31.711 -19.450 1.00 88.38 313 ARG A N 1
ATOM 2255 C CA . ARG A 1 313 ? 13.663 -33.019 -19.677 1.00 88.38 313 ARG A CA 1
ATOM 2256 C C . ARG A 1 313 ? 12.397 -33.227 -18.829 1.00 88.38 313 ARG A C 1
ATOM 2258 O O . ARG A 1 313 ? 11.563 -34.043 -19.198 1.00 88.38 313 ARG A O 1
ATOM 2265 N N . GLY A 1 314 ? 12.263 -32.502 -17.716 1.00 87.88 314 GLY A N 1
ATOM 2266 C CA . GLY A 1 314 ? 11.093 -32.519 -16.832 1.00 87.88 314 GLY A CA 1
ATOM 2267 C C . GLY A 1 314 ? 10.018 -31.487 -17.188 1.00 87.88 314 GLY A C 1
ATOM 2268 O O . GLY A 1 314 ? 9.172 -31.204 -16.350 1.00 87.88 314 GLY A O 1
ATOM 2269 N N . ASN A 1 315 ? 10.065 -30.895 -18.387 1.00 89.25 315 ASN A N 1
ATOM 2270 C CA . ASN A 1 315 ? 9.117 -29.875 -18.851 1.00 89.25 315 ASN A CA 1
ATOM 2271 C C . ASN A 1 315 ? 9.067 -28.610 -17.972 1.00 89.25 315 ASN A C 1
ATOM 2273 O O . ASN A 1 315 ? 8.015 -27.986 -17.819 1.00 89.25 315 ASN A O 1
ATOM 2277 N N . ARG A 1 316 ? 10.213 -28.253 -17.375 1.00 93.56 316 ARG A N 1
ATOM 2278 C CA . ARG A 1 316 ? 10.396 -26.997 -16.638 1.00 93.56 316 ARG A CA 1
ATOM 2279 C C . ARG A 1 316 ? 11.122 -25.980 -17.502 1.00 93.56 316 ARG A C 1
ATOM 2281 O O . ARG A 1 316 ? 12.113 -26.347 -18.131 1.00 93.56 316 ARG A O 1
ATOM 2288 N N . VAL A 1 317 ? 10.678 -24.731 -17.515 1.00 95.94 317 VAL A N 1
ATOM 2289 C CA . VAL A 1 317 ? 11.322 -23.637 -18.248 1.00 95.94 317 VAL A CA 1
ATOM 2290 C C . VAL A 1 317 ? 12.674 -23.334 -17.606 1.00 95.94 317 VAL A C 1
ATOM 2292 O O . VAL A 1 317 ? 12.766 -23.054 -16.414 1.00 95.94 317 VAL A O 1
ATOM 2295 N N . ILE A 1 318 ? 13.736 -23.415 -18.408 1.00 96.88 318 ILE A N 1
ATOM 2296 C CA . ILE A 1 318 ? 15.118 -23.184 -17.969 1.00 96.88 318 ILE A CA 1
ATOM 2297 C C . ILE A 1 318 ? 15.777 -21.992 -18.667 1.00 96.88 318 ILE A C 1
ATOM 2299 O O . ILE A 1 318 ? 16.729 -21.439 -18.123 1.00 96.88 318 ILE A O 1
ATOM 2303 N N . LYS A 1 319 ? 15.294 -21.568 -19.844 1.00 98.19 319 LYS A N 1
ATOM 2304 C CA . LYS A 1 319 ? 15.796 -20.368 -20.534 1.00 98.19 319 LYS A CA 1
ATOM 2305 C C . LYS A 1 319 ? 14.670 -19.597 -21.210 1.00 98.19 319 LYS A C 1
ATOM 2307 O O . LYS A 1 319 ? 13.825 -20.215 -21.856 1.00 98.19 319 LYS A O 1
ATOM 2312 N N . ILE A 1 320 ? 14.723 -18.271 -21.120 1.00 97.44 320 ILE A N 1
ATOM 2313 C CA . ILE A 1 320 ? 13.873 -17.326 -21.856 1.00 97.44 320 ILE A CA 1
ATOM 2314 C C . ILE A 1 320 ? 14.803 -16.286 -22.496 1.00 97.44 320 ILE A C 1
ATOM 2316 O O . ILE A 1 320 ? 15.499 -15.571 -21.779 1.00 97.44 320 ILE A O 1
ATOM 2320 N N . GLN A 1 321 ? 14.848 -16.225 -23.832 1.00 97.00 321 GLN A N 1
ATOM 2321 C CA . GLN A 1 321 ? 15.815 -15.406 -24.586 1.00 97.00 321 GLN A CA 1
ATOM 2322 C C . GLN A 1 321 ? 15.134 -14.539 -25.660 1.00 97.00 321 GLN A C 1
ATOM 2324 O O . GLN A 1 321 ? 15.251 -14.768 -26.866 1.00 97.00 321 GLN A O 1
ATOM 2329 N N . ILE A 1 322 ? 14.390 -13.528 -25.222 1.00 95.12 322 ILE A N 1
ATOM 2330 C CA . ILE A 1 322 ? 13.516 -12.682 -26.053 1.00 95.12 322 ILE A CA 1
ATOM 2331 C C . ILE A 1 322 ? 14.101 -11.281 -26.283 1.00 95.12 322 ILE A C 1
ATOM 2333 O O . ILE A 1 322 ? 13.421 -10.259 -26.181 1.00 95.12 322 ILE A O 1
ATOM 2337 N N . ARG A 1 323 ? 15.389 -11.233 -26.628 1.00 94.31 323 ARG A N 1
ATOM 2338 C CA . ARG A 1 323 ? 16.110 -10.001 -26.983 1.00 94.31 323 ARG A CA 1
ATOM 2339 C C . ARG A 1 323 ? 15.596 -9.363 -28.279 1.00 94.31 323 ARG A C 1
ATOM 2341 O O . ARG A 1 323 ? 15.296 -10.086 -29.232 1.00 94.31 323 ARG A O 1
ATOM 2348 N N . GLN A 1 324 ? 15.578 -8.028 -28.352 1.00 93.69 324 GLN A N 1
ATOM 2349 C CA . GLN A 1 324 ? 15.258 -7.269 -29.579 1.00 93.69 324 GLN A CA 1
ATOM 2350 C C . GLN A 1 324 ? 13.898 -7.626 -30.201 1.00 93.69 324 GLN A C 1
ATOM 2352 O O . GLN A 1 324 ? 13.788 -7.850 -31.405 1.00 93.69 324 GLN A O 1
ATOM 2357 N N . GLN A 1 325 ? 12.856 -7.710 -29.377 1.00 94.19 325 GLN A N 1
ATOM 2358 C CA . GLN A 1 325 ? 11.505 -8.088 -29.807 1.00 94.19 325 GLN A CA 1
ATOM 2359 C C . GLN A 1 325 ? 10.512 -6.913 -29.755 1.00 94.19 325 GLN A C 1
ATOM 2361 O O . GLN A 1 325 ? 9.315 -7.117 -29.940 1.00 94.19 325 GLN A O 1
ATOM 2366 N N . ASN A 1 326 ? 10.997 -5.682 -29.531 1.00 89.62 326 ASN A N 1
ATOM 2367 C CA . ASN A 1 326 ? 10.181 -4.475 -29.337 1.00 89.62 326 ASN A CA 1
ATOM 2368 C C . ASN A 1 326 ? 9.118 -4.633 -28.233 1.00 89.62 326 ASN A C 1
ATOM 2370 O O . ASN A 1 326 ? 8.043 -4.038 -28.313 1.00 89.62 326 ASN A O 1
ATOM 2374 N N . LEU A 1 327 ? 9.416 -5.445 -27.214 1.00 90.38 327 LEU A N 1
ATOM 2375 C CA . LEU A 1 327 ? 8.488 -5.732 -26.119 1.00 90.38 327 LEU A CA 1
ATOM 2376 C C . LEU A 1 327 ? 8.251 -4.479 -25.280 1.00 90.38 327 LEU A C 1
ATOM 2378 O O . LEU A 1 327 ? 9.173 -3.693 -25.072 1.00 90.38 327 LEU A O 1
ATOM 2382 N N . GLN A 1 328 ? 7.027 -4.324 -24.787 1.00 85.81 328 GLN A N 1
ATOM 2383 C CA . GLN A 1 328 ? 6.575 -3.222 -23.932 1.00 85.81 328 GLN A CA 1
ATOM 2384 C C . GLN A 1 328 ? 5.888 -3.804 -22.687 1.00 85.81 328 GLN A C 1
ATOM 2386 O O . GLN A 1 328 ? 5.681 -5.009 -22.617 1.00 85.81 328 GLN A O 1
ATOM 2391 N N . GLY A 1 329 ? 5.524 -2.980 -21.706 1.00 84.56 329 GLY A N 1
ATOM 2392 C CA . GLY A 1 329 ? 4.928 -3.468 -20.455 1.00 84.56 329 GLY A CA 1
ATOM 2393 C C . GLY A 1 329 ? 5.990 -3.851 -19.426 1.00 84.56 329 GLY A C 1
ATOM 2394 O O . GLY A 1 329 ? 7.039 -3.210 -19.374 1.00 84.56 329 GLY A O 1
ATOM 2395 N N . SER A 1 330 ? 5.720 -4.861 -18.597 1.00 80.75 330 SER A N 1
ATOM 2396 C CA . SER A 1 330 ? 6.551 -5.211 -17.435 1.00 80.75 330 SER A CA 1
ATOM 2397 C C . SER A 1 330 ? 6.755 -6.720 -17.276 1.00 80.75 330 SER A C 1
ATOM 2399 O O . SER A 1 330 ? 6.043 -7.544 -17.857 1.00 80.75 330 SER A O 1
ATOM 2401 N N . LEU A 1 331 ? 7.751 -7.100 -16.471 1.00 81.75 331 LEU A N 1
ATOM 2402 C CA . LEU A 1 331 ? 7.889 -8.475 -15.992 1.00 81.75 331 LEU A CA 1
ATOM 2403 C C . LEU A 1 331 ? 6.867 -8.715 -14.875 1.00 81.75 331 LEU A C 1
ATOM 2405 O O . LEU A 1 331 ? 6.810 -7.930 -13.933 1.00 81.75 331 LEU A O 1
ATOM 2409 N N . SER A 1 332 ? 6.067 -9.779 -14.974 1.00 78.38 332 SER A N 1
ATOM 2410 C CA . SER A 1 332 ? 5.131 -10.155 -13.905 1.00 78.38 332 SER A CA 1
ATOM 2411 C C . SER A 1 332 ? 5.877 -10.664 -12.649 1.00 78.38 332 SER A C 1
ATOM 2413 O O . SER A 1 332 ? 6.873 -11.382 -12.793 1.00 78.38 332 SER A O 1
ATOM 2415 N N . PRO A 1 333 ? 5.379 -10.377 -11.423 1.00 70.50 333 PRO A N 1
ATOM 2416 C CA . PRO A 1 333 ? 5.938 -10.926 -10.183 1.00 70.50 333 PRO A CA 1
ATOM 2417 C C . PRO A 1 333 ? 5.938 -12.460 -10.142 1.00 70.50 333 PRO A C 1
ATOM 2419 O O . PRO A 1 333 ? 6.783 -13.071 -9.488 1.00 70.50 333 PRO A O 1
ATOM 2422 N N . SER A 1 334 ? 5.019 -13.116 -10.857 1.00 79.56 334 SER A N 1
ATOM 2423 C CA . SER A 1 334 ? 4.943 -14.578 -10.879 1.00 79.56 334 SER A CA 1
ATOM 2424 C C . SER A 1 334 ? 6.145 -15.236 -11.551 1.00 79.56 334 SER A C 1
ATOM 2426 O O . SER A 1 334 ? 6.355 -16.434 -11.356 1.00 79.56 334 SER A O 1
ATOM 2428 N N . LEU A 1 335 ? 6.982 -14.467 -12.262 1.00 85.19 335 LEU A N 1
ATOM 2429 C CA . LEU A 1 335 ? 8.216 -14.952 -12.875 1.00 85.19 335 LEU A CA 1
ATOM 2430 C C . LEU A 1 335 ? 9.147 -15.628 -11.857 1.00 85.19 335 LEU A C 1
ATOM 2432 O O . LEU A 1 335 ? 9.792 -16.616 -12.203 1.00 85.19 335 LEU A O 1
ATOM 2436 N N . GLY A 1 336 ? 9.141 -15.182 -10.593 1.00 81.62 336 GLY A N 1
ATOM 2437 C CA . GLY A 1 336 ? 9.891 -15.801 -9.490 1.00 81.62 336 GLY A CA 1
ATOM 2438 C C . GLY A 1 336 ? 9.524 -17.268 -9.208 1.00 81.62 336 GLY A C 1
ATOM 2439 O O . GLY A 1 336 ? 10.311 -18.006 -8.618 1.00 81.62 336 GLY A O 1
ATOM 2440 N N . LYS A 1 337 ? 8.364 -17.740 -9.688 1.00 86.38 337 LYS A N 1
ATOM 2441 C CA . LYS A 1 337 ? 7.915 -19.138 -9.557 1.00 86.38 337 LYS A CA 1
ATOM 2442 C C . LYS A 1 337 ? 8.586 -20.087 -10.557 1.00 86.38 337 LYS A C 1
ATOM 2444 O O . LYS A 1 337 ? 8.464 -21.304 -10.406 1.00 86.38 337 LYS A O 1
ATOM 2449 N N . LEU A 1 338 ? 9.326 -19.574 -11.548 1.00 89.81 338 LEU A N 1
ATOM 2450 C CA . LEU A 1 338 ? 10.148 -20.390 -12.448 1.00 89.81 338 LEU A CA 1
ATOM 2451 C C . LEU A 1 338 ? 11.443 -20.829 -11.748 1.00 89.81 338 LEU A C 1
ATOM 2453 O O . LEU A 1 338 ? 12.546 -20.491 -12.164 1.00 89.81 338 LEU A O 1
ATOM 2457 N N . THR A 1 339 ? 11.330 -21.621 -10.686 1.00 89.00 339 THR A N 1
ATOM 2458 C CA . THR A 1 339 ? 12.455 -22.012 -9.810 1.00 89.00 339 THR A CA 1
ATOM 2459 C C . THR A 1 339 ? 13.593 -22.754 -10.526 1.00 89.00 339 THR A C 1
ATOM 2461 O O . THR A 1 339 ? 14.714 -22.827 -10.020 1.00 89.00 339 THR A O 1
ATOM 2464 N N . SER A 1 340 ? 13.321 -23.302 -11.717 1.00 93.00 340 SER A N 1
ATOM 2465 C CA . SER A 1 340 ? 14.298 -23.967 -12.590 1.00 93.00 340 SER A CA 1
ATOM 2466 C C . SER A 1 340 ? 14.963 -23.039 -13.614 1.00 93.00 340 SER A C 1
ATOM 2468 O O . SER A 1 340 ? 15.847 -23.498 -14.340 1.00 93.00 340 SER A O 1
ATOM 2470 N N . LEU A 1 341 ? 14.551 -21.771 -13.710 1.00 93.62 341 LEU A N 1
ATOM 2471 C CA . LEU A 1 341 ? 15.066 -20.823 -14.694 1.00 93.62 341 LEU A CA 1
ATOM 2472 C C . LEU A 1 341 ? 16.555 -20.564 -14.452 1.00 93.62 341 LEU A C 1
ATOM 2474 O O . LEU A 1 341 ? 16.960 -20.237 -13.344 1.00 93.62 341 LEU A O 1
ATOM 2478 N N . GLN A 1 342 ? 17.364 -20.717 -15.499 1.00 95.56 342 GLN A N 1
ATOM 2479 C CA . GLN A 1 342 ? 18.822 -20.552 -15.468 1.00 95.56 342 GLN A CA 1
ATOM 2480 C C . GLN A 1 342 ? 19.278 -19.319 -16.248 1.00 95.56 342 GLN A C 1
ATOM 2482 O O . GLN A 1 342 ? 20.282 -18.705 -15.890 1.00 95.56 342 GLN A O 1
ATOM 2487 N N . THR A 1 343 ? 18.547 -18.947 -17.300 1.00 96.44 343 THR A N 1
ATOM 2488 C CA . THR A 1 343 ? 18.896 -17.825 -18.178 1.00 96.44 343 THR A CA 1
ATOM 2489 C C . THR A 1 343 ? 17.663 -16.982 -18.476 1.00 96.44 343 THR A C 1
ATOM 2491 O O . THR A 1 343 ? 16.689 -17.494 -19.036 1.00 96.44 343 THR A O 1
ATOM 2494 N N . LEU A 1 344 ? 17.733 -15.691 -18.153 1.00 94.25 344 LEU A N 1
ATOM 2495 C CA . LEU A 1 344 ? 16.752 -14.687 -18.551 1.00 94.25 344 LEU A CA 1
ATOM 2496 C C . LEU A 1 344 ? 17.452 -13.573 -19.336 1.00 94.25 344 LEU A C 1
ATOM 2498 O O . LEU A 1 344 ? 18.200 -12.776 -18.776 1.00 94.25 344 LEU A O 1
ATOM 2502 N N . GLU A 1 345 ? 17.195 -13.529 -20.639 1.00 95.81 345 GLU A N 1
ATOM 2503 C CA . GLU A 1 345 ? 17.764 -12.563 -21.580 1.00 95.81 345 GLU A CA 1
ATOM 2504 C C . GLU A 1 345 ? 16.629 -11.826 -22.298 1.00 95.81 345 GLU A C 1
ATOM 2506 O O . GLU A 1 345 ? 15.933 -12.384 -23.151 1.00 95.81 345 GLU A O 1
ATOM 2511 N N . ILE A 1 346 ? 16.418 -10.566 -21.929 1.00 94.06 346 ILE A N 1
ATOM 2512 C CA . ILE A 1 346 ? 15.329 -9.710 -22.433 1.00 94.06 346 ILE A CA 1
ATOM 2513 C C . ILE A 1 346 ? 15.842 -8.341 -22.894 1.00 94.06 346 ILE A C 1
ATOM 2515 O O . ILE A 1 346 ? 15.085 -7.376 -23.011 1.00 94.06 346 ILE A O 1
ATOM 2519 N N . GLN A 1 347 ? 17.142 -8.245 -23.136 1.00 92.44 347 GLN A N 1
ATOM 2520 C CA . GLN A 1 347 ? 17.839 -7.023 -23.487 1.00 92.44 347 GLN A CA 1
ATOM 2521 C C . GLN A 1 347 ? 17.373 -6.413 -24.814 1.00 92.44 347 GLN A C 1
ATOM 2523 O O . GLN A 1 347 ? 16.934 -7.121 -25.729 1.00 92.44 347 GLN A O 1
ATOM 2528 N N . ASN A 1 348 ? 17.554 -5.097 -24.944 1.00 93.19 348 ASN A N 1
ATOM 2529 C CA . ASN A 1 348 ? 17.157 -4.305 -26.114 1.00 93.19 348 ASN A CA 1
ATOM 2530 C C . ASN A 1 348 ? 15.648 -4.393 -26.396 1.00 93.19 348 ASN A C 1
ATOM 2532 O O . ASN A 1 348 ? 15.224 -4.748 -27.497 1.00 93.19 348 ASN A O 1
ATOM 2536 N N . ASN A 1 349 ? 14.834 -4.107 -25.387 1.00 93.12 349 ASN A N 1
ATOM 2537 C CA . ASN A 1 349 ? 13.386 -3.979 -25.519 1.00 93.12 349 ASN A CA 1
ATOM 2538 C C . ASN A 1 349 ? 12.940 -2.630 -24.924 1.00 93.12 349 ASN A C 1
ATOM 2540 O O . ASN A 1 349 ? 13.753 -1.754 -24.643 1.00 93.12 349 ASN A O 1
ATOM 2544 N N . GLN A 1 350 ? 11.635 -2.416 -24.792 1.00 88.25 350 GLN A N 1
ATOM 2545 C CA . GLN A 1 350 ? 11.047 -1.211 -24.204 1.00 88.25 350 GLN A CA 1
ATOM 2546 C C . GLN A 1 350 ? 10.313 -1.525 -22.894 1.00 88.25 350 GLN A C 1
ATOM 2548 O O . GLN A 1 350 ? 9.369 -0.817 -22.539 1.00 88.25 350 GLN A O 1
ATOM 2553 N N . LEU A 1 351 ? 10.721 -2.590 -22.198 1.00 85.75 351 LEU A N 1
ATOM 2554 C CA . LEU A 1 351 ? 10.110 -3.008 -20.939 1.00 85.75 351 LEU A CA 1
ATOM 2555 C C . LEU A 1 351 ? 10.379 -1.948 -19.869 1.00 85.75 351 LEU A C 1
ATOM 2557 O O . LEU A 1 351 ? 11.515 -1.513 -19.708 1.00 85.75 351 LEU A O 1
ATOM 2561 N N . SER A 1 352 ? 9.340 -1.520 -19.164 1.00 73.06 352 SER A N 1
ATOM 2562 C CA . SER A 1 352 ? 9.385 -0.498 -18.113 1.00 73.06 352 SER A CA 1
ATOM 2563 C C . SER A 1 352 ? 8.896 -1.067 -16.774 1.00 73.06 352 SER A C 1
ATOM 2565 O O . SER A 1 352 ? 8.434 -2.206 -16.733 1.00 73.06 352 SER A O 1
ATOM 2567 N N . SER A 1 353 ? 8.953 -0.258 -15.703 1.00 64.12 353 SER A N 1
ATOM 2568 C CA . SER A 1 353 ? 8.623 -0.589 -14.295 1.00 64.12 353 SER A CA 1
ATOM 2569 C C . SER A 1 353 ? 9.840 -0.929 -13.414 1.00 64.12 353 SER A C 1
ATOM 2571 O O . SER A 1 353 ? 10.985 -0.950 -13.872 1.00 64.12 353 SER A O 1
ATOM 2573 N N . VAL A 1 354 ? 9.576 -1.159 -12.127 1.00 56.22 354 VAL A N 1
ATOM 2574 C CA . VAL A 1 354 ? 10.499 -1.720 -11.134 1.00 56.22 354 VAL A CA 1
ATOM 2575 C C . VAL A 1 354 ? 10.845 -3.153 -11.540 1.00 56.22 354 VAL A C 1
ATOM 2577 O O . VAL A 1 354 ? 9.954 -3.924 -11.909 1.00 56.22 354 VAL A O 1
ATOM 2580 N N . LEU A 1 355 ? 12.122 -3.537 -11.472 1.00 63.16 355 LEU A N 1
ATOM 2581 C CA . LEU A 1 355 ? 12.479 -4.953 -11.455 1.00 63.16 355 LEU A CA 1
ATOM 2582 C C . LEU A 1 355 ? 11.856 -5.533 -10.182 1.00 63.16 355 LEU A C 1
ATOM 2584 O O . LEU A 1 355 ? 12.250 -5.183 -9.081 1.00 63.16 355 LEU A O 1
ATOM 2588 N N . LEU A 1 356 ? 10.816 -6.348 -10.308 1.00 60.59 356 LEU A N 1
ATOM 2589 C CA . LEU A 1 356 ? 10.189 -6.966 -9.141 1.00 60.59 356 LEU A CA 1
ATOM 2590 C C . LEU A 1 356 ? 11.143 -7.991 -8.520 1.00 60.59 356 LEU A C 1
ATOM 2592 O O . LEU A 1 356 ? 12.042 -8.491 -9.203 1.00 60.59 356 LEU A O 1
ATOM 2596 N N . SER A 1 357 ? 10.958 -8.292 -7.229 1.00 58.16 357 SER A N 1
ATOM 2597 C CA . SER A 1 357 ? 11.795 -9.271 -6.533 1.00 58.16 357 SER A CA 1
ATOM 2598 C C . SER A 1 357 ? 11.756 -10.592 -7.299 1.00 58.16 357 SER A C 1
ATOM 2600 O O . SER A 1 357 ? 10.713 -11.227 -7.447 1.00 58.16 357 SER A O 1
ATOM 2602 N N . LEU A 1 358 ? 12.914 -10.989 -7.824 1.00 64.06 358 LEU A N 1
ATOM 2603 C CA . LEU A 1 358 ? 13.122 -12.289 -8.456 1.00 64.06 358 LEU A CA 1
ATOM 2604 C C . LEU A 1 358 ? 13.386 -13.368 -7.391 1.00 64.06 358 LEU A C 1
ATOM 2606 O O . LEU A 1 358 ? 13.974 -14.414 -7.687 1.00 64.06 358 LEU A O 1
ATOM 2610 N N . ALA A 1 359 ? 12.956 -13.114 -6.149 1.00 59.75 359 ALA A N 1
ATOM 2611 C CA . ALA A 1 359 ? 13.034 -14.060 -5.059 1.00 59.75 359 ALA A CA 1
ATOM 2612 C C . ALA A 1 359 ? 12.373 -15.384 -5.454 1.00 59.75 359 ALA A C 1
ATOM 2614 O O . ALA A 1 359 ? 11.217 -15.433 -5.874 1.00 59.75 359 ALA A O 1
ATOM 2615 N N . GLY A 1 360 ? 13.147 -16.466 -5.362 1.00 68.75 360 GLY A N 1
ATOM 2616 C CA . GLY A 1 360 ? 12.740 -17.807 -5.790 1.00 68.75 360 GLY A CA 1
ATOM 2617 C C . GLY A 1 360 ? 13.421 -18.309 -7.066 1.00 68.75 360 GLY A C 1
ATOM 2618 O O . GLY A 1 360 ? 13.431 -19.522 -7.301 1.00 68.75 360 GLY A O 1
ATOM 2619 N N . LEU A 1 361 ? 14.086 -17.443 -7.843 1.00 82.06 361 LEU A N 1
ATOM 2620 C CA . LEU A 1 361 ? 14.910 -17.842 -8.993 1.00 82.06 361 LEU A CA 1
ATOM 2621 C C . LEU A 1 361 ? 16.277 -18.413 -8.573 1.00 82.06 361 LEU A C 1
ATOM 2623 O O . LEU A 1 361 ? 17.333 -18.022 -9.066 1.00 82.06 361 LEU A O 1
ATOM 2627 N N . ASN A 1 362 ? 16.259 -19.396 -7.676 1.00 83.00 362 ASN A N 1
ATOM 2628 C CA . ASN A 1 362 ? 17.449 -19.962 -7.033 1.00 83.00 362 ASN A CA 1
ATOM 2629 C C . ASN A 1 362 ? 18.417 -20.636 -8.024 1.00 83.00 362 ASN A C 1
ATOM 2631 O O . ASN A 1 362 ? 19.591 -20.826 -7.709 1.00 83.00 362 ASN A O 1
ATOM 2635 N N . SER A 1 363 ? 17.928 -21.008 -9.213 1.00 89.69 363 SER A N 1
ATOM 2636 C CA . SER A 1 363 ? 18.713 -21.634 -10.287 1.00 89.69 363 SER A CA 1
ATOM 263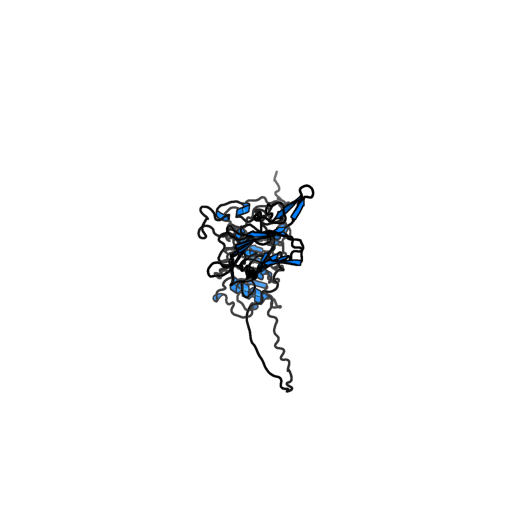7 C C . SER A 1 363 ? 19.276 -20.638 -11.307 1.00 89.69 363 SER A C 1
ATOM 2639 O O . SER A 1 363 ? 19.997 -21.066 -12.216 1.00 89.69 363 SER A O 1
ATOM 2641 N N . LEU A 1 364 ? 18.937 -19.346 -11.205 1.00 90.50 364 LEU A N 1
ATOM 2642 C CA . LEU A 1 364 ? 19.289 -18.347 -12.211 1.00 90.50 364 LEU A CA 1
ATOM 2643 C C . LEU A 1 364 ? 20.790 -18.086 -12.187 1.00 90.50 364 LEU A C 1
ATOM 2645 O O . LEU A 1 364 ? 21.358 -17.817 -11.136 1.00 90.50 364 LEU A O 1
ATOM 2649 N N . LYS A 1 365 ? 21.422 -18.177 -13.358 1.00 90.44 365 LYS A N 1
ATOM 2650 C CA . LYS A 1 365 ? 22.863 -17.973 -13.556 1.00 90.44 365 LYS A CA 1
ATOM 2651 C C . LYS A 1 365 ? 23.150 -16.701 -14.335 1.00 90.44 365 LYS A C 1
ATOM 2653 O O . LYS A 1 365 ? 24.099 -15.995 -14.008 1.00 90.44 365 LYS A O 1
ATOM 2658 N N . THR A 1 366 ? 22.317 -16.414 -15.332 1.00 88.75 366 THR A N 1
ATOM 2659 C CA . THR A 1 366 ? 22.493 -15.285 -16.247 1.00 88.75 366 THR A CA 1
ATOM 2660 C C . THR A 1 366 ? 21.228 -14.442 -16.277 1.00 88.75 366 THR A C 1
ATOM 2662 O O . THR A 1 366 ? 20.154 -14.944 -16.629 1.00 88.75 366 THR A O 1
ATOM 2665 N N . LEU A 1 367 ? 21.377 -13.159 -15.952 1.00 89.12 367 LEU A N 1
ATOM 2666 C CA . LEU A 1 367 ? 20.338 -12.146 -16.075 1.00 89.12 367 LEU A CA 1
ATOM 2667 C C . LEU A 1 367 ? 20.829 -10.986 -16.950 1.00 89.12 367 LEU A C 1
ATOM 2669 O O . LEU A 1 367 ? 21.715 -10.228 -16.558 1.00 89.12 367 LEU A O 1
ATOM 2673 N N . SER A 1 368 ? 20.215 -10.818 -18.120 1.00 89.44 368 SER A N 1
ATOM 2674 C CA . SER A 1 368 ? 20.501 -9.725 -19.054 1.00 89.44 368 SER A CA 1
ATOM 2675 C C . SER A 1 368 ? 19.219 -8.952 -19.348 1.00 89.44 368 SER A C 1
ATOM 2677 O O . SER A 1 368 ? 18.317 -9.419 -20.047 1.00 89.44 368 SER A O 1
ATOM 2679 N N . VAL A 1 369 ? 19.144 -7.750 -18.779 1.00 87.94 369 VAL A N 1
ATOM 2680 C CA . VAL A 1 369 ? 17.997 -6.829 -18.880 1.00 87.94 369 VAL A CA 1
ATOM 2681 C C . VAL A 1 369 ? 18.405 -5.463 -19.437 1.00 87.94 369 VAL A C 1
ATOM 2683 O O . VAL A 1 369 ? 17.592 -4.541 -19.478 1.00 87.94 369 VAL A O 1
ATOM 2686 N N . ASN A 1 370 ? 19.655 -5.319 -19.876 1.00 83.06 370 ASN A N 1
ATOM 2687 C CA . ASN A 1 370 ? 20.228 -4.084 -20.404 1.00 83.06 370 ASN A CA 1
ATOM 2688 C C . ASN A 1 370 ? 19.460 -3.524 -21.617 1.00 83.06 370 ASN A C 1
ATOM 2690 O O . ASN A 1 370 ? 18.821 -4.270 -22.362 1.00 83.06 370 ASN A O 1
ATOM 2694 N N . ASN A 1 371 ? 19.545 -2.211 -21.841 1.00 83.31 371 ASN A N 1
ATOM 2695 C CA . ASN A 1 371 ? 18.808 -1.505 -22.899 1.00 83.31 371 ASN A CA 1
ATOM 2696 C C . ASN A 1 371 ? 17.288 -1.752 -22.819 1.00 83.31 371 ASN A C 1
ATOM 2698 O O . ASN A 1 371 ? 16.672 -2.261 -23.758 1.00 83.31 371 ASN A O 1
ATOM 2702 N N . ASN A 1 372 ? 16.704 -1.436 -21.668 1.00 85.81 372 ASN A N 1
ATOM 2703 C CA . ASN A 1 372 ? 15.261 -1.395 -21.427 1.00 85.81 372 ASN A CA 1
ATOM 2704 C C . ASN A 1 372 ? 14.912 -0.061 -20.734 1.00 85.81 372 ASN A C 1
ATOM 2706 O O . ASN A 1 372 ? 15.712 0.873 -20.714 1.00 85.81 372 ASN A O 1
ATOM 2710 N N . LYS A 1 373 ? 13.704 0.064 -20.185 1.00 78.38 373 LYS A N 1
ATOM 2711 C CA . LYS A 1 373 ? 13.209 1.243 -19.458 1.00 78.38 373 LYS A CA 1
ATOM 2712 C C . LYS A 1 373 ? 12.977 0.938 -17.969 1.00 78.38 373 LYS A C 1
ATOM 2714 O O . LYS A 1 373 ? 12.132 1.587 -17.351 1.00 78.38 373 LYS A O 1
ATOM 2719 N N . PHE A 1 374 ? 13.672 -0.052 -17.395 1.00 75.31 374 PHE A N 1
ATOM 2720 C CA . PHE A 1 374 ? 13.531 -0.386 -15.973 1.00 75.31 374 PHE A CA 1
ATOM 2721 C C . PHE A 1 374 ? 13.983 0.781 -15.095 1.00 75.31 374 PHE A C 1
ATOM 2723 O O . PHE A 1 374 ? 14.994 1.421 -15.392 1.00 75.31 374 PHE A O 1
ATOM 2730 N N . THR A 1 375 ? 13.233 1.055 -14.028 1.00 63.09 375 THR A N 1
ATOM 2731 C CA . THR A 1 375 ? 13.425 2.253 -13.198 1.00 63.09 375 THR A CA 1
ATOM 2732 C C . THR A 1 375 ? 14.168 1.981 -11.892 1.00 63.09 375 THR A C 1
ATOM 2734 O O . THR A 1 375 ? 15.003 2.790 -11.492 1.00 63.09 375 THR A O 1
ATOM 2737 N N . SER A 1 376 ? 13.931 0.835 -11.251 1.00 60.62 376 SER A N 1
ATOM 2738 C CA . SER A 1 376 ? 14.556 0.460 -9.972 1.00 60.62 376 SER A CA 1
ATOM 2739 C C . SER A 1 376 ? 14.780 -1.053 -9.846 1.00 60.62 376 SER A C 1
ATOM 2741 O O . SER A 1 376 ? 14.210 -1.830 -10.609 1.00 60.62 376 SER A O 1
ATOM 2743 N N . ILE A 1 377 ? 15.630 -1.448 -8.898 1.00 66.19 377 ILE A N 1
ATOM 2744 C CA . ILE A 1 377 ? 15.942 -2.809 -8.444 1.00 66.19 377 ILE A CA 1
ATOM 2745 C C . ILE A 1 377 ? 15.476 -2.885 -6.972 1.00 66.19 377 ILE A C 1
ATOM 2747 O O . ILE A 1 377 ? 15.644 -1.905 -6.244 1.00 66.19 377 ILE A O 1
ATOM 2751 N N . PRO A 1 378 ? 14.865 -3.986 -6.509 1.00 60.97 378 PRO A N 1
ATOM 2752 C CA . PRO A 1 378 ? 14.333 -4.082 -5.158 1.00 60.97 378 PRO A CA 1
ATOM 2753 C C . PRO A 1 378 ? 15.466 -4.322 -4.133 1.00 60.97 378 PRO A C 1
ATOM 2755 O O . PRO A 1 378 ? 16.519 -4.848 -4.498 1.00 60.97 378 PRO A O 1
ATOM 2758 N N . PRO A 1 379 ? 15.305 -3.939 -2.851 1.00 53.44 379 PRO A N 1
ATOM 2759 C CA . PRO A 1 379 ? 16.389 -4.010 -1.860 1.00 53.44 379 PRO A CA 1
ATOM 2760 C C . PRO A 1 379 ? 16.912 -5.428 -1.583 1.00 53.44 379 PRO A C 1
ATOM 2762 O O . PRO A 1 379 ? 18.081 -5.598 -1.255 1.00 53.44 379 PRO A O 1
ATOM 2765 N N . ASP A 1 380 ? 16.052 -6.433 -1.742 1.00 58.31 380 ASP A N 1
ATOM 2766 C CA . ASP A 1 380 ? 16.293 -7.861 -1.497 1.00 58.31 380 ASP A CA 1
ATOM 2767 C C . ASP A 1 380 ? 16.778 -8.614 -2.747 1.00 58.31 380 ASP A C 1
ATOM 2769 O O . ASP A 1 380 ? 16.864 -9.844 -2.759 1.00 58.31 380 ASP A O 1
ATOM 2773 N N . PHE A 1 381 ? 17.084 -7.891 -3.829 1.00 66.69 381 PHE A N 1
ATOM 2774 C CA . PHE A 1 381 ? 17.293 -8.475 -5.150 1.00 66.69 381 PHE A CA 1
ATOM 2775 C C . PHE A 1 381 ? 18.332 -9.599 -5.183 1.00 66.69 381 PHE A C 1
ATOM 2777 O O . PHE A 1 381 ? 18.162 -10.574 -5.911 1.00 66.69 381 PHE A O 1
ATOM 2784 N N . PHE A 1 382 ? 19.396 -9.494 -4.386 1.00 66.31 382 PHE A N 1
ATOM 2785 C CA . PHE A 1 382 ? 20.470 -10.489 -4.351 1.00 66.31 382 PHE A CA 1
ATOM 2786 C C . PHE A 1 382 ? 20.325 -11.522 -3.229 1.00 66.31 382 PHE A C 1
ATOM 2788 O O . PHE A 1 382 ? 21.051 -12.515 -3.234 1.00 66.31 382 PHE A O 1
ATOM 2795 N N . ASP A 1 383 ? 19.384 -11.344 -2.302 1.00 64.81 383 ASP A N 1
ATOM 2796 C CA . ASP A 1 383 ? 19.356 -12.090 -1.037 1.00 64.81 383 ASP A CA 1
ATOM 2797 C C . ASP A 1 383 ? 19.021 -13.581 -1.217 1.00 64.81 383 ASP A C 1
ATOM 2799 O O . ASP A 1 383 ? 19.319 -14.401 -0.350 1.00 64.81 383 ASP A O 1
ATOM 2803 N N . SER A 1 384 ? 18.447 -13.961 -2.364 1.00 59.16 384 SER A N 1
ATOM 2804 C CA . SER A 1 384 ? 18.029 -15.340 -2.666 1.00 59.16 384 SER A CA 1
ATOM 2805 C C . SER A 1 384 ? 18.667 -15.955 -3.920 1.00 59.16 384 SER A C 1
ATOM 2807 O O . SER A 1 384 ? 18.591 -17.171 -4.119 1.00 59.16 384 SER A O 1
ATOM 2809 N N . MET A 1 385 ? 19.357 -15.173 -4.759 1.00 67.50 385 MET A N 1
ATOM 2810 C CA . MET A 1 385 ? 19.910 -15.650 -6.036 1.00 67.50 385 MET A CA 1
ATOM 2811 C C . MET A 1 385 ? 21.319 -16.246 -5.888 1.00 67.50 385 MET A C 1
ATOM 2813 O O . MET A 1 385 ? 22.294 -15.774 -6.469 1.00 67.50 385 MET A O 1
ATOM 2817 N N . THR A 1 386 ? 21.426 -17.329 -5.116 1.00 69.31 386 THR A N 1
ATOM 2818 C CA . THR A 1 386 ? 22.708 -17.992 -4.785 1.00 69.31 386 THR A CA 1
ATOM 2819 C C . THR A 1 386 ? 23.490 -18.522 -5.998 1.00 69.31 386 THR A C 1
ATOM 2821 O O . THR A 1 386 ? 24.721 -18.598 -5.951 1.00 69.31 386 THR A O 1
ATOM 2824 N N . SER A 1 387 ? 22.801 -18.859 -7.095 1.00 78.81 387 SER A N 1
ATOM 2825 C CA . SER A 1 387 ? 23.410 -19.385 -8.329 1.00 78.81 387 SER A CA 1
ATOM 2826 C C . SER A 1 387 ? 23.814 -18.313 -9.347 1.00 78.81 387 SER A C 1
ATOM 2828 O O . SER A 1 387 ? 24.342 -18.670 -10.404 1.00 78.81 387 SER A O 1
ATOM 2830 N N . LEU A 1 388 ? 23.554 -17.032 -9.070 1.00 79.31 388 LEU A N 1
ATOM 2831 C CA . LEU A 1 388 ? 23.726 -15.951 -10.039 1.00 79.31 388 LEU A CA 1
ATOM 2832 C C . LEU A 1 388 ? 25.209 -15.689 -10.302 1.00 79.31 388 LEU A C 1
ATOM 2834 O O . LEU A 1 388 ? 25.980 -15.482 -9.370 1.00 79.31 388 LEU A O 1
ATOM 2838 N N . GLN A 1 389 ? 25.608 -15.712 -11.574 1.00 80.06 389 GLN A N 1
ATOM 2839 C CA . GLN A 1 389 ? 27.004 -15.564 -12.004 1.00 80.06 389 GLN A CA 1
ATOM 2840 C C . GLN A 1 389 ? 27.211 -14.298 -12.833 1.00 80.06 389 GLN A C 1
ATOM 2842 O O . GLN A 1 389 ? 28.225 -13.618 -12.677 1.00 80.06 389 GLN A O 1
ATOM 2847 N N . GLU A 1 390 ? 26.248 -13.970 -13.693 1.00 76.19 390 GLU A N 1
ATOM 2848 C CA . GLU A 1 390 ? 26.348 -12.873 -14.650 1.00 76.19 390 GLU A CA 1
ATOM 2849 C C . GLU A 1 390 ? 25.101 -11.989 -14.606 1.00 76.19 390 GLU A C 1
ATOM 2851 O O . GLU A 1 390 ? 23.974 -12.468 -14.777 1.00 76.19 390 GLU A O 1
ATOM 2856 N N . VAL A 1 391 ? 25.321 -10.687 -14.399 1.00 80.50 391 VAL A N 1
ATOM 2857 C CA . VAL A 1 391 ? 24.267 -9.671 -14.345 1.00 80.50 391 VAL A CA 1
ATOM 2858 C C . VAL A 1 391 ? 24.646 -8.479 -15.225 1.00 80.50 391 VAL A C 1
ATOM 2860 O O . VAL A 1 391 ? 25.651 -7.809 -14.980 1.00 80.50 391 VAL A O 1
ATOM 2863 N N . SER A 1 392 ? 23.812 -8.185 -16.226 1.00 79.19 392 SER A N 1
ATOM 2864 C CA . SER A 1 392 ? 23.923 -6.978 -17.057 1.00 79.19 392 SER A CA 1
ATOM 2865 C C . SER A 1 392 ? 22.612 -6.196 -17.058 1.00 79.19 392 SER A C 1
ATOM 2867 O O . SER A 1 392 ? 21.561 -6.695 -17.479 1.00 79.19 392 SER A O 1
ATOM 2869 N N . MET A 1 393 ? 22.687 -4.951 -16.580 1.00 77.50 393 MET A N 1
ATOM 2870 C CA . MET A 1 393 ? 21.540 -4.044 -16.444 1.00 77.50 393 MET A CA 1
ATOM 2871 C C . MET A 1 393 ? 21.781 -2.659 -17.057 1.00 77.50 393 MET A C 1
ATOM 2873 O O . MET A 1 393 ? 20.954 -1.764 -16.887 1.00 77.50 393 MET A O 1
ATOM 2877 N N . ASP A 1 394 ? 22.886 -2.482 -17.779 1.00 69.69 394 ASP A N 1
ATOM 2878 C CA . ASP A 1 394 ? 23.322 -1.217 -18.375 1.00 69.69 394 ASP A CA 1
ATOM 2879 C C . ASP A 1 394 ? 22.238 -0.561 -19.250 1.00 69.69 394 ASP A C 1
ATOM 2881 O O . ASP A 1 394 ? 21.391 -1.245 -19.833 1.00 69.69 394 ASP A O 1
ATOM 2885 N N . TYR A 1 395 ? 22.294 0.766 -19.400 1.00 68.38 395 TYR A N 1
ATOM 2886 C CA . TYR A 1 395 ? 21.394 1.516 -20.295 1.00 68.38 395 TYR A CA 1
ATOM 2887 C C . TYR A 1 395 ? 19.899 1.263 -20.027 1.00 68.38 395 TYR A C 1
ATOM 2889 O O . TYR A 1 395 ? 19.095 1.097 -20.941 1.00 68.38 395 TYR A O 1
ATOM 2897 N N . ASN A 1 396 ? 19.533 1.213 -18.750 1.00 66.94 396 ASN A N 1
ATOM 2898 C CA . ASN A 1 396 ? 18.154 1.297 -18.278 1.00 66.94 396 ASN A CA 1
ATOM 2899 C C . ASN A 1 396 ? 17.897 2.678 -17.658 1.00 66.94 396 ASN A C 1
ATOM 2901 O O . ASN A 1 396 ? 18.839 3.403 -17.336 1.00 66.94 396 ASN A O 1
ATOM 2905 N N . HIS A 1 397 ? 16.635 3.039 -17.417 1.00 61.31 397 HIS A N 1
ATOM 2906 C CA . HIS A 1 397 ? 16.275 4.258 -16.677 1.00 61.31 397 HIS A CA 1
ATOM 2907 C C . HIS A 1 397 ? 16.459 4.088 -15.161 1.00 61.31 397 HIS A C 1
ATOM 2909 O O . HIS A 1 397 ? 15.625 4.525 -14.370 1.00 61.31 397 HIS A O 1
ATOM 2915 N N . LEU A 1 398 ? 17.585 3.502 -14.743 1.00 57.28 398 LEU A N 1
ATOM 2916 C CA . LEU A 1 398 ? 17.936 3.209 -13.349 1.00 57.28 398 LEU A CA 1
ATOM 2917 C C . LEU A 1 398 ? 18.165 4.476 -12.501 1.00 57.28 398 LEU A C 1
ATOM 2919 O O . LEU A 1 398 ? 18.635 4.373 -11.372 1.00 57.28 398 LEU A O 1
ATOM 2923 N N . ALA A 1 399 ? 17.790 5.659 -13.001 1.00 40.16 399 ALA A N 1
ATOM 2924 C CA . ALA A 1 399 ? 17.806 6.941 -12.299 1.00 40.16 399 ALA A CA 1
ATOM 2925 C C . ALA A 1 399 ? 17.027 6.919 -10.965 1.00 40.16 399 ALA A C 1
ATOM 2927 O O . ALA A 1 399 ? 17.206 7.812 -10.141 1.00 40.16 399 ALA A O 1
ATOM 2928 N N . PHE A 1 400 ? 16.216 5.884 -10.725 1.00 38.53 400 PHE A N 1
ATOM 2929 C CA . PHE A 1 400 ? 15.444 5.674 -9.502 1.00 38.53 400 PHE A CA 1
ATOM 2930 C C . PHE A 1 400 ? 15.975 4.546 -8.603 1.00 38.53 400 PHE A C 1
ATOM 2932 O O . PHE A 1 400 ? 15.269 4.097 -7.706 1.00 38.53 400 PHE A O 1
ATOM 2939 N N . ASN A 1 401 ? 17.212 4.085 -8.806 1.00 38.75 401 ASN A N 1
ATOM 2940 C CA . ASN A 1 401 ? 17.779 3.015 -7.985 1.00 38.75 401 ASN A CA 1
ATOM 2941 C C . ASN A 1 401 ? 18.335 3.434 -6.631 1.00 38.75 401 ASN A C 1
ATOM 2943 O O . ASN A 1 401 ? 18.758 2.551 -5.902 1.00 38.75 401 ASN A O 1
ATOM 2947 N N . ASN A 1 402 ? 18.394 4.727 -6.296 1.00 39.28 402 ASN A N 1
ATOM 2948 C CA . ASN A 1 402 ? 18.954 5.184 -5.018 1.00 39.28 402 ASN A CA 1
ATOM 2949 C C . ASN A 1 402 ? 20.234 4.409 -4.602 1.00 39.28 402 ASN A C 1
ATOM 2951 O O . ASN A 1 402 ? 20.416 4.134 -3.421 1.00 39.28 402 ASN A O 1
ATOM 2955 N N . ILE A 1 403 ? 21.099 4.002 -5.554 1.00 44.38 403 ILE A N 1
ATOM 2956 C CA . ILE A 1 403 ? 22.350 3.305 -5.223 1.00 44.38 403 ILE A CA 1
ATOM 2957 C C . ILE A 1 403 ? 23.263 4.374 -4.635 1.00 44.38 403 ILE A C 1
ATOM 2959 O O . ILE A 1 403 ? 23.955 5.114 -5.336 1.00 44.38 403 ILE A O 1
ATOM 2963 N N . LYS A 1 404 ? 23.138 4.497 -3.320 1.00 39.56 404 LYS A N 1
ATOM 2964 C CA . LYS A 1 404 ? 23.869 5.361 -2.411 1.00 39.56 404 LYS A CA 1
ATOM 2965 C C . LYS A 1 404 ? 24.139 4.513 -1.172 1.00 39.56 404 LYS A C 1
ATOM 2967 O O . LYS A 1 404 ? 23.249 3.815 -0.696 1.00 39.56 404 LYS A O 1
ATOM 2972 N N . GLY A 1 405 ? 25.361 4.567 -0.659 1.00 38.34 405 GLY A N 1
ATOM 2973 C CA . GLY A 1 405 ? 25.825 3.642 0.379 1.00 38.34 405 GLY A CA 1
ATOM 2974 C C . GLY A 1 405 ? 26.620 2.456 -0.186 1.00 38.34 405 GLY A C 1
ATOM 2975 O O . GLY A 1 405 ? 26.798 2.355 -1.402 1.00 38.34 405 GLY A O 1
ATOM 2976 N N . PRO A 1 406 ? 27.176 1.607 0.692 1.00 37.56 406 PRO A N 1
ATOM 2977 C CA . PRO A 1 406 ? 28.024 0.492 0.288 1.00 37.56 406 PRO A CA 1
ATOM 2978 C C . PRO A 1 406 ? 27.222 -0.583 -0.452 1.00 37.56 406 PRO A C 1
ATOM 2980 O O . PRO A 1 406 ? 26.012 -0.713 -0.262 1.00 37.56 406 PRO A O 1
ATOM 2983 N N . LEU A 1 407 ? 27.906 -1.379 -1.279 1.00 51.19 407 LEU A N 1
ATOM 2984 C CA . LEU A 1 407 ? 27.327 -2.591 -1.865 1.00 51.19 407 LEU A CA 1
ATOM 2985 C C . LEU A 1 407 ? 26.705 -3.458 -0.747 1.00 51.19 407 LEU A C 1
ATOM 2987 O O . LEU A 1 407 ? 27.286 -3.517 0.343 1.00 51.19 407 LEU A O 1
ATOM 2991 N N . PRO A 1 408 ? 25.556 -4.128 -0.980 1.00 51.22 408 PRO A N 1
ATOM 2992 C CA . PRO A 1 408 ? 24.932 -4.983 0.027 1.00 51.22 408 PRO A CA 1
ATOM 2993 C C . PRO A 1 408 ? 25.944 -5.977 0.597 1.00 51.22 408 PRO A C 1
ATOM 2995 O O . PRO A 1 408 ? 26.708 -6.574 -0.160 1.00 51.22 408 PRO A O 1
ATOM 2998 N N . ALA A 1 409 ? 25.935 -6.213 1.913 1.00 51.19 409 ALA A N 1
ATOM 2999 C CA . ALA A 1 409 ? 26.807 -7.224 2.521 1.00 51.19 409 ALA A CA 1
ATOM 3000 C C . ALA A 1 409 ? 26.599 -8.615 1.886 1.00 51.19 409 ALA A C 1
ATOM 3002 O O . ALA A 1 409 ? 27.550 -9.388 1.775 1.00 51.19 409 ALA A O 1
ATOM 3003 N N . SER A 1 410 ? 25.390 -8.904 1.390 1.00 53.66 410 SER A N 1
ATOM 3004 C CA . SER A 1 410 ? 25.071 -10.116 0.628 1.00 53.66 410 SER A CA 1
ATOM 3005 C C . SER A 1 410 ? 25.851 -10.242 -0.688 1.00 53.66 410 SER A C 1
ATOM 3007 O O . SER A 1 410 ? 26.092 -11.362 -1.136 1.00 53.66 410 SER A O 1
ATOM 3009 N N . LEU A 1 411 ? 26.348 -9.143 -1.270 1.00 62.84 411 LEU A N 1
ATOM 3010 C CA . LEU A 1 411 ? 27.190 -9.189 -2.467 1.00 62.84 411 LEU A CA 1
ATOM 3011 C C . LEU A 1 411 ? 28.530 -9.890 -2.202 1.00 62.84 411 LEU A C 1
ATOM 3013 O O . LEU A 1 411 ? 29.004 -10.628 -3.064 1.00 62.84 411 LEU A O 1
ATOM 3017 N N . SER A 1 412 ? 29.094 -9.729 -0.998 1.00 58.97 412 SER A N 1
ATOM 3018 C CA . SER A 1 412 ? 30.345 -10.393 -0.589 1.00 58.97 412 SER A CA 1
ATOM 3019 C C . SER A 1 412 ? 30.226 -11.923 -0.518 1.00 58.97 412 SER A C 1
ATOM 3021 O O . SER A 1 412 ? 31.225 -12.627 -0.648 1.00 58.97 412 SER A O 1
ATOM 3023 N N . GLY A 1 413 ? 29.003 -12.442 -0.349 1.00 58.59 413 GLY A N 1
ATOM 3024 C CA . GLY A 1 413 ? 28.689 -13.873 -0.359 1.00 58.59 413 GLY A CA 1
ATOM 3025 C C . GLY A 1 413 ? 28.092 -14.376 -1.677 1.00 58.59 413 GLY A C 1
ATOM 3026 O O . GLY A 1 413 ? 27.683 -15.534 -1.749 1.00 58.59 413 GLY A O 1
ATOM 3027 N N . SER A 1 414 ? 27.996 -13.524 -2.702 1.00 65.94 414 SER A N 1
ATOM 3028 C CA . SER A 1 414 ? 27.368 -13.878 -3.977 1.00 65.94 414 SER A CA 1
ATOM 3029 C C . SER A 1 414 ? 28.326 -14.629 -4.911 1.00 65.94 414 SER A C 1
ATOM 3031 O O . SER A 1 414 ? 29.539 -14.434 -4.878 1.00 65.94 414 SER A O 1
ATOM 3033 N N . SER A 1 415 ? 27.775 -15.463 -5.799 1.00 67.12 415 SER A N 1
ATOM 3034 C CA . SER A 1 415 ? 28.535 -16.170 -6.848 1.00 67.12 415 SER A CA 1
ATOM 3035 C C . SER A 1 415 ? 28.836 -15.295 -8.081 1.00 67.12 415 SER A C 1
ATOM 3037 O O . SER A 1 415 ? 29.259 -15.816 -9.120 1.00 67.12 415 SER A O 1
ATOM 3039 N N . ILE A 1 416 ? 28.583 -13.983 -8.001 1.00 65.44 416 ILE A N 1
ATOM 3040 C CA . ILE A 1 416 ? 28.640 -13.059 -9.137 1.00 65.44 416 ILE A CA 1
ATOM 3041 C C . ILE A 1 416 ? 30.096 -12.856 -9.563 1.00 65.44 416 ILE A C 1
ATOM 3043 O O . ILE A 1 416 ? 30.943 -12.439 -8.781 1.00 65.44 416 ILE A O 1
ATOM 3047 N N . GLN A 1 417 ? 30.376 -13.119 -10.837 1.00 64.06 417 GLN A N 1
ATOM 3048 C CA . GLN A 1 417 ? 31.700 -12.939 -11.441 1.00 64.06 417 GLN A CA 1
ATOM 3049 C C . GLN A 1 417 ? 31.803 -11.620 -12.207 1.00 64.06 417 GLN A C 1
ATOM 3051 O O . GLN A 1 417 ? 32.896 -11.105 -12.433 1.00 64.06 417 GLN A O 1
ATOM 3056 N N . SER A 1 418 ? 30.674 -11.084 -12.671 1.00 52.56 418 SER A N 1
ATOM 3057 C CA . SER A 1 418 ? 30.625 -9.873 -13.487 1.00 52.56 418 SER A CA 1
ATOM 3058 C C . SER A 1 418 ? 29.328 -9.107 -13.244 1.00 52.56 418 SER A C 1
ATOM 3060 O O . SER A 1 418 ? 28.237 -9.660 -13.397 1.00 52.56 418 SER A O 1
ATOM 3062 N N . LEU A 1 419 ? 29.466 -7.827 -12.889 1.00 65.75 419 LEU A N 1
ATOM 3063 C CA . LEU A 1 419 ? 28.369 -6.890 -12.657 1.00 65.75 419 LEU A CA 1
ATOM 3064 C C . LEU A 1 419 ? 28.592 -5.629 -13.497 1.00 65.75 419 LEU A C 1
ATOM 3066 O O . LEU A 1 419 ? 29.555 -4.895 -13.278 1.00 65.75 419 LEU A O 1
ATOM 3070 N N . TRP A 1 420 ? 27.690 -5.380 -14.445 1.00 52.53 420 TRP A N 1
ATOM 3071 C CA . TRP A 1 420 ? 27.770 -4.247 -15.369 1.00 52.53 420 TRP A CA 1
ATOM 3072 C C . TRP A 1 420 ? 26.644 -3.237 -15.081 1.00 52.53 420 TRP A C 1
ATOM 3074 O O . TRP A 1 420 ? 25.460 -3.579 -15.168 1.00 52.53 420 TRP A O 1
ATOM 3084 N N . LEU A 1 421 ? 27.020 -2.009 -14.687 1.00 61.72 421 LEU A N 1
ATOM 3085 C CA . LEU A 1 421 ? 26.118 -0.919 -14.259 1.00 61.72 421 LEU A CA 1
ATOM 3086 C C . LEU A 1 421 ? 26.412 0.426 -14.969 1.00 61.72 421 LEU A C 1
ATOM 3088 O O . LEU A 1 421 ? 26.332 1.497 -14.362 1.00 61.72 421 LEU A O 1
ATOM 3092 N N . ASN A 1 422 ? 26.774 0.399 -16.250 1.00 48.25 422 ASN A N 1
ATOM 3093 C CA . ASN A 1 422 ? 27.163 1.586 -17.019 1.00 48.25 422 ASN A CA 1
ATOM 3094 C C . ASN A 1 422 ? 25.963 2.448 -17.468 1.00 48.25 422 ASN A C 1
ATOM 3096 O O . ASN A 1 422 ? 24.831 1.974 -17.576 1.00 48.25 422 ASN A O 1
ATOM 3100 N N . GLY A 1 423 ? 26.231 3.722 -17.798 1.00 44.66 423 GLY A N 1
ATOM 3101 C CA . GLY A 1 423 ? 25.253 4.619 -18.436 1.00 44.66 423 GLY A CA 1
ATOM 3102 C C . GLY A 1 423 ? 24.282 5.334 -17.486 1.00 44.66 423 GLY A C 1
ATOM 3103 O O . GLY A 1 423 ? 23.172 5.665 -17.892 1.00 44.66 423 GLY A O 1
ATOM 3104 N N . GLN A 1 424 ? 24.678 5.577 -16.233 1.0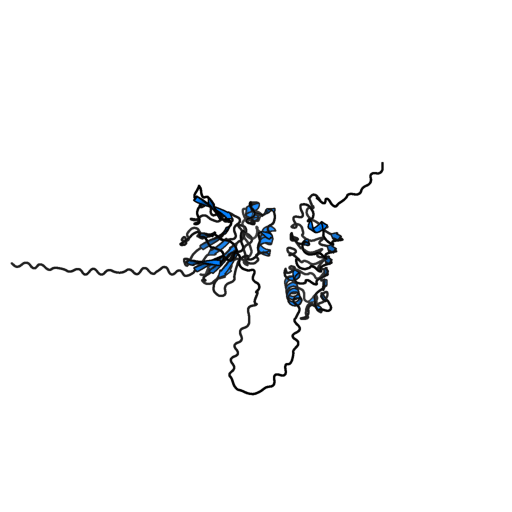0 51.06 424 GLN A N 1
ATOM 3105 C CA . GLN A 1 424 ? 23.855 6.304 -15.258 1.00 51.06 424 GLN A CA 1
ATOM 3106 C C . GLN A 1 424 ? 23.744 7.796 -15.633 1.00 51.06 424 GLN A C 1
ATOM 3108 O O . GLN A 1 424 ? 24.757 8.474 -15.790 1.00 51.06 424 GLN A O 1
ATOM 3113 N N . MET A 1 425 ? 22.519 8.320 -15.755 1.00 42.34 425 MET A N 1
ATOM 3114 C CA . MET A 1 425 ? 22.257 9.725 -16.126 1.00 42.34 425 MET A CA 1
ATOM 3115 C C . MET A 1 425 ? 22.587 10.741 -15.014 1.00 42.34 425 MET A C 1
ATOM 3117 O O . MET A 1 425 ? 22.724 11.928 -15.301 1.00 42.34 425 MET A O 1
ATOM 3121 N N . ILE A 1 426 ? 22.729 10.294 -13.758 1.00 45.03 426 ILE A N 1
ATOM 3122 C CA . ILE A 1 426 ? 23.163 11.100 -12.604 1.00 45.03 426 ILE A CA 1
ATOM 3123 C C . ILE A 1 426 ? 24.114 10.223 -11.767 1.00 45.03 426 ILE A C 1
ATOM 3125 O O . ILE A 1 426 ? 23.805 9.063 -11.506 1.00 45.03 426 ILE A O 1
ATOM 3129 N N . GLY A 1 427 ? 25.296 10.748 -11.425 1.00 39.78 427 GLY A N 1
ATOM 3130 C CA . GLY A 1 427 ? 26.454 9.980 -10.942 1.00 39.78 427 GLY A CA 1
ATOM 3131 C C . GLY A 1 427 ? 26.221 9.122 -9.691 1.00 39.78 427 GLY A C 1
ATOM 3132 O O . GLY A 1 427 ? 25.572 9.547 -8.738 1.00 39.78 427 GLY A O 1
ATOM 3133 N N . MET A 1 428 ? 26.815 7.924 -9.684 1.00 44.41 428 MET A N 1
ATOM 3134 C CA . MET A 1 428 ? 26.943 7.086 -8.485 1.00 44.41 428 MET A CA 1
ATOM 3135 C C . MET A 1 428 ? 27.750 7.846 -7.414 1.00 44.41 428 MET A C 1
ATOM 3137 O O . MET A 1 428 ? 28.863 8.286 -7.698 1.00 44.41 428 MET A O 1
ATOM 3141 N N . ASN A 1 429 ? 27.223 8.001 -6.195 1.00 39.34 429 ASN A N 1
ATOM 3142 C CA . ASN A 1 429 ? 27.964 8.546 -5.047 1.00 39.34 429 ASN A CA 1
ATOM 3143 C C . ASN A 1 429 ? 27.685 7.708 -3.785 1.00 39.34 429 ASN A C 1
ATOM 3145 O O . ASN A 1 429 ? 26.531 7.434 -3.460 1.00 39.34 429 ASN A O 1
ATOM 3149 N N . GLY A 1 430 ? 28.750 7.315 -3.083 1.00 37.47 430 GLY A N 1
ATOM 3150 C CA . GLY A 1 430 ? 28.758 6.469 -1.887 1.00 37.47 430 GLY A CA 1
ATOM 3151 C C . GLY A 1 430 ? 30.157 5.886 -1.644 1.00 37.47 430 GLY A C 1
ATOM 3152 O O . GLY A 1 430 ? 30.944 5.760 -2.581 1.00 37.47 430 GLY A O 1
ATOM 3153 N N . SER A 1 431 ? 30.497 5.554 -0.395 1.00 35.28 431 SER A N 1
ATOM 3154 C CA . SER A 1 431 ? 31.758 4.880 -0.059 1.00 35.28 431 SER A CA 1
ATOM 3155 C C . SER A 1 431 ? 31.608 3.358 -0.109 1.00 35.28 431 SER A C 1
ATOM 3157 O O . SER A 1 431 ? 30.638 2.787 0.389 1.00 35.28 431 SER A O 1
ATOM 3159 N N . ILE A 1 432 ? 32.605 2.691 -0.695 1.00 39.50 432 ILE A N 1
ATOM 3160 C CA . ILE A 1 432 ? 32.756 1.235 -0.652 1.00 39.50 432 ILE A CA 1
ATOM 3161 C C . ILE A 1 432 ? 33.288 0.884 0.740 1.00 39.50 432 ILE A C 1
ATOM 3163 O O . ILE A 1 432 ? 34.488 0.978 0.989 1.00 39.50 432 ILE A O 1
ATOM 3167 N N . SER A 1 433 ? 32.413 0.518 1.674 1.00 35.84 433 SER A N 1
ATOM 3168 C CA . SER A 1 433 ? 32.851 -0.122 2.915 1.00 35.84 433 SER A CA 1
ATOM 3169 C C . SER A 1 433 ? 32.928 -1.623 2.677 1.00 35.84 433 SER A C 1
ATOM 3171 O O . SER A 1 433 ? 32.045 -2.373 3.085 1.00 35.84 433 SER A O 1
ATOM 3173 N N . ASP A 1 434 ? 33.967 -2.051 1.973 1.00 39.75 434 ASP A N 1
ATOM 3174 C CA . ASP A 1 434 ? 34.321 -3.459 1.931 1.00 39.75 434 ASP A CA 1
ATOM 3175 C C . ASP A 1 434 ? 35.650 -3.651 2.659 1.00 39.75 434 ASP A C 1
ATOM 3177 O O . ASP A 1 434 ? 36.705 -3.219 2.197 1.00 39.75 434 ASP A O 1
ATOM 3181 N N . SER A 1 435 ? 35.596 -4.295 3.823 1.00 38.75 435 SER A N 1
ATOM 3182 C CA . SER A 1 435 ? 36.788 -4.736 4.551 1.00 38.75 435 SER A CA 1
ATOM 3183 C C . SER A 1 435 ? 37.496 -5.912 3.859 1.00 38.75 435 SER A C 1
ATOM 3185 O O . SER A 1 435 ? 38.586 -6.302 4.284 1.00 38.75 435 SER A O 1
ATOM 3187 N N . SER A 1 436 ? 36.913 -6.464 2.788 1.00 35.62 436 SER A N 1
ATOM 3188 C CA . SER A 1 436 ? 37.456 -7.564 1.988 1.00 35.62 436 SER A CA 1
ATOM 3189 C C . SER A 1 436 ? 38.112 -7.134 0.665 1.00 35.62 436 SER A C 1
ATOM 3191 O O . SER A 1 436 ? 38.873 -7.917 0.090 1.00 35.62 436 SER A O 1
ATOM 3193 N N . LEU A 1 437 ? 37.981 -5.868 0.242 1.00 35.72 437 LEU A N 1
ATOM 3194 C CA . LEU A 1 437 ? 38.780 -5.313 -0.859 1.00 35.72 437 LEU A CA 1
ATOM 3195 C C . LEU A 1 437 ? 40.178 -4.924 -0.360 1.00 35.72 437 LEU A C 1
ATOM 3197 O O . LEU A 1 437 ? 40.468 -3.771 -0.043 1.00 35.72 437 LEU A O 1
ATOM 3201 N N . ARG A 1 438 ? 41.087 -5.902 -0.306 1.00 33.16 438 ARG A N 1
ATOM 3202 C CA . ARG A 1 438 ? 42.519 -5.620 -0.147 1.00 33.16 438 ARG A CA 1
ATOM 3203 C C . ARG A 1 438 ? 43.052 -4.966 -1.419 1.00 33.16 438 ARG A C 1
ATOM 3205 O O . ARG A 1 438 ? 43.226 -5.620 -2.444 1.00 33.16 438 ARG A O 1
ATOM 3212 N N . GLN A 1 439 ? 43.356 -3.678 -1.326 1.00 31.28 439 GLN A N 1
ATOM 3213 C CA . GLN A 1 439 ? 44.104 -2.947 -2.340 1.00 31.28 439 GLN A CA 1
ATOM 3214 C C . GLN A 1 439 ? 45.577 -3.387 -2.267 1.00 31.28 439 GLN A C 1
ATOM 3216 O O . GLN A 1 439 ? 46.359 -2.873 -1.472 1.00 31.28 439 GLN A O 1
ATOM 3221 N N . ASN A 1 440 ? 45.959 -4.389 -3.059 1.00 31.48 440 ASN A N 1
ATOM 3222 C CA . ASN A 1 440 ? 47.369 -4.689 -3.287 1.00 31.48 440 ASN A CA 1
ATOM 3223 C C . ASN A 1 440 ? 47.917 -3.667 -4.283 1.00 31.48 440 ASN A C 1
ATOM 3225 O O . ASN A 1 440 ? 47.690 -3.803 -5.481 1.00 31.48 440 ASN A O 1
ATOM 3229 N N . ASN A 1 441 ? 48.668 -2.682 -3.797 1.00 30.83 441 ASN A N 1
ATOM 3230 C CA . ASN A 1 441 ? 49.667 -2.010 -4.618 1.00 30.83 441 ASN A CA 1
ATOM 3231 C C . ASN A 1 441 ? 51.004 -2.012 -3.864 1.00 30.83 441 ASN A C 1
ATOM 3233 O O . ASN A 1 441 ? 51.091 -1.400 -2.798 1.00 30.83 441 ASN A O 1
ATOM 3237 N N . PRO A 1 442 ? 52.039 -2.706 -4.371 1.00 37.19 442 PRO A N 1
ATOM 3238 C CA . PRO A 1 442 ? 53.392 -2.545 -3.870 1.00 37.19 442 PRO A CA 1
ATOM 3239 C C . PRO A 1 442 ? 53.919 -1.183 -4.333 1.00 37.19 442 PRO A C 1
ATOM 3241 O O . PRO A 1 442 ? 53.793 -0.822 -5.503 1.00 37.19 442 PRO A O 1
ATOM 3244 N N . VAL A 1 443 ? 54.501 -0.427 -3.410 1.00 34.62 443 VAL A N 1
ATOM 3245 C CA . VAL A 1 443 ? 55.297 0.762 -3.729 1.00 34.62 443 VAL A CA 1
ATOM 3246 C C . VAL A 1 443 ? 56.695 0.266 -4.118 1.00 34.62 443 VAL A C 1
ATOM 3248 O O . VAL A 1 443 ? 57.287 -0.461 -3.319 1.00 34.62 443 VAL A O 1
ATOM 3251 N N . PRO A 1 444 ? 57.226 0.571 -5.315 1.00 45.00 444 PRO A N 1
ATOM 3252 C CA . PRO A 1 444 ? 58.659 0.476 -5.563 1.00 45.00 444 PRO A CA 1
ATOM 3253 C C . PRO A 1 444 ? 59.360 1.650 -4.869 1.00 45.00 444 PRO A C 1
ATOM 3255 O O . PRO A 1 444 ? 58.839 2.766 -4.913 1.00 45.00 444 PRO A O 1
ATOM 3258 N N . ASP A 1 445 ? 60.499 1.348 -4.243 1.00 54.38 445 ASP A N 1
ATOM 3259 C CA . ASP A 1 445 ? 61.339 2.242 -3.425 1.00 54.38 445 ASP A CA 1
ATOM 3260 C C . ASP A 1 445 ? 61.629 3.631 -4.021 1.00 54.38 445 ASP A C 1
ATOM 3262 O O . ASP A 1 445 ? 61.889 3.728 -5.247 1.00 54.38 445 ASP A O 1
#

Nearest PDB structures (foldseek):
  3zs3-assembly1_A  TM=9.387E-01  e=6.011E-29  Malus domestica
  2ahn-assembly1_A  TM=9.429E-01  e=1.345E-28  Prunus avium
  7p23-assembly2_B  TM=8.860E-01  e=1.119E-21  Puccinia graminis f. sp. tritici CRL 75-36-700-3
  4hq1-assembly1_A  TM=8.177E-01  e=4.151E-14  Arabidopsis thaliana
  7brc-assembly1_A  TM=9.021E-01  e=5.516E-12  Arabidopsis thaliana

pLDDT: mean 76.6, std 22.08, range [26.3, 98.81]

Foldseek 3Di:
DDDDDDDDDDDDDDDPPPDPDQPLLAKEKEFEQDQAKWKKAWAWDPPFDDFPFGIDIAGHGGMDITGDHQFTWTKMWIFPPWDQDPVVRFIAGPWQGQPPSDRTNPNGGGQPPTWMWTWGGLPVPRKIKIFIACQRFYQFWKWKDWPDPWDIATFLFDVLVQADPLQQDPPSRTGGFPCVSPVDCLQQCDDQSVDLVNRDDDPRLLVVCVRGVQHRSHDNPDPSGMIIDNRTYMYMYTNDDDDPDPDDDDDDDDDDDDDDDDDDDPPPPCPPPPPQDPVLVLVVVQCVQQVPDVVQQCPDSQNCPGPQWHADPVSQTATHAQEPRQTEGERDLCCLVSLNHAYYHHEQYAYEEAPHANANVCNHAYDHHANYAYAEYGPCNLVRNQNYAYDHHHHYNPLNHPQEEADPPSVVNHNYPDDHYDDHPDDRYYDHPDPPPDPDDDDDD